Protein AF-A0A8T3RQC7-F1 (afdb_monomer_lite)

Structure (mmCIF, N/CA/C/O backbone):
data_AF-A0A8T3RQC7-F1
#
_entry.id   AF-A0A8T3RQC7-F1
#
loop_
_atom_site.group_PDB
_atom_site.id
_atom_site.type_symbol
_atom_site.label_atom_id
_atom_site.label_alt_id
_atom_site.label_comp_id
_atom_site.label_asym_id
_atom_site.label_entity_id
_atom_site.label_seq_id
_atom_site.pdbx_PDB_ins_code
_atom_site.Cartn_x
_atom_site.Cartn_y
_atom_site.Cartn_z
_atom_site.occupancy
_atom_site.B_iso_or_equiv
_atom_site.auth_seq_id
_atom_site.auth_comp_id
_atom_site.auth_asym_id
_atom_site.auth_atom_id
_atom_site.pdbx_PDB_model_num
ATOM 1 N N . MET A 1 1 ? -21.866 -42.028 30.505 1.00 40.38 1 MET A N 1
ATOM 2 C CA . MET A 1 1 ? -21.586 -41.048 29.438 1.00 40.38 1 MET A CA 1
ATOM 3 C C . MET A 1 1 ? -22.606 -39.930 29.546 1.00 40.38 1 MET A C 1
ATOM 5 O O . MET A 1 1 ? -23.766 -40.196 29.257 1.00 40.38 1 MET A O 1
ATOM 9 N N . PRO A 1 2 ? -22.233 -38.731 30.013 1.00 28.42 2 PRO A N 1
ATOM 10 C CA . PRO A 1 2 ? -23.065 -37.553 29.857 1.00 28.42 2 PRO A CA 1
ATOM 11 C C . PRO A 1 2 ? -22.558 -36.681 28.702 1.00 28.42 2 PRO A C 1
ATOM 13 O O . PRO A 1 2 ? -21.365 -36.624 28.407 1.00 28.42 2 PRO A O 1
ATOM 16 N N . ALA A 1 3 ? -23.527 -36.068 28.036 1.00 29.08 3 ALA A N 1
ATOM 17 C CA . ALA A 1 3 ? -23.413 -35.271 26.832 1.00 29.08 3 ALA A CA 1
ATOM 18 C C . ALA A 1 3 ? -22.464 -34.073 26.985 1.00 29.08 3 ALA A C 1
ATOM 20 O O . ALA A 1 3 ? -22.472 -33.380 28.001 1.00 29.08 3 ALA A O 1
ATOM 21 N N . GLN A 1 4 ? -21.684 -33.816 25.932 1.00 27.55 4 GLN A N 1
ATOM 22 C CA . GLN A 1 4 ? -21.006 -32.543 25.728 1.00 27.55 4 GLN A CA 1
ATOM 23 C C . GLN A 1 4 ? -22.073 -31.471 25.504 1.00 27.55 4 GLN A C 1
ATOM 25 O O . GLN A 1 4 ? -22.716 -31.417 24.458 1.00 27.55 4 GLN A O 1
ATOM 30 N N . THR A 1 5 ? -22.278 -30.646 26.523 1.00 32.25 5 THR A N 1
ATOM 31 C CA . THR A 1 5 ? -23.042 -29.409 26.447 1.00 32.25 5 THR A CA 1
ATOM 32 C C . THR A 1 5 ? -22.401 -28.489 25.415 1.00 32.25 5 THR A C 1
ATOM 34 O O . THR A 1 5 ? -21.253 -28.065 25.566 1.00 32.25 5 THR A O 1
ATOM 37 N N . SER A 1 6 ? -23.169 -28.200 24.367 1.00 32.78 6 SER A N 1
ATOM 38 C CA . SER A 1 6 ? -23.059 -27.007 23.538 1.00 32.78 6 SER A CA 1
ATOM 39 C C . SER A 1 6 ? -22.758 -25.801 24.424 1.00 32.78 6 SER A C 1
ATOM 41 O O . SER A 1 6 ? -23.586 -25.432 25.255 1.00 32.78 6 SER A O 1
ATOM 43 N N . GLY A 1 7 ? -21.561 -25.233 24.282 1.00 30.59 7 GLY A N 1
ATOM 44 C CA . GLY A 1 7 ? -21.185 -24.016 24.987 1.00 30.59 7 GLY A CA 1
ATOM 45 C C . GLY A 1 7 ? -22.138 -22.893 24.601 1.00 30.59 7 GLY A C 1
ATOM 46 O O . GLY A 1 7 ? -22.120 -22.431 23.462 1.00 30.59 7 GLY A O 1
ATOM 47 N N . GLU A 1 8 ? -22.979 -22.499 25.552 1.00 31.91 8 GLU A N 1
ATOM 48 C CA . GLU A 1 8 ? -23.790 -21.292 25.501 1.00 31.91 8 GLU A CA 1
ATOM 49 C C . GLU A 1 8 ? -22.891 -20.097 25.167 1.00 31.91 8 GLU A C 1
ATOM 51 O O . GLU A 1 8 ? -21.924 -19.788 25.869 1.00 31.91 8 GLU A O 1
ATOM 56 N N . ILE A 1 9 ? -23.205 -19.436 24.056 1.00 40.84 9 ILE A N 1
ATOM 57 C CA . ILE A 1 9 ? -22.635 -18.144 23.691 1.00 40.84 9 ILE A CA 1
ATOM 58 C C . ILE A 1 9 ? -23.242 -17.138 24.672 1.00 40.84 9 ILE A C 1
ATOM 60 O O . ILE A 1 9 ? -24.399 -16.753 24.533 1.00 40.84 9 ILE A O 1
ATOM 64 N N . SER A 1 10 ? -22.482 -16.756 25.698 1.00 36.28 10 SER A N 1
ATOM 65 C CA . SER A 1 10 ? -22.892 -15.712 26.637 1.00 36.28 10 SER A CA 1
ATOM 66 C C . SER A 1 10 ? -23.049 -14.372 25.906 1.00 36.28 10 SER A C 1
ATOM 68 O O . SER A 1 10 ? -22.246 -14.055 25.023 1.00 36.28 10 SER A O 1
ATOM 70 N N . GLU A 1 11 ? -24.035 -13.578 26.317 1.00 35.91 11 GLU A N 1
ATOM 71 C CA . GLU A 1 11 ? -24.381 -12.256 25.782 1.00 35.91 11 GLU A CA 1
ATOM 72 C C . GLU A 1 11 ? -23.160 -11.389 25.391 1.00 35.91 11 GLU A C 1
ATOM 74 O O . GLU A 1 11 ? -22.234 -11.179 26.176 1.00 35.91 11 GLU A O 1
ATOM 79 N N . GLY A 1 12 ? -23.168 -10.859 24.160 1.00 48.56 12 GLY A N 1
ATOM 80 C CA . GLY A 1 12 ? -22.326 -9.724 23.751 1.00 48.56 12 GLY A CA 1
ATOM 81 C C . GLY A 1 12 ? -20.970 -10.008 23.082 1.00 48.56 12 GLY A C 1
ATOM 82 O O . GLY A 1 12 ? -20.237 -9.053 22.817 1.00 48.56 12 GLY A O 1
ATOM 83 N N . ARG A 1 13 ? -20.598 -11.258 22.765 1.00 69.31 13 ARG A N 1
ATOM 84 C CA . ARG A 1 13 ? -19.340 -11.546 22.034 1.00 69.31 13 ARG A CA 1
ATOM 85 C C . ARG A 1 13 ? -19.563 -11.774 20.539 1.00 69.31 13 ARG A C 1
ATOM 87 O O . ARG A 1 13 ? -19.837 -12.884 20.099 1.00 69.31 13 ARG A O 1
ATOM 94 N N . TYR A 1 14 ? -19.376 -10.715 19.761 1.00 79.31 14 TYR A N 1
ATOM 95 C CA . TYR A 1 14 ? -19.224 -10.773 18.305 1.00 79.31 14 TYR A CA 1
ATOM 96 C C . TYR A 1 14 ? -18.079 -11.722 17.911 1.00 79.31 14 TYR A C 1
ATOM 98 O O . TYR A 1 14 ? -17.048 -11.771 18.589 1.00 79.31 14 TYR A O 1
ATOM 106 N N . LYS A 1 15 ? -18.221 -12.421 16.783 1.00 90.00 15 LYS A N 1
ATOM 107 C CA . LYS A 1 15 ? -17.116 -13.118 16.113 1.00 90.00 15 LYS A CA 1
ATOM 108 C C . LYS A 1 15 ? -16.273 -12.086 15.360 1.00 90.00 15 LYS A C 1
ATO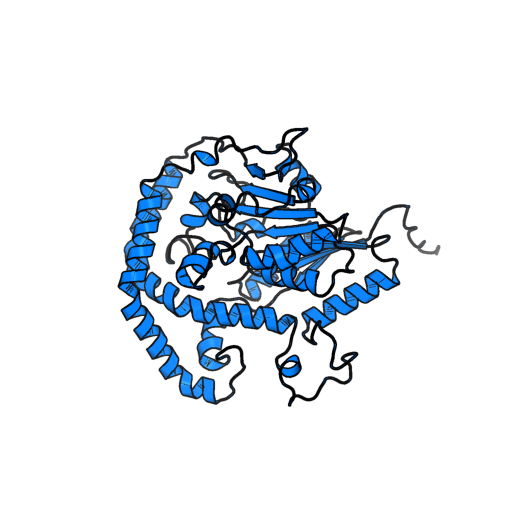M 110 O O . LYS A 1 15 ? -16.789 -11.335 14.531 1.00 90.00 15 LYS A O 1
ATOM 115 N N . GLU A 1 16 ? -14.975 -12.040 15.637 1.00 91.31 16 GLU A N 1
ATOM 116 C CA . GLU A 1 16 ? -14.044 -11.139 14.958 1.00 91.31 16 GLU A CA 1
ATOM 117 C C . GLU A 1 16 ? -13.357 -11.858 13.792 1.00 91.31 16 GLU A C 1
ATOM 119 O O . GLU A 1 16 ? -12.720 -12.895 13.973 1.00 91.31 16 GLU A O 1
ATOM 124 N N . ILE A 1 17 ? -13.452 -11.293 12.591 1.00 94.31 17 ILE A N 1
ATOM 125 C CA . ILE A 1 17 ? -12.707 -11.744 11.415 1.00 94.31 17 ILE A CA 1
ATOM 126 C C . ILE A 1 17 ? -11.620 -10.709 11.139 1.00 94.31 17 ILE A C 1
ATOM 128 O O . ILE A 1 17 ? -11.913 -9.551 10.850 1.00 94.31 17 ILE A O 1
ATOM 132 N N . LEU A 1 18 ? -10.356 -11.122 11.212 1.00 95.31 18 LEU A N 1
ATOM 133 C CA . LEU A 1 18 ? -9.227 -10.267 10.852 1.00 95.31 18 LEU A CA 1
ATOM 134 C C . LEU A 1 18 ? -8.731 -10.683 9.474 1.00 95.31 18 LEU A C 1
ATOM 136 O O . LEU A 1 18 ? -8.267 -11.806 9.316 1.00 95.31 18 LEU A O 1
ATOM 140 N N . ILE A 1 19 ? -8.796 -9.793 8.486 1.00 96.25 19 ILE A N 1
ATOM 141 C CA . ILE A 1 19 ? -8.305 -10.063 7.131 1.00 96.25 19 ILE A CA 1
ATOM 142 C C . ILE A 1 19 ? -7.029 -9.259 6.899 1.00 96.25 19 ILE A C 1
ATOM 144 O O . ILE A 1 19 ? -7.056 -8.031 6.840 1.00 96.25 19 ILE A O 1
ATOM 148 N N . PHE A 1 20 ? -5.906 -9.959 6.763 1.00 95.69 20 PHE A N 1
ATOM 149 C CA . PHE A 1 20 ? -4.593 -9.372 6.530 1.00 95.69 20 PHE A CA 1
ATOM 150 C C . PHE A 1 20 ? -4.178 -9.512 5.063 1.00 95.69 20 PHE A C 1
ATOM 152 O O . PHE A 1 20 ? -4.015 -10.624 4.556 1.00 95.69 20 PHE A O 1
ATOM 159 N N . PHE A 1 21 ? -3.930 -8.384 4.404 1.00 95.62 21 PHE A N 1
ATOM 160 C CA . PHE A 1 21 ? -3.378 -8.282 3.056 1.00 95.62 21 PHE A CA 1
ATOM 161 C C . PHE A 1 21 ? -1.909 -7.852 3.145 1.00 95.62 21 PHE A C 1
ATOM 163 O O . PHE A 1 21 ? -1.606 -6.759 3.630 1.00 95.62 21 PHE A O 1
ATOM 170 N N . HIS A 1 22 ? -0.982 -8.697 2.688 1.00 92.75 22 HIS A N 1
ATOM 171 C CA . HIS A 1 22 ? 0.453 -8.401 2.802 1.00 92.75 22 HIS A CA 1
ATOM 172 C C . HIS A 1 22 ? 0.959 -7.350 1.797 1.00 92.75 22 HIS A C 1
ATOM 174 O O . HIS A 1 22 ? 0.244 -6.895 0.916 1.00 92.75 22 HIS A O 1
ATOM 180 N N . GLY A 1 23 ? 2.234 -6.973 1.905 1.00 88.56 23 GLY A N 1
ATOM 181 C CA . GLY A 1 23 ? 2.860 -5.982 1.028 1.00 88.56 23 GLY A CA 1
ATOM 182 C C . GLY A 1 23 ? 3.417 -6.495 -0.303 1.00 88.56 23 GLY A C 1
ATOM 183 O O . GLY A 1 23 ? 3.508 -7.697 -0.576 1.00 88.56 23 GLY A O 1
ATOM 184 N N . GLY A 1 24 ? 3.869 -5.552 -1.130 1.00 84.88 24 GLY A N 1
ATOM 185 C CA . GLY A 1 24 ? 4.670 -5.834 -2.325 1.00 84.88 24 GLY A CA 1
ATOM 186 C C . GLY A 1 24 ? 6.041 -6.433 -1.988 1.00 84.88 24 GLY A C 1
ATOM 187 O O . GLY A 1 24 ? 6.444 -6.454 -0.830 1.00 84.88 24 GLY A O 1
ATOM 188 N N . LEU A 1 25 ? 6.758 -6.918 -3.003 1.00 84.56 25 LEU A N 1
ATOM 189 C CA . LEU A 1 25 ? 8.117 -7.472 -2.906 1.00 84.56 25 LEU A CA 1
ATOM 190 C C . LEU A 1 25 ? 8.293 -8.719 -2.022 1.00 84.56 25 LEU A C 1
ATOM 192 O O . LEU A 1 25 ? 9.426 -9.116 -1.765 1.00 84.56 25 LEU A O 1
ATOM 196 N N . ASN A 1 26 ? 7.214 -9.401 -1.638 1.00 83.88 26 ASN A N 1
ATOM 197 C CA . ASN A 1 26 ? 7.309 -10.635 -0.861 1.00 83.88 26 ASN A CA 1
ATOM 198 C C . ASN A 1 26 ? 7.323 -11.866 -1.775 1.00 83.88 26 ASN A C 1
ATOM 200 O O . ASN A 1 26 ? 6.531 -11.977 -2.719 1.00 83.88 26 ASN A O 1
ATOM 204 N N . SER A 1 27 ? 8.217 -12.820 -1.501 1.00 84.12 27 SER A N 1
ATOM 205 C CA . SER A 1 27 ? 8.100 -14.146 -2.107 1.00 84.12 27 SER A CA 1
ATOM 206 C C . SER A 1 27 ? 6.939 -14.911 -1.462 1.00 84.12 27 SER A C 1
ATOM 208 O O . SER A 1 27 ? 6.578 -14.666 -0.312 1.00 84.12 27 SER A O 1
ATOM 210 N N . ASN A 1 28 ? 6.366 -15.885 -2.177 1.00 84.44 28 ASN A N 1
ATOM 211 C CA . ASN A 1 28 ? 5.315 -16.734 -1.603 1.00 84.44 28 ASN A CA 1
ATOM 212 C C . ASN A 1 28 ? 5.793 -17.454 -0.331 1.00 84.44 28 ASN A C 1
ATOM 214 O O . ASN A 1 28 ? 5.014 -17.636 0.600 1.00 84.44 28 ASN A O 1
ATOM 218 N N . ALA A 1 29 ? 7.064 -17.868 -0.300 1.00 86.50 29 ALA A N 1
ATOM 219 C CA . ALA A 1 29 ? 7.646 -18.551 0.847 1.00 86.50 29 ALA A CA 1
ATOM 220 C C . ALA A 1 29 ? 7.743 -17.617 2.061 1.00 86.50 29 ALA A C 1
ATOM 222 O O . ALA A 1 29 ? 7.341 -18.016 3.152 1.00 86.50 29 ALA A O 1
ATOM 223 N N . ASP A 1 30 ? 8.189 -16.374 1.860 1.00 85.81 30 ASP A N 1
ATOM 224 C CA . ASP A 1 30 ? 8.325 -15.385 2.936 1.00 85.81 30 ASP A CA 1
ATOM 225 C C . ASP A 1 30 ? 6.961 -14.968 3.493 1.00 85.81 30 ASP A C 1
ATOM 227 O O . ASP A 1 30 ? 6.779 -14.932 4.712 1.00 85.81 30 ASP A O 1
ATOM 231 N N . SER A 1 31 ? 5.973 -14.725 2.619 1.00 86.00 31 SER A N 1
ATOM 232 C CA . SER A 1 31 ? 4.600 -14.417 3.039 1.00 86.00 31 SER A CA 1
ATOM 233 C C . SER A 1 31 ? 4.002 -15.559 3.865 1.00 86.00 31 SER A C 1
ATOM 235 O O . SER A 1 31 ? 3.472 -15.326 4.950 1.00 86.00 31 SER A O 1
ATOM 237 N N . LEU A 1 32 ? 4.147 -16.811 3.411 1.00 90.25 32 LEU A N 1
ATOM 238 C CA . LEU A 1 32 ? 3.658 -17.980 4.149 1.00 90.25 32 LEU A CA 1
ATOM 239 C C . LEU A 1 32 ? 4.398 -18.191 5.475 1.00 90.25 32 LEU A C 1
ATOM 241 O O . LEU A 1 32 ? 3.768 -18.535 6.474 1.00 90.25 32 LEU A O 1
ATOM 245 N N . ALA A 1 33 ? 5.716 -17.988 5.506 1.00 88.75 33 ALA A N 1
ATOM 246 C CA . ALA A 1 33 ? 6.506 -18.088 6.729 1.00 88.75 33 ALA A CA 1
ATOM 247 C C . ALA A 1 33 ? 6.058 -17.046 7.765 1.00 88.75 33 ALA A C 1
ATOM 249 O O . ALA A 1 33 ? 5.848 -17.389 8.929 1.00 88.75 33 ALA A O 1
ATOM 250 N N . ARG A 1 34 ? 5.822 -15.801 7.333 1.00 85.62 34 ARG A N 1
ATOM 251 C CA . ARG A 1 34 ? 5.282 -14.735 8.186 1.00 85.62 34 ARG A CA 1
ATOM 252 C C . ARG A 1 34 ? 3.886 -15.076 8.701 1.00 85.62 34 ARG A C 1
ATOM 254 O O . ARG A 1 34 ? 3.653 -14.982 9.900 1.00 85.62 34 ARG A O 1
ATOM 261 N N . THR A 1 35 ? 2.984 -15.534 7.832 1.00 90.50 35 THR A N 1
ATOM 262 C CA . THR A 1 35 ? 1.640 -15.983 8.228 1.00 90.50 35 THR A CA 1
ATOM 263 C C . THR A 1 35 ? 1.704 -17.064 9.310 1.00 90.50 35 THR A C 1
ATOM 265 O O . THR A 1 35 ? 1.023 -16.954 10.325 1.00 90.50 35 THR A O 1
ATOM 268 N N . ARG A 1 36 ? 2.558 -18.084 9.145 1.00 91.62 36 ARG A N 1
ATOM 269 C CA . ARG A 1 36 ? 2.722 -19.153 10.148 1.00 91.62 36 ARG A CA 1
ATOM 270 C C . ARG A 1 36 ? 3.229 -18.638 11.490 1.00 91.62 36 ARG A C 1
ATOM 272 O O . ARG A 1 36 ? 2.850 -19.197 12.512 1.00 91.62 36 ARG A O 1
ATOM 279 N N . LYS A 1 37 ? 4.068 -17.599 11.482 1.00 89.00 37 LYS A N 1
ATOM 280 C CA . LYS A 1 37 ? 4.569 -16.965 12.702 1.00 89.00 37 LYS A CA 1
ATOM 281 C C . LYS A 1 37 ? 3.479 -16.170 13.429 1.00 89.00 37 LYS A C 1
ATOM 283 O O . LYS A 1 37 ? 3.438 -16.227 14.643 1.00 89.00 37 LYS A O 1
ATOM 288 N N . LEU A 1 38 ? 2.611 -15.467 12.697 1.00 87.81 38 LEU A N 1
ATOM 289 C CA . LEU A 1 38 ? 1.618 -14.548 13.274 1.00 87.81 38 LEU A CA 1
ATOM 290 C C . LEU A 1 38 ? 0.298 -15.215 13.688 1.00 87.81 38 LEU A C 1
ATOM 292 O O . LEU A 1 38 ? -0.360 -14.750 14.611 1.00 87.81 38 LEU A O 1
ATOM 296 N N . ILE A 1 39 ? -0.126 -16.289 13.008 1.00 91.06 39 ILE A N 1
ATOM 297 C CA . ILE A 1 39 ? -1.397 -16.967 13.323 1.00 91.06 39 ILE A CA 1
ATOM 298 C C . ILE A 1 39 ? -1.516 -17.356 14.809 1.00 91.06 39 ILE A C 1
ATOM 300 O O . ILE A 1 39 ? -2.588 -17.109 15.361 1.00 91.06 39 ILE A O 1
ATOM 304 N N . PRO A 1 40 ? -0.495 -17.950 15.463 1.00 89.94 40 PRO A N 1
ATOM 305 C CA . PRO A 1 40 ? -0.586 -18.329 16.873 1.00 89.94 40 PRO A CA 1
ATOM 306 C C . PRO A 1 40 ? -0.884 -17.153 17.807 1.00 89.94 40 PRO A C 1
ATOM 308 O O . PRO A 1 40 ? -1.668 -17.319 18.734 1.00 89.94 40 PRO A O 1
ATOM 311 N N . ASP A 1 41 ? -0.316 -15.979 17.523 1.00 86.00 41 ASP A N 1
ATOM 312 C CA . ASP A 1 41 ? -0.435 -14.792 18.377 1.00 86.00 41 ASP A CA 1
ATOM 313 C C . ASP A 1 41 ? -1.768 -14.055 18.161 1.00 86.00 41 ASP A C 1
ATOM 315 O O . ASP A 1 41 ? -2.301 -13.419 19.069 1.00 86.00 41 ASP A O 1
ATOM 319 N N . ILE A 1 42 ? -2.339 -14.159 16.955 1.00 86.50 42 ILE A N 1
ATOM 320 C CA . ILE A 1 42 ? -3.609 -13.508 16.603 1.00 86.50 42 ILE A CA 1
ATOM 321 C C . ILE A 1 42 ? -4.811 -14.388 16.950 1.00 86.50 42 ILE A C 1
ATOM 323 O O . ILE A 1 42 ? -5.886 -13.881 17.273 1.00 86.50 42 ILE A O 1
ATOM 327 N N . LYS A 1 43 ? -4.681 -15.710 16.812 1.00 86.12 43 LYS A N 1
ATOM 328 C CA . LYS A 1 43 ? -5.816 -16.625 16.914 1.00 86.12 43 LYS A CA 1
ATOM 329 C C . LYS A 1 43 ? -6.293 -16.723 18.360 1.00 86.12 43 LYS A C 1
ATOM 331 O O . LYS A 1 43 ? -5.601 -17.242 19.228 1.00 86.12 43 LYS A O 1
ATOM 336 N N . THR A 1 44 ? -7.538 -16.326 18.587 1.00 82.44 44 THR A N 1
ATOM 337 C CA . THR A 1 44 ? -8.251 -16.539 19.852 1.00 82.44 44 THR A CA 1
ATOM 338 C C . THR A 1 44 ? -9.544 -17.314 19.576 1.00 82.44 44 THR A C 1
ATOM 340 O O . THR A 1 44 ? -9.937 -17.440 18.414 1.00 82.44 44 THR A O 1
ATOM 343 N N . PRO A 1 45 ? -10.252 -17.838 20.595 1.00 78.75 45 PRO A N 1
ATOM 344 C CA . PRO A 1 45 ? -11.530 -18.526 20.385 1.00 78.75 45 PRO A CA 1
ATOM 345 C C . PRO A 1 45 ? -12.591 -17.691 19.650 1.00 78.75 45 PRO A C 1
ATOM 3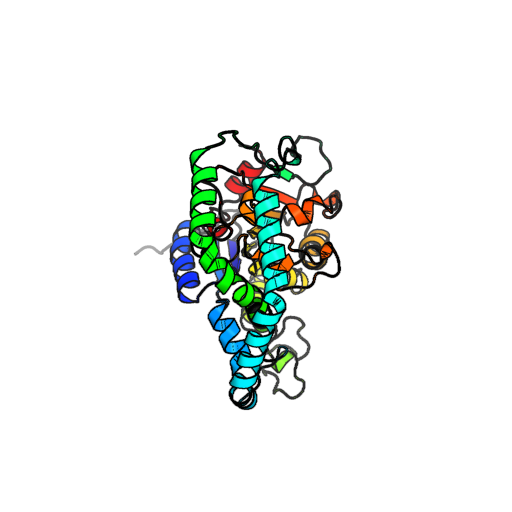47 O O . PRO A 1 45 ? -13.489 -18.258 19.038 1.00 78.75 45 PRO A O 1
ATOM 350 N N . CYS A 1 46 ? -12.483 -16.359 19.694 1.00 83.19 46 CYS A N 1
ATOM 351 C CA . CYS A 1 46 ? -13.433 -15.435 19.074 1.00 83.19 46 CYS A CA 1
ATOM 352 C C . CYS A 1 46 ? -12.834 -14.641 17.899 1.00 83.19 46 CYS A C 1
ATOM 354 O O . CYS A 1 46 ? -13.535 -13.796 17.348 1.00 83.19 46 CYS A O 1
ATOM 356 N N . ARG A 1 47 ? -11.571 -14.891 17.514 1.00 90.06 47 ARG A N 1
ATOM 357 C CA . ARG A 1 47 ? -10.882 -14.179 16.427 1.00 90.06 47 ARG A CA 1
ATOM 358 C C . ARG A 1 47 ? -10.350 -15.138 15.370 1.00 90.06 47 ARG A C 1
ATOM 360 O O . ARG A 1 47 ? -9.507 -15.991 15.651 1.00 90.06 47 ARG A O 1
ATOM 367 N N . TYR A 1 48 ? -10.786 -14.926 14.135 1.00 92.50 48 TYR A N 1
ATOM 368 C CA . TYR A 1 48 ? -10.453 -15.736 12.969 1.00 92.50 48 TYR A CA 1
ATOM 369 C C . TYR A 1 48 ? -9.546 -14.948 12.013 1.00 92.50 48 TYR A C 1
ATOM 371 O O . TYR A 1 48 ? -10.041 -14.121 11.243 1.00 92.50 48 TYR A O 1
ATOM 379 N N . PRO A 1 49 ? -8.217 -15.164 12.052 1.00 94.44 49 PRO A N 1
ATOM 380 C CA . PRO A 1 49 ? -7.305 -14.513 11.122 1.00 94.44 49 PRO A CA 1
ATOM 381 C C . PRO A 1 49 ? -7.321 -15.182 9.740 1.00 94.44 49 PRO A C 1
ATOM 383 O O . PRO A 1 49 ? -7.063 -16.379 9.611 1.00 94.44 49 PRO A O 1
ATOM 386 N N . ILE A 1 50 ? -7.549 -14.386 8.699 1.00 94.56 50 ILE A N 1
ATOM 387 C CA . ILE A 1 50 ? -7.468 -14.751 7.285 1.00 94.56 50 ILE A CA 1
ATOM 388 C C . ILE A 1 50 ? -6.310 -13.967 6.666 1.00 94.56 50 ILE A C 1
ATOM 390 O O . ILE A 1 50 ? -6.335 -12.741 6.606 1.00 94.56 50 ILE A O 1
ATOM 394 N N . PHE A 1 51 ? -5.292 -14.670 6.177 1.00 94.69 51 PHE A N 1
ATOM 395 C CA . PHE A 1 51 ? -4.156 -14.057 5.489 1.00 94.69 51 PHE A CA 1
ATOM 396 C C . PHE A 1 51 ? -4.302 -14.219 3.979 1.00 94.69 51 PHE A C 1
ATOM 398 O O . PHE A 1 51 ? -4.279 -15.336 3.460 1.00 94.69 51 PHE A O 1
ATOM 405 N N . VAL A 1 52 ? -4.413 -13.102 3.266 1.00 94.62 52 VAL A N 1
ATOM 406 C CA . VAL A 1 52 ? -4.504 -13.070 1.807 1.00 94.62 52 VAL A CA 1
ATOM 407 C C . VAL A 1 52 ? -3.103 -12.930 1.234 1.00 94.62 52 VAL A C 1
ATOM 409 O O . VAL A 1 52 ? -2.519 -11.846 1.246 1.00 94.62 52 VAL A O 1
ATOM 412 N N . ASN A 1 53 ? -2.575 -14.052 0.736 1.00 92.69 53 ASN A N 1
ATOM 413 C CA . ASN A 1 53 ? -1.246 -14.147 0.144 1.00 92.69 53 ASN A CA 1
ATOM 414 C C . ASN A 1 53 ? -1.288 -14.259 -1.386 1.00 92.69 53 ASN A C 1
ATOM 416 O O . ASN A 1 53 ? -1.961 -15.130 -1.931 1.00 92.69 53 ASN A O 1
ATOM 420 N N . TRP A 1 54 ? -0.523 -13.416 -2.083 1.00 91.75 54 TRP A N 1
ATOM 421 C CA . TRP A 1 54 ? -0.383 -13.411 -3.536 1.00 91.75 54 TRP A CA 1
ATOM 422 C C . TRP A 1 54 ? 1.061 -13.196 -3.986 1.00 91.75 54 TRP A C 1
ATOM 424 O O . TRP A 1 54 ? 1.946 -12.776 -3.241 1.00 91.75 54 TRP A O 1
ATOM 434 N N . ARG A 1 55 ? 1.308 -13.477 -5.267 1.00 90.44 55 ARG A N 1
ATOM 435 C CA . ARG A 1 55 ? 2.633 -13.343 -5.876 1.00 90.44 55 ARG A CA 1
ATOM 436 C C . ARG A 1 55 ? 2.996 -11.872 -6.068 1.00 90.44 55 ARG A C 1
ATOM 438 O O . ARG A 1 55 ? 2.728 -11.310 -7.129 1.00 90.44 55 ARG A O 1
ATOM 445 N N . SER A 1 56 ? 3.663 -11.270 -5.089 1.00 89.25 56 SER A N 1
ATOM 446 C CA . SER A 1 56 ? 4.100 -9.869 -5.151 1.00 89.25 56 SER A CA 1
ATOM 447 C C . SER A 1 56 ? 5.622 -9.683 -5.241 1.00 89.25 56 SER A C 1
ATOM 449 O O . SER A 1 56 ? 6.102 -8.559 -5.218 1.00 89.25 56 SER A O 1
ATOM 451 N N . GLY A 1 57 ? 6.415 -10.749 -5.378 1.00 88.88 57 GLY A N 1
ATOM 452 C CA . GLY A 1 57 ? 7.879 -10.641 -5.396 1.00 88.88 57 GLY A CA 1
ATOM 453 C C . GLY A 1 57 ? 8.421 -9.892 -6.619 1.00 88.88 57 GLY A C 1
ATOM 454 O O . GLY A 1 57 ? 8.124 -10.287 -7.748 1.00 88.88 57 GLY A O 1
ATOM 455 N N . GLY A 1 58 ? 9.276 -8.884 -6.410 1.00 87.50 58 GLY A N 1
ATOM 456 C CA . GLY A 1 58 ? 9.755 -7.970 -7.461 1.00 87.50 58 GLY A CA 1
ATOM 457 C C . GLY A 1 58 ? 10.398 -8.670 -8.658 1.00 87.50 58 GLY A C 1
ATOM 458 O O . GLY A 1 58 ? 9.978 -8.460 -9.792 1.00 87.50 58 GLY A O 1
ATOM 459 N N . PHE A 1 59 ? 11.330 -9.597 -8.416 1.00 88.00 59 PHE A N 1
ATOM 460 C CA . PHE A 1 59 ? 11.963 -10.367 -9.495 1.00 88.00 59 PHE A CA 1
ATOM 461 C C . PHE A 1 59 ? 10.956 -11.232 -10.266 1.00 88.00 59 PHE A C 1
ATOM 463 O O . PHE A 1 59 ? 10.987 -11.306 -11.491 1.00 88.00 59 PHE A O 1
ATOM 470 N N . SER A 1 60 ? 10.018 -11.868 -9.557 1.00 89.19 60 SER A N 1
ATOM 471 C CA . SER A 1 60 ? 8.974 -12.678 -10.194 1.00 89.19 60 SER A CA 1
ATOM 472 C C . SER A 1 60 ? 8.003 -11.833 -11.022 1.00 89.19 60 SER A C 1
ATOM 474 O O . SER A 1 60 ? 7.403 -12.338 -11.969 1.00 89.19 60 SER A O 1
ATOM 476 N N . SER A 1 61 ? 7.812 -10.569 -10.647 1.00 92.31 61 SER A N 1
ATOM 477 C CA . SER A 1 61 ? 6.981 -9.609 -11.367 1.00 92.31 61 SER A CA 1
ATOM 478 C C . SER A 1 61 ? 7.712 -9.083 -12.598 1.00 92.31 61 SER A C 1
ATOM 480 O O . SER A 1 61 ? 7.135 -9.099 -13.677 1.00 92.31 61 SER A O 1
ATOM 482 N N . TYR A 1 62 ? 9.001 -8.751 -12.482 1.00 91.94 62 TYR A N 1
ATOM 483 C CA . TYR A 1 62 ? 9.826 -8.370 -13.630 1.00 91.94 62 TYR A CA 1
ATOM 484 C C . TYR A 1 62 ? 9.969 -9.510 -14.651 1.00 91.94 62 TYR A C 1
ATOM 486 O O . TYR A 1 62 ? 9.812 -9.315 -15.853 1.00 91.94 62 TYR A O 1
ATOM 494 N N . LYS A 1 63 ? 10.175 -10.749 -14.187 1.00 92.62 63 LYS A N 1
ATOM 495 C CA . LYS A 1 63 ? 10.187 -11.921 -15.072 1.00 92.62 63 LYS A CA 1
ATOM 496 C C . LYS A 1 63 ? 8.879 -12.038 -15.853 1.00 92.62 63 LYS A C 1
ATOM 498 O O . LYS A 1 63 ? 8.915 -12.255 -17.061 1.00 92.62 63 LYS A O 1
ATOM 503 N N . ASP A 1 64 ? 7.737 -11.886 -15.187 1.00 92.25 64 ASP A N 1
ATOM 504 C CA . ASP A 1 64 ? 6.443 -11.925 -15.866 1.00 92.25 64 ASP A CA 1
ATOM 505 C C . ASP A 1 64 ? 6.260 -10.722 -16.802 1.00 92.25 64 ASP A C 1
ATOM 507 O O . ASP A 1 64 ? 5.721 -10.919 -17.889 1.00 92.25 64 ASP A O 1
ATOM 511 N N . HIS A 1 65 ? 6.778 -9.535 -16.462 1.00 93.19 65 HIS A N 1
ATOM 512 C CA . HIS A 1 65 ? 6.852 -8.405 -17.392 1.00 93.19 65 HIS A CA 1
ATOM 513 C C . HIS A 1 65 ? 7.609 -8.778 -18.665 1.00 93.19 65 HIS A C 1
ATOM 515 O O . HIS A 1 65 ? 7.190 -8.367 -19.734 1.00 93.19 65 HIS A O 1
ATOM 521 N N . LEU A 1 66 ? 8.667 -9.590 -18.587 1.00 92.25 66 LEU A N 1
ATOM 522 C CA . LEU A 1 66 ? 9.422 -10.020 -19.763 1.00 92.25 66 LEU A CA 1
ATOM 523 C C . LEU A 1 66 ? 8.741 -11.132 -20.556 1.00 92.25 66 LEU A C 1
ATOM 525 O O . LEU A 1 66 ? 8.804 -11.111 -21.780 1.00 92.25 66 LEU A O 1
ATOM 529 N N . ILE A 1 67 ? 8.070 -12.096 -19.926 1.00 94.69 67 ILE A N 1
ATOM 530 C CA . ILE A 1 67 ? 7.675 -13.332 -20.637 1.00 94.69 67 ILE A CA 1
ATOM 531 C C . ILE A 1 67 ? 6.176 -13.617 -20.675 1.00 94.69 67 ILE A C 1
ATOM 533 O O . ILE A 1 67 ? 5.777 -14.559 -21.359 1.00 94.69 67 ILE A O 1
ATOM 537 N N . ARG A 1 68 ? 5.352 -12.876 -19.924 1.00 91.50 68 ARG A N 1
ATOM 538 C CA . ARG A 1 68 ? 3.943 -13.239 -19.717 1.00 91.50 68 ARG A CA 1
ATOM 539 C C . ARG A 1 68 ? 2.966 -12.077 -19.818 1.00 91.50 68 ARG A C 1
ATOM 541 O O . ARG A 1 68 ? 1.922 -12.238 -20.431 1.00 91.50 68 ARG A O 1
ATOM 548 N N . ILE A 1 69 ? 3.252 -10.949 -19.184 1.00 90.31 69 ILE A N 1
ATOM 549 C CA . ILE A 1 69 ? 2.316 -9.832 -19.044 1.00 90.31 69 ILE A CA 1
ATOM 550 C C . ILE A 1 69 ? 2.870 -8.642 -19.819 1.00 90.31 69 ILE A C 1
ATOM 552 O O . ILE A 1 69 ? 4.037 -8.288 -19.654 1.00 90.31 69 ILE A O 1
ATOM 556 N N . ARG A 1 70 ? 2.037 -8.020 -20.656 1.00 87.25 70 ARG A N 1
ATOM 557 C CA . ARG A 1 70 ? 2.330 -6.744 -21.322 1.00 87.25 70 ARG A CA 1
ATOM 558 C C . ARG A 1 70 ? 1.112 -5.849 -21.241 1.00 87.25 70 ARG A C 1
ATOM 560 O O . ARG A 1 70 ? 0.020 -6.304 -21.551 1.00 87.25 70 ARG A O 1
ATOM 567 N N . GLN A 1 71 ? 1.321 -4.592 -20.846 1.00 85.06 71 GLN A N 1
ATOM 568 C CA . GLN A 1 71 ? 0.262 -3.575 -20.809 1.00 85.06 71 GLN A CA 1
ATOM 569 C C . GLN A 1 71 ? -1.002 -4.052 -20.065 1.00 85.06 71 GLN A C 1
ATOM 571 O O . GLN A 1 71 ? -2.117 -3.791 -20.486 1.00 85.06 71 GLN A O 1
ATOM 576 N N . GLY A 1 72 ? -0.825 -4.796 -18.968 1.00 82.12 72 GLY A N 1
ATOM 577 C CA . GLY A 1 72 ? -1.943 -5.307 -18.171 1.00 82.12 72 GLY A CA 1
ATOM 578 C C . GLY A 1 72 ? -2.641 -6.552 -18.726 1.00 82.12 72 GLY A C 1
ATOM 579 O O . GLY A 1 72 ? -3.590 -7.014 -18.103 1.00 82.12 72 GLY A O 1
ATOM 580 N N . GLU A 1 73 ? -2.158 -7.142 -19.821 1.00 84.06 73 GLU A N 1
ATOM 581 C CA . GLU A 1 73 ? -2.750 -8.339 -20.422 1.00 84.06 73 GLU A CA 1
ATOM 582 C C . GLU A 1 73 ? -1.770 -9.520 -20.459 1.00 84.06 73 GLU A C 1
ATOM 584 O O . GLU A 1 73 ? -0.572 -9.336 -20.722 1.00 84.06 73 GLU A O 1
ATOM 589 N N . PRO A 1 74 ? -2.255 -10.758 -20.252 1.00 85.19 74 PRO A N 1
ATOM 590 C CA . PRO A 1 74 ? -1.468 -11.943 -20.530 1.00 85.19 74 PRO A CA 1
ATOM 591 C C . PRO A 1 74 ? -1.256 -12.050 -22.041 1.00 85.19 74 PRO A C 1
ATOM 593 O O . PRO A 1 74 ? -2.189 -12.220 -22.820 1.00 85.19 74 PRO A O 1
ATOM 596 N N . LYS A 1 75 ? -0.002 -11.987 -22.472 1.00 84.44 75 LYS A N 1
ATOM 597 C CA . LYS A 1 75 ? 0.384 -12.282 -23.848 1.00 84.44 75 LYS A CA 1
ATOM 598 C C . LYS A 1 75 ? 0.952 -13.695 -23.869 1.00 84.44 75 LYS A C 1
ATOM 600 O O . LYS A 1 75 ? 1.770 -14.056 -23.027 1.00 84.44 75 LYS A O 1
ATOM 605 N N . GLY A 1 76 ? 0.476 -14.504 -24.814 1.00 81.88 76 GLY A N 1
ATOM 606 C CA . GLY A 1 76 ? 0.900 -15.893 -24.981 1.00 81.88 76 GLY A CA 1
ATOM 607 C C . GLY A 1 76 ? 2.354 -16.013 -25.453 1.00 81.88 76 GLY A C 1
ATOM 608 O O . GLY A 1 76 ? 3.282 -15.429 -24.901 1.00 81.88 76 GLY A O 1
ATOM 609 N N . TRP A 1 77 ? 2.587 -16.784 -26.509 1.00 87.19 77 TRP A N 1
ATOM 610 C CA . TRP A 1 77 ? 3.944 -17.034 -27.010 1.00 87.19 77 TRP A CA 1
ATOM 611 C C . TRP A 1 77 ? 4.670 -15.764 -27.503 1.00 87.19 77 TRP A C 1
ATOM 613 O O . TRP A 1 77 ? 5.894 -15.692 -27.401 1.00 87.19 77 TRP A O 1
ATOM 623 N N . ILE A 1 78 ? 3.930 -14.744 -27.955 1.00 88.19 78 ILE A N 1
ATOM 624 C CA . ILE A 1 78 ? 4.482 -13.477 -28.461 1.00 88.19 78 ILE A CA 1
ATOM 625 C C . ILE A 1 78 ? 5.348 -12.780 -27.403 1.00 88.19 78 ILE A C 1
ATOM 627 O O . ILE A 1 78 ? 6.449 -12.345 -27.723 1.00 88.19 78 ILE A O 1
ATOM 631 N N . ALA A 1 79 ? 4.914 -12.738 -26.135 1.00 89.19 79 ALA A N 1
ATOM 632 C CA . ALA A 1 79 ? 5.696 -12.098 -25.073 1.00 89.19 79 ALA A CA 1
ATOM 633 C C . ALA A 1 79 ? 7.048 -12.776 -24.842 1.00 89.19 79 ALA A C 1
ATOM 635 O O . ALA A 1 79 ? 8.030 -12.091 -24.560 1.00 89.19 79 ALA A O 1
ATOM 636 N N . LYS A 1 80 ? 7.109 -14.106 -24.984 1.00 91.44 80 LYS A N 1
ATOM 637 C CA . LYS A 1 80 ? 8.362 -14.865 -24.884 1.00 91.44 80 LYS A CA 1
ATOM 638 C C . LYS A 1 80 ? 9.281 -14.566 -26.062 1.00 91.44 80 LYS A C 1
ATOM 640 O O . LYS A 1 80 ? 10.472 -14.378 -25.855 1.00 91.44 80 LYS A O 1
ATOM 645 N N . LEU A 1 81 ? 8.736 -14.491 -27.278 1.00 93.19 81 LEU A N 1
ATOM 646 C CA . LEU A 1 81 ? 9.534 -14.189 -28.466 1.00 93.19 81 LEU A CA 1
ATOM 647 C C . LEU A 1 81 ? 10.101 -12.763 -28.416 1.00 93.19 81 LEU A C 1
ATOM 649 O O . LEU A 1 81 ? 11.267 -12.553 -28.733 1.00 93.19 81 LEU A O 1
ATOM 653 N N . SER A 1 82 ? 9.303 -11.789 -27.972 1.00 92.75 82 SER A N 1
ATOM 654 C CA . SER A 1 82 ? 9.745 -10.398 -27.852 1.00 92.75 82 SER A CA 1
ATOM 655 C C . SER A 1 82 ? 10.591 -10.124 -26.602 1.00 92.75 82 SER A C 1
ATOM 657 O O . SER A 1 82 ? 11.116 -9.021 -26.465 1.00 92.75 82 SER A O 1
ATOM 659 N N . SER A 1 83 ? 10.726 -11.071 -25.664 1.00 93.62 83 SER A N 1
ATOM 660 C CA . SER A 1 83 ? 11.376 -10.814 -24.370 1.00 93.62 83 SER A CA 1
ATOM 661 C C . SER A 1 83 ? 12.823 -10.314 -24.468 1.00 93.62 83 SER A C 1
ATOM 663 O O . SER A 1 83 ? 13.155 -9.426 -23.684 1.00 93.62 83 SER A O 1
ATOM 665 N N . PRO A 1 84 ? 13.681 -10.797 -25.398 1.00 93.62 84 PRO A N 1
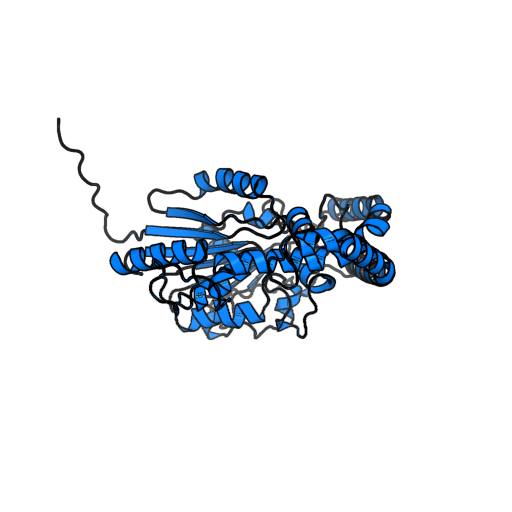ATOM 666 C CA . PRO A 1 84 ? 15.043 -10.277 -25.518 1.00 93.62 84 PRO A CA 1
ATOM 667 C C . PRO A 1 84 ? 15.063 -8.797 -25.915 1.00 93.62 84 PRO A C 1
ATOM 669 O O . PRO A 1 84 ? 15.851 -8.032 -25.372 1.00 93.62 84 PRO A O 1
ATOM 672 N N . LEU A 1 85 ? 14.158 -8.375 -26.806 1.00 92.62 85 LEU A N 1
ATOM 673 C CA . LEU A 1 85 ? 14.055 -6.979 -27.233 1.00 92.62 85 LEU A CA 1
ATOM 674 C C . LEU A 1 85 ? 13.613 -6.064 -26.084 1.00 92.62 85 LEU A C 1
ATOM 676 O O . LEU A 1 85 ? 14.188 -4.994 -25.903 1.00 92.62 85 LEU A O 1
ATOM 680 N N . TYR A 1 86 ? 12.632 -6.495 -25.285 1.00 90.81 86 TYR A N 1
ATOM 681 C CA . TYR A 1 86 ? 12.219 -5.763 -24.080 1.00 90.81 86 TYR A CA 1
ATOM 682 C C . TYR A 1 86 ? 13.355 -5.667 -23.060 1.00 90.81 86 TYR A C 1
ATOM 684 O O . TYR A 1 86 ? 13.645 -4.574 -22.598 1.00 90.81 86 TYR A O 1
ATOM 692 N N . LEU A 1 87 ? 14.060 -6.770 -22.782 1.00 91.75 87 LEU A N 1
ATOM 693 C CA . LEU A 1 87 ? 15.200 -6.755 -21.861 1.00 91.75 87 LEU A CA 1
ATOM 694 C C . LEU A 1 87 ? 16.282 -5.762 -22.313 1.00 91.75 87 LEU A C 1
ATOM 696 O O . LEU A 1 87 ? 16.773 -4.980 -21.506 1.00 91.75 87 LEU A O 1
ATOM 700 N N . VAL A 1 88 ? 16.636 -5.765 -23.602 1.00 92.00 88 VAL A N 1
ATOM 701 C CA . VAL A 1 88 ? 17.617 -4.817 -24.155 1.00 92.00 88 VAL A CA 1
ATOM 702 C C . VAL A 1 88 ? 17.112 -3.378 -24.053 1.00 92.00 88 VAL A C 1
ATOM 704 O O . VAL A 1 88 ? 17.889 -2.485 -23.725 1.00 92.00 88 VAL A O 1
ATOM 707 N N . THR A 1 89 ? 15.821 -3.152 -24.294 1.00 91.12 89 THR A N 1
ATOM 708 C CA . THR A 1 89 ? 15.203 -1.823 -24.196 1.00 91.12 89 THR A CA 1
ATOM 709 C C . THR A 1 89 ? 15.231 -1.309 -22.758 1.00 91.12 89 THR A C 1
ATOM 711 O O . THR A 1 89 ? 15.670 -0.184 -22.536 1.00 91.12 89 THR A O 1
ATOM 714 N N . ASP A 1 90 ? 14.860 -2.138 -21.781 1.00 90.19 90 ASP A N 1
ATOM 715 C CA . ASP A 1 90 ? 14.907 -1.793 -20.356 1.00 90.19 90 ASP A CA 1
ATOM 716 C C . ASP A 1 90 ? 16.348 -1.503 -19.904 1.00 90.19 90 ASP A C 1
ATOM 718 O O . ASP A 1 90 ? 16.601 -0.546 -19.174 1.00 90.19 90 ASP A O 1
ATOM 722 N N . MET A 1 91 ? 17.326 -2.289 -20.373 1.00 88.00 91 MET A N 1
ATOM 723 C CA . MET A 1 91 ? 18.745 -2.045 -20.088 1.00 88.00 91 MET A CA 1
ATOM 724 C C . MET A 1 91 ? 19.247 -0.743 -20.719 1.00 88.00 91 MET A C 1
ATOM 726 O O . MET A 1 91 ? 19.986 0.004 -20.078 1.00 88.00 91 MET A O 1
ATOM 730 N N . ALA A 1 92 ? 18.851 -0.448 -21.958 1.00 89.50 92 ALA A N 1
ATOM 731 C CA . ALA A 1 92 ? 19.195 0.808 -22.614 1.00 89.50 92 ALA A CA 1
ATOM 732 C C . ALA A 1 92 ? 18.580 2.003 -21.872 1.00 89.50 92 ALA A C 1
ATOM 734 O O . ALA A 1 92 ? 19.267 2.999 -21.644 1.00 89.50 92 ALA A O 1
ATOM 735 N N . GLN A 1 93 ? 17.326 1.883 -21.423 1.00 87.75 93 GLN A N 1
ATOM 736 C CA . GLN A 1 93 ? 16.676 2.883 -20.577 1.00 87.75 93 GLN A CA 1
ATOM 737 C C . GLN A 1 93 ? 17.421 3.063 -19.252 1.00 87.75 93 GLN A C 1
ATOM 739 O O . GLN A 1 93 ? 17.676 4.202 -18.877 1.00 87.75 93 GLN A O 1
ATOM 744 N N . ALA A 1 94 ? 17.869 1.983 -18.599 1.00 87.44 94 ALA A N 1
ATOM 745 C CA . ALA A 1 94 ? 18.687 2.060 -17.383 1.00 87.44 94 ALA A CA 1
ATOM 746 C C . ALA A 1 94 ? 19.982 2.855 -17.598 1.00 87.44 94 ALA A C 1
ATOM 748 O O . ALA A 1 94 ? 20.343 3.679 -16.762 1.00 87.44 94 ALA A O 1
ATOM 749 N N . VAL A 1 95 ? 20.664 2.664 -18.730 1.00 87.12 95 VAL A N 1
ATOM 750 C CA . VAL A 1 95 ? 21.880 3.426 -19.059 1.00 87.12 95 VAL A CA 1
ATOM 751 C C . VAL A 1 95 ? 21.561 4.900 -19.315 1.00 87.12 95 VAL A C 1
ATOM 753 O O . VAL A 1 95 ? 22.228 5.776 -18.767 1.00 87.12 95 VAL A O 1
ATOM 756 N N . VAL A 1 96 ? 20.526 5.188 -20.108 1.00 88.81 96 VAL A N 1
ATOM 757 C CA . VAL A 1 96 ? 20.118 6.564 -20.443 1.00 88.81 96 VAL A CA 1
ATOM 758 C C . VAL A 1 96 ? 19.594 7.314 -19.210 1.00 88.81 96 VAL A C 1
ATOM 760 O O . VAL A 1 96 ? 19.876 8.499 -19.039 1.00 88.81 96 VAL A O 1
ATOM 763 N N . GLY A 1 97 ? 18.868 6.627 -18.329 1.00 85.12 97 GLY A N 1
ATOM 764 C CA . GLY A 1 97 ? 18.302 7.159 -17.089 1.00 85.12 97 GLY A CA 1
ATOM 765 C C . GLY A 1 97 ? 19.299 7.260 -15.932 1.00 85.12 97 GLY A C 1
ATOM 766 O O . GLY A 1 97 ? 19.003 7.920 -14.932 1.00 85.12 97 GLY A O 1
ATOM 767 N N . ALA A 1 98 ? 20.496 6.674 -16.054 1.00 86.56 98 ALA A N 1
ATOM 768 C CA . ALA A 1 98 ? 21.483 6.626 -14.976 1.00 86.56 98 ALA A CA 1
ATOM 769 C C . ALA A 1 98 ? 21.848 8.002 -14.388 1.00 86.56 98 ALA A C 1
ATOM 771 O O . ALA A 1 98 ? 21.822 8.125 -13.160 1.00 86.56 98 ALA A O 1
ATOM 772 N N . PRO A 1 99 ? 22.097 9.066 -15.185 1.00 87.12 99 PRO A N 1
ATOM 773 C CA . PRO A 1 99 ? 22.406 10.384 -14.632 1.00 87.12 99 PRO A CA 1
ATOM 774 C C . PRO A 1 99 ? 21.282 10.931 -13.750 1.00 87.12 99 PRO A C 1
ATOM 776 O O . PRO A 1 99 ? 21.542 11.437 -12.660 1.00 87.12 99 PRO A O 1
ATOM 779 N N . LYS A 1 100 ? 20.023 10.779 -14.183 1.00 84.62 100 LYS A N 1
ATOM 780 C CA . LYS A 1 100 ? 18.850 11.182 -13.398 1.00 84.62 100 LYS A CA 1
ATOM 781 C C . LYS A 1 100 ? 18.788 10.390 -12.093 1.00 84.62 100 LYS A C 1
ATOM 783 O O . LYS A 1 100 ? 18.651 10.986 -11.029 1.00 84.62 100 LYS A O 1
ATOM 788 N N . ALA A 1 101 ? 18.936 9.070 -12.172 1.00 81.44 101 ALA A N 1
ATOM 789 C CA . ALA A 1 101 ? 18.875 8.188 -11.014 1.00 81.44 101 ALA A CA 1
ATOM 790 C C . ALA A 1 101 ? 19.955 8.535 -9.970 1.00 81.44 101 ALA A C 1
ATOM 792 O O . ALA A 1 101 ? 19.667 8.609 -8.774 1.00 81.44 101 ALA A O 1
ATOM 793 N N . TRP A 1 102 ? 21.184 8.825 -10.411 1.00 82.38 102 TRP A N 1
ATOM 794 C CA . TRP A 1 102 ? 22.272 9.256 -9.531 1.00 82.38 102 TRP A CA 1
ATOM 795 C C . TRP A 1 102 ? 22.050 10.644 -8.941 1.00 82.38 102 TRP A C 1
ATOM 797 O O . TRP A 1 102 ? 22.318 10.832 -7.757 1.00 82.38 102 TRP A O 1
ATOM 807 N N . LEU A 1 103 ? 21.542 11.604 -9.721 1.00 82.38 103 LEU A N 1
ATOM 808 C CA . LEU A 1 103 ? 21.218 12.940 -9.215 1.00 82.38 103 LEU A CA 1
ATOM 809 C C . LEU A 1 103 ? 20.139 12.875 -8.137 1.00 82.38 103 LEU A C 1
ATOM 811 O O . LEU A 1 103 ? 20.307 13.472 -7.077 1.00 82.38 103 LEU A O 1
ATOM 815 N N . THR A 1 104 ? 19.068 12.111 -8.359 1.00 76.69 104 THR A N 1
ATOM 816 C CA . THR A 1 104 ? 18.012 11.935 -7.358 1.00 76.69 104 THR A CA 1
ATOM 817 C C . THR A 1 104 ? 18.554 11.229 -6.115 1.00 76.69 104 THR A C 1
ATOM 819 O O . THR A 1 104 ? 18.390 11.729 -5.005 1.00 76.69 104 THR A O 1
ATOM 822 N N . GLN A 1 105 ? 19.279 10.118 -6.274 1.00 75.38 105 GLN A N 1
ATOM 823 C CA . GLN A 1 105 ? 19.877 9.378 -5.157 1.00 75.38 105 GLN A CA 1
ATOM 824 C C . GLN A 1 105 ? 20.907 10.210 -4.370 1.00 75.38 105 GLN A C 1
ATOM 826 O O . GLN A 1 105 ? 20.984 10.107 -3.143 1.00 75.38 105 GLN A O 1
ATOM 831 N N . GLY A 1 106 ? 21.694 11.030 -5.069 1.00 74.62 106 GLY A N 1
ATOM 832 C CA . GLY A 1 106 ? 22.664 11.957 -4.495 1.00 74.62 106 GLY A CA 1
ATOM 833 C C . GLY A 1 106 ? 21.986 13.098 -3.743 1.00 74.62 106 GLY A C 1
ATOM 834 O O . GLY A 1 106 ? 22.363 13.370 -2.607 1.00 74.62 106 GLY A O 1
ATOM 835 N N . ALA A 1 107 ? 20.941 13.699 -4.316 1.00 74.75 107 ALA A N 1
ATOM 836 C CA . ALA A 1 107 ? 20.129 14.712 -3.647 1.00 74.75 107 ALA A CA 1
ATOM 837 C C . ALA A 1 107 ? 19.523 14.161 -2.348 1.00 74.75 107 ALA A C 1
ATOM 839 O O . ALA A 1 107 ? 19.729 14.755 -1.295 1.00 74.75 107 ALA A O 1
ATOM 840 N N . HIS A 1 108 ? 18.904 12.973 -2.378 1.00 66.94 108 HIS A N 1
ATOM 841 C CA . HIS A 1 108 ? 18.394 12.318 -1.165 1.00 66.94 108 HIS A CA 1
ATOM 842 C C . HIS A 1 108 ? 19.487 12.099 -0.112 1.00 66.94 108 HIS A C 1
ATOM 844 O O . HIS A 1 108 ? 19.243 12.298 1.079 1.00 66.94 108 HIS A O 1
ATOM 850 N N . ALA A 1 109 ? 20.701 11.717 -0.526 1.00 67.62 109 ALA A N 1
ATOM 851 C CA . ALA A 1 109 ? 21.825 11.527 0.387 1.00 67.62 109 ALA A CA 1
ATOM 852 C C . ALA A 1 109 ? 22.311 12.846 1.011 1.00 67.62 109 ALA A C 1
ATOM 854 O O . ALA A 1 109 ? 22.599 12.874 2.209 1.00 67.62 109 ALA A O 1
ATOM 855 N N . VAL A 1 110 ? 22.370 13.928 0.227 1.00 66.94 110 VAL A N 1
ATOM 856 C CA . VAL A 1 110 ? 22.758 15.266 0.697 1.00 66.94 110 VAL A CA 1
ATOM 857 C C . VAL A 1 110 ? 21.703 15.825 1.641 1.00 66.94 110 VAL A C 1
ATOM 859 O O . VAL A 1 110 ? 22.045 16.107 2.783 1.00 66.94 110 VAL A O 1
ATOM 862 N N . THR A 1 111 ? 20.435 15.881 1.225 1.00 66.12 111 THR A N 1
ATOM 863 C CA . THR A 1 111 ? 19.294 16.315 2.049 1.00 66.12 111 THR A CA 1
ATOM 864 C C . THR A 1 111 ? 19.271 15.561 3.376 1.00 66.12 111 THR A C 1
ATOM 866 O O . THR A 1 111 ? 19.263 16.161 4.443 1.00 66.12 111 THR A O 1
ATOM 869 N N . SER A 1 112 ? 19.433 14.238 3.337 1.00 60.22 112 SER A N 1
ATOM 870 C CA . SER A 1 112 ? 19.578 13.420 4.541 1.00 60.22 112 SER A CA 1
ATOM 871 C C . SER A 1 112 ? 20.815 13.804 5.385 1.00 60.22 112 SER A C 1
ATOM 873 O O . SER A 1 112 ? 20.808 13.780 6.620 1.00 60.22 112 SER A O 1
ATOM 875 N N . ALA A 1 113 ? 21.956 14.103 4.779 1.00 60.59 113 ALA A N 1
ATOM 876 C CA . ALA A 1 113 ? 23.155 14.446 5.535 1.00 60.59 113 ALA A CA 1
ATOM 877 C C . ALA A 1 113 ? 23.058 15.824 6.209 1.00 60.59 113 ALA A C 1
ATOM 879 O O . ALA A 1 113 ? 23.560 15.959 7.331 1.00 60.59 113 ALA A O 1
ATOM 880 N N . THR A 1 114 ? 22.433 16.796 5.542 1.00 57.66 114 THR A N 1
ATOM 881 C CA . THR A 1 114 ? 22.486 18.219 5.894 1.00 57.66 114 THR A CA 1
ATOM 882 C C . THR A 1 114 ? 21.238 18.739 6.584 1.00 57.66 114 THR A C 1
ATOM 884 O O . THR A 1 114 ? 21.366 19.623 7.428 1.00 57.66 114 THR A O 1
ATOM 887 N N . GLU A 1 115 ? 20.052 18.224 6.260 1.00 56.59 115 GLU A N 1
ATOM 888 C CA . GLU A 1 115 ? 18.834 18.680 6.922 1.00 56.59 115 GLU A CA 1
ATOM 889 C C . GLU A 1 115 ? 18.783 18.128 8.355 1.00 56.59 115 GLU A C 1
ATOM 891 O O . GLU A 1 115 ? 19.098 16.948 8.593 1.00 56.59 115 GLU A O 1
ATOM 896 N N . PRO A 1 116 ? 18.459 18.980 9.345 1.00 56.50 116 PRO A N 1
ATOM 897 C CA . PRO A 1 116 ? 18.157 18.500 10.682 1.00 56.50 116 PRO A CA 1
ATOM 898 C C . PRO A 1 116 ? 16.944 17.555 10.613 1.00 56.50 116 PRO A C 1
ATOM 900 O O . PRO A 1 116 ? 16.115 17.712 9.716 1.00 56.50 116 PRO A O 1
ATOM 903 N N . PRO A 1 117 ? 16.827 16.580 11.540 1.00 57.66 117 PRO A N 1
ATOM 904 C CA . PRO A 1 117 ? 15.599 15.797 11.677 1.00 57.66 117 PRO A CA 1
ATOM 905 C C . PRO A 1 117 ? 14.415 16.758 11.696 1.00 57.66 117 PRO A C 1
ATOM 907 O O . PRO A 1 117 ? 14.539 17.792 12.353 1.00 57.66 117 PRO A O 1
ATOM 910 N N . ASP A 1 118 ? 13.340 16.443 10.962 1.00 55.50 118 ASP A N 1
ATOM 911 C CA . ASP A 1 118 ? 12.151 17.295 10.795 1.00 55.50 118 ASP A CA 1
ATOM 912 C C . ASP A 1 118 ? 11.740 17.873 12.169 1.00 55.50 118 ASP A C 1
ATOM 914 O O . ASP A 1 118 ? 11.051 17.225 12.958 1.00 55.50 118 ASP A O 1
ATOM 918 N N . ALA A 1 119 ? 12.203 19.090 12.488 1.00 48.47 119 ALA A N 1
ATOM 919 C CA . ALA A 1 119 ? 11.978 19.724 13.792 1.00 48.47 119 ALA A CA 1
ATOM 920 C C . ALA A 1 119 ? 10.481 19.995 14.008 1.00 48.47 119 ALA A C 1
ATOM 922 O O . ALA A 1 119 ? 10.012 20.100 15.133 1.00 48.47 119 ALA A O 1
ATOM 923 N N . GLU A 1 120 ? 9.736 20.017 12.905 1.00 51.34 120 GLU A N 1
ATOM 924 C CA . GLU A 1 120 ? 8.286 20.128 12.796 1.00 51.34 120 GLU A CA 1
ATOM 925 C C . GLU A 1 120 ? 7.526 18.921 13.387 1.00 51.34 120 GLU A C 1
ATOM 927 O O . GLU A 1 120 ? 6.363 19.055 13.753 1.00 51.34 120 GLU A O 1
ATOM 932 N N . LEU A 1 121 ? 8.166 17.749 13.524 1.00 54.56 121 LEU A N 1
ATOM 933 C CA . LEU A 1 121 ? 7.597 16.600 14.252 1.00 54.56 121 LEU A CA 1
ATOM 934 C C . LEU A 1 121 ? 7.695 16.771 15.776 1.00 54.56 121 LEU A C 1
ATOM 936 O O . LEU A 1 121 ? 6.993 16.091 16.522 1.00 54.56 121 LEU A O 1
ATOM 940 N N . SER A 1 122 ? 8.565 17.668 16.248 1.00 43.19 122 SER A N 1
ATOM 941 C CA . SER A 1 122 ? 8.769 17.933 17.672 1.00 43.19 122 SER A CA 1
ATOM 942 C C . SER A 1 122 ? 7.704 18.926 18.147 1.00 43.19 122 SER A C 1
ATOM 944 O O . SER A 1 122 ? 7.833 20.127 17.932 1.00 43.19 122 SER A O 1
ATOM 946 N N . GLY A 1 123 ? 6.635 18.419 18.767 1.00 42.53 123 GLY A N 1
ATOM 947 C CA . GLY A 1 123 ? 5.555 19.236 19.343 1.00 42.53 123 GLY A CA 1
ATOM 948 C C . GLY A 1 123 ? 4.175 19.064 18.701 1.00 42.53 123 GLY A C 1
ATOM 949 O O . GLY A 1 123 ? 3.250 19.781 19.072 1.00 42.53 123 GLY A O 1
ATOM 950 N N . LEU A 1 124 ? 4.004 18.119 17.769 1.00 46.59 124 LEU A N 1
ATOM 951 C CA . LEU A 1 124 ? 2.731 17.881 17.079 1.00 46.59 124 LEU A CA 1
ATOM 952 C C . LEU A 1 124 ? 1.899 16.748 17.722 1.00 46.59 124 LEU A C 1
ATOM 954 O O . LEU A 1 124 ? 1.395 15.867 17.030 1.00 46.59 124 LEU A O 1
ATOM 958 N N . SER A 1 125 ? 1.714 16.761 19.048 1.00 44.91 125 SER A N 1
ATOM 959 C CA . SER A 1 125 ? 0.740 15.880 19.711 1.00 44.91 125 SER A CA 1
ATOM 960 C C . SER A 1 125 ? -0.673 16.467 19.587 1.00 44.91 125 SER A C 1
ATOM 962 O O . SER A 1 125 ? -1.173 17.175 20.458 1.00 44.91 125 SER A O 1
ATOM 964 N N . VAL A 1 126 ? -1.368 16.176 18.484 1.00 50.47 126 VAL A N 1
ATOM 965 C CA . VAL A 1 126 ? -2.751 16.649 18.260 1.00 50.47 126 VAL A CA 1
ATOM 966 C C . VAL A 1 126 ? -3.751 15.676 18.894 1.00 50.47 126 VAL A C 1
ATOM 968 O O . VAL A 1 126 ? -4.697 15.219 18.263 1.00 50.47 126 VAL A O 1
ATOM 971 N N . CYS A 1 127 ? -3.518 15.291 20.147 1.00 48.53 127 CYS A N 1
ATOM 972 C CA . CYS A 1 127 ? -4.406 14.406 20.902 1.00 48.53 127 CYS A CA 1
ATOM 973 C C . CYS A 1 127 ? -4.637 15.008 22.291 1.00 48.53 127 CYS A C 1
ATOM 975 O O . CYS A 1 127 ? -4.108 14.536 23.291 1.00 48.53 127 CYS A O 1
ATOM 977 N N . GLY A 1 128 ? -5.392 16.107 22.335 1.00 38.78 128 GLY A N 1
ATOM 978 C CA . GLY A 1 128 ? -5.854 16.736 23.570 1.00 38.78 128 GLY A CA 1
ATOM 979 C C . GLY A 1 128 ? -7.381 16.659 23.683 1.00 38.78 128 GLY A C 1
ATOM 980 O O . GLY A 1 128 ? -8.068 16.722 22.658 1.00 38.78 128 GLY A O 1
ATOM 981 N N . PRO A 1 129 ? -7.945 16.535 24.898 1.00 32.78 129 PRO A N 1
ATOM 982 C CA . PRO A 1 129 ? -9.389 16.605 25.090 1.00 32.78 129 PRO A CA 1
ATOM 983 C C . PRO A 1 129 ? -9.912 17.975 24.622 1.00 32.78 129 PRO A C 1
ATOM 985 O O . PRO A 1 129 ? -9.498 19.008 25.139 1.00 32.78 129 PRO A O 1
ATOM 988 N N . GLY A 1 130 ? -10.808 17.974 23.626 1.00 38.09 130 GLY A N 1
ATOM 989 C CA . GLY A 1 130 ? -11.432 19.182 23.064 1.00 38.09 130 GLY A CA 1
ATOM 990 C C . GLY A 1 130 ? -10.951 19.610 21.670 1.00 38.09 130 GLY A C 1
ATOM 991 O O . GLY A 1 130 ? -11.397 20.645 21.183 1.00 38.09 130 GLY A O 1
ATOM 992 N N . ILE A 1 131 ? -10.077 18.841 21.009 1.00 42.59 131 ILE A N 1
ATOM 993 C CA . ILE A 1 131 ? -9.596 19.158 19.654 1.00 42.59 131 ILE A CA 1
ATOM 994 C C . ILE A 1 131 ? -10.501 18.510 18.591 1.00 42.59 131 ILE A C 1
ATOM 996 O O . ILE A 1 131 ? -10.685 17.296 18.574 1.00 42.59 131 ILE A O 1
ATOM 1000 N N . THR A 1 132 ? -11.046 19.327 17.685 1.00 39.78 132 THR A N 1
ATOM 1001 C CA . THR A 1 132 ? -11.921 18.942 16.555 1.00 39.78 132 THR A CA 1
ATOM 1002 C C . THR A 1 132 ? -11.161 18.516 15.289 1.00 39.78 132 THR A C 1
ATOM 1004 O O . THR A 1 132 ? -11.757 18.357 14.229 1.00 39.78 132 THR A O 1
ATOM 1007 N N . GLN A 1 133 ? -9.842 18.325 15.374 1.00 47.72 133 GLN A N 1
ATOM 1008 C CA . GLN A 1 133 ? -8.986 17.910 14.258 1.00 47.72 133 GLN A CA 1
ATOM 1009 C C . GLN A 1 133 ? -8.576 1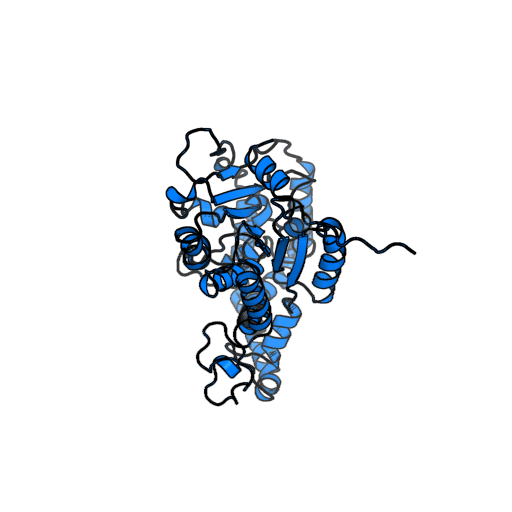6.434 14.371 1.00 47.72 133 GLN A C 1
ATOM 1011 O O . GLN A 1 133 ? -8.507 15.910 15.484 1.00 47.72 133 GLN A O 1
ATOM 1016 N N . PRO A 1 134 ? -8.299 15.748 13.242 1.00 48.91 134 PRO A N 1
ATOM 1017 C CA . PRO A 1 134 ? -7.808 14.370 13.233 1.00 48.91 134 PRO A CA 1
ATOM 1018 C C . PRO A 1 134 ? -6.636 14.172 14.190 1.00 48.91 134 PRO A C 1
ATOM 1020 O O . PRO A 1 134 ? -5.626 14.870 14.112 1.00 48.91 134 PRO A O 1
ATOM 1023 N N . CYS A 1 135 ? -6.787 13.189 15.080 1.00 49.69 135 CYS A N 1
ATOM 1024 C CA . CYS A 1 135 ? -5.776 12.836 16.063 1.00 49.69 135 CYS A CA 1
ATOM 1025 C C . CYS A 1 135 ? -4.533 12.280 15.366 1.00 49.69 135 CYS A C 1
ATOM 1027 O O . CYS A 1 135 ? -4.474 11.111 14.960 1.00 49.69 135 CYS A O 1
ATOM 1029 N N . LEU A 1 136 ? -3.537 13.146 15.223 1.00 52.84 136 LEU A N 1
ATOM 1030 C CA . LEU A 1 136 ? -2.182 12.763 14.890 1.00 52.84 136 LEU A CA 1
ATOM 1031 C C . LEU A 1 136 ? -1.453 12.479 16.204 1.00 52.84 136 LEU A C 1
ATOM 1033 O O . LEU A 1 136 ? -1.188 13.392 16.989 1.00 52.84 136 LEU A O 1
ATOM 1037 N N . ALA A 1 137 ? -1.136 11.208 16.437 1.00 51.03 137 ALA A N 1
ATOM 1038 C CA . ALA A 1 137 ? -0.200 10.836 17.485 1.00 51.03 137 ALA A CA 1
ATOM 1039 C C . ALA A 1 137 ? 1.198 10.825 16.868 1.00 51.03 137 ALA A C 1
ATOM 1041 O O . ALA A 1 137 ? 1.607 9.866 16.205 1.00 51.03 137 ALA A O 1
ATOM 1042 N N . THR A 1 138 ? 1.927 11.923 17.051 1.00 49.56 138 THR A N 1
ATOM 1043 C CA . THR A 1 138 ? 3.382 11.896 16.930 1.00 49.56 138 THR A CA 1
ATOM 1044 C C . THR A 1 138 ? 3.945 11.520 18.287 1.00 49.56 138 THR A C 1
ATOM 1046 O O . THR A 1 138 ? 3.667 12.195 19.279 1.00 49.56 138 THR A O 1
ATOM 1049 N N . PHE A 1 139 ? 4.750 10.466 18.346 1.00 47.62 139 PHE A N 1
ATOM 1050 C CA . PHE A 1 139 ? 5.562 10.241 19.533 1.00 47.62 139 PHE A CA 1
ATOM 1051 C C . PHE A 1 139 ? 6.651 11.302 19.571 1.00 47.62 139 PHE A C 1
ATOM 1053 O O . PHE A 1 139 ? 7.327 11.523 18.561 1.00 47.62 139 PHE A O 1
ATOM 1060 N N . GLU A 1 140 ? 6.821 11.948 20.727 1.00 40.22 140 GLU A N 1
ATOM 1061 C CA . GLU A 1 140 ? 7.994 12.782 20.948 1.00 40.22 140 GLU A CA 1
ATOM 1062 C C . GLU A 1 140 ? 9.236 11.951 20.605 1.00 40.22 140 GLU A C 1
ATOM 1064 O O . GLU A 1 140 ? 9.349 10.794 21.038 1.00 40.22 140 GLU A O 1
ATOM 1069 N N . PRO A 1 141 ? 10.175 12.488 19.811 1.00 36.69 141 PRO A N 1
ATOM 1070 C CA . PRO A 1 141 ? 11.475 11.871 19.718 1.00 36.69 141 PRO A CA 1
ATOM 1071 C C . PRO A 1 141 ? 12.043 11.888 21.136 1.00 36.69 141 PRO A C 1
ATOM 1073 O O . PRO A 1 141 ? 12.439 12.940 21.634 1.00 36.69 141 PRO A O 1
ATOM 1076 N N . LEU A 1 142 ? 12.099 10.726 21.797 1.00 30.94 142 LEU A N 1
ATOM 1077 C CA . LEU A 1 142 ? 13.056 10.535 22.875 1.00 30.94 142 LEU A CA 1
ATOM 1078 C C . LEU A 1 142 ? 14.405 10.874 22.245 1.00 30.94 142 LEU A C 1
ATOM 1080 O O . LEU A 1 142 ? 14.932 10.127 21.416 1.00 30.94 142 LEU A O 1
ATOM 1084 N N . CYS A 1 143 ? 14.889 12.076 22.548 1.00 29.72 143 CYS A N 1
ATOM 1085 C CA . CYS A 1 143 ? 16.150 12.619 22.086 1.00 29.72 143 CYS A CA 1
ATOM 1086 C C . CYS A 1 143 ? 17.290 11.849 22.757 1.00 29.72 143 CYS A C 1
ATOM 1088 O O . CYS A 1 143 ? 18.080 12.398 23.509 1.00 29.72 143 CYS A O 1
ATOM 1090 N N . GLU A 1 144 ? 17.419 10.565 22.444 1.00 34.44 144 GLU A N 1
ATOM 1091 C CA . GLU A 1 144 ? 18.720 9.936 22.381 1.00 34.44 144 GLU A CA 1
ATOM 1092 C C . GLU A 1 144 ? 19.136 9.943 20.919 1.00 34.44 144 GLU A C 1
ATOM 1094 O O . GLU A 1 144 ? 18.847 9.051 20.114 1.00 34.44 144 GLU A O 1
ATOM 1099 N N . THR A 1 145 ? 19.839 11.011 20.557 1.00 40.12 145 THR A N 1
ATOM 1100 C CA . THR A 1 145 ? 20.746 11.019 19.420 1.00 40.12 145 THR A CA 1
ATOM 1101 C C . THR A 1 145 ? 21.832 9.978 19.682 1.00 40.12 145 THR A C 1
ATOM 1103 O O . THR A 1 145 ? 22.945 10.281 20.100 1.00 40.12 145 THR A O 1
ATOM 1106 N N . GLY A 1 146 ? 21.524 8.710 19.411 1.00 45.31 146 GLY A N 1
ATOM 1107 C CA . GLY A 1 146 ? 22.521 7.654 19.329 1.00 45.31 146 GLY A CA 1
ATOM 1108 C C . GLY A 1 146 ? 23.458 7.935 18.154 1.00 45.31 146 GLY A C 1
ATOM 1109 O O . GLY A 1 146 ? 23.293 7.358 17.077 1.00 45.31 146 GLY A O 1
ATOM 1110 N N . SER A 1 147 ? 24.431 8.830 18.357 1.00 54.16 147 SER A N 1
ATOM 1111 C CA . SER A 1 147 ? 25.478 9.247 17.413 1.00 54.16 147 SER A CA 1
ATOM 1112 C C . SER A 1 147 ? 26.028 8.049 16.631 1.00 54.16 147 SER A C 1
ATOM 1114 O O . SER A 1 147 ? 26.090 8.068 15.401 1.00 54.16 147 SER A O 1
ATOM 1116 N N . ASN A 1 148 ? 26.266 6.932 17.322 1.00 58.00 148 ASN A N 1
ATOM 1117 C CA . ASN A 1 148 ? 26.833 5.714 16.750 1.00 58.00 148 ASN A CA 1
ATOM 1118 C C . ASN A 1 148 ? 25.992 5.091 15.623 1.00 58.00 148 ASN A C 1
ATOM 1120 O O . ASN A 1 148 ? 26.562 4.596 14.655 1.00 58.00 148 ASN A O 1
ATOM 1124 N N . ARG A 1 149 ? 24.652 5.126 15.680 1.00 61.59 149 ARG A N 1
ATOM 1125 C CA . ARG A 1 149 ? 23.801 4.529 14.628 1.00 61.59 149 ARG A CA 1
ATOM 1126 C C . ARG A 1 149 ? 23.728 5.394 13.376 1.00 61.59 149 ARG A C 1
ATOM 1128 O O . ARG A 1 149 ? 23.794 4.864 12.268 1.00 61.59 149 ARG A O 1
ATOM 1135 N N . ARG A 1 150 ? 23.645 6.720 13.533 1.00 63.66 150 ARG A N 1
ATOM 1136 C CA . ARG A 1 150 ? 23.703 7.653 12.396 1.00 63.66 150 ARG A CA 1
ATOM 1137 C C . ARG A 1 150 ? 25.058 7.549 11.693 1.00 63.66 150 ARG A C 1
ATOM 1139 O O . ARG A 1 150 ? 25.096 7.515 10.466 1.00 63.66 150 ARG A O 1
ATOM 1146 N N . GLN A 1 151 ? 26.145 7.427 12.459 1.00 66.31 151 GLN A N 1
ATOM 1147 C CA . GLN A 1 151 ? 27.484 7.206 11.910 1.00 66.31 151 GLN A CA 1
ATOM 1148 C C . GLN A 1 151 ? 27.623 5.829 11.248 1.00 66.31 151 GLN A C 1
ATOM 1150 O O . GLN A 1 151 ? 28.155 5.746 10.146 1.00 66.31 151 GLN A O 1
ATOM 1155 N N . LEU A 1 152 ? 27.067 4.765 11.839 1.00 72.50 152 LEU A N 1
ATOM 1156 C CA . LEU A 1 152 ? 27.055 3.432 11.229 1.00 72.50 152 LEU A CA 1
ATOM 1157 C C . LEU A 1 152 ? 26.293 3.414 9.896 1.00 72.50 152 LEU A C 1
ATOM 1159 O O . LEU A 1 152 ? 26.784 2.847 8.925 1.00 72.50 152 LEU A O 1
ATOM 1163 N N . ARG A 1 153 ? 25.130 4.073 9.802 1.00 70.69 153 ARG A N 1
ATOM 1164 C CA . ARG A 1 153 ? 24.399 4.196 8.527 1.00 70.69 153 ARG A CA 1
ATOM 1165 C C . ARG A 1 153 ? 25.188 4.957 7.477 1.00 70.69 153 ARG A C 1
ATOM 1167 O O . ARG A 1 153 ? 25.216 4.527 6.331 1.00 70.69 153 ARG A O 1
ATOM 1174 N N . LYS A 1 154 ? 25.842 6.058 7.860 1.00 72.19 154 LYS A N 1
ATOM 1175 C CA . LYS A 1 154 ? 26.738 6.801 6.962 1.00 72.19 154 LYS A CA 1
ATOM 1176 C C . LYS A 1 154 ? 27.886 5.916 6.475 1.00 72.19 154 LYS A C 1
ATOM 1178 O O . LYS A 1 154 ? 28.166 5.909 5.283 1.00 72.19 154 LYS A O 1
ATOM 1183 N N . ALA A 1 155 ? 28.492 5.131 7.367 1.00 76.38 155 ALA A N 1
ATOM 1184 C CA . ALA A 1 155 ? 29.565 4.203 7.024 1.00 76.38 155 ALA A CA 1
ATOM 1185 C C . ALA A 1 155 ? 29.093 3.103 6.058 1.00 76.38 155 ALA A C 1
ATOM 1187 O O . ALA A 1 155 ? 29.733 2.885 5.034 1.00 76.38 155 ALA A O 1
ATOM 1188 N N . ILE A 1 156 ? 27.946 2.465 6.326 1.00 76.50 156 ILE A N 1
ATOM 1189 C CA . ILE A 1 156 ? 27.350 1.458 5.429 1.00 76.50 156 ILE A CA 1
ATOM 1190 C C . ILE A 1 156 ? 26.997 2.085 4.079 1.00 76.50 156 ILE A C 1
ATOM 1192 O O . ILE A 1 156 ? 27.292 1.506 3.037 1.00 76.50 156 ILE A O 1
ATOM 1196 N N . TRP A 1 157 ? 26.391 3.273 4.076 1.00 75.06 157 TRP A N 1
ATOM 1197 C CA . TRP A 1 157 ? 26.035 3.981 2.849 1.00 75.06 157 TRP A CA 1
ATOM 1198 C C . TRP A 1 157 ? 27.272 4.301 2.007 1.00 75.06 157 TRP A C 1
ATOM 1200 O O . TRP A 1 157 ? 27.264 4.056 0.805 1.00 75.06 157 TRP A O 1
ATOM 1210 N N . LEU A 1 158 ? 28.349 4.785 2.633 1.00 78.19 158 LEU A N 1
ATOM 1211 C CA . LEU A 1 158 ? 29.603 5.083 1.944 1.00 78.19 158 LEU A CA 1
ATOM 1212 C C . LEU A 1 158 ? 30.249 3.804 1.399 1.00 78.19 158 LEU A C 1
ATOM 1214 O O . LEU A 1 158 ? 30.628 3.763 0.230 1.00 78.19 158 LEU A O 1
ATOM 1218 N N . ALA A 1 159 ? 30.296 2.745 2.210 1.00 80.50 159 ALA A N 1
ATOM 1219 C CA . ALA A 1 159 ? 30.842 1.447 1.821 1.00 80.50 159 ALA A CA 1
ATOM 1220 C C . ALA A 1 159 ? 30.065 0.802 0.660 1.00 80.50 159 ALA A C 1
ATOM 1222 O O . ALA A 1 159 ? 30.650 0.119 -0.176 1.00 80.50 159 ALA A O 1
ATOM 1223 N N . THR A 1 160 ? 28.754 1.040 0.583 1.00 81.19 160 THR A N 1
ATOM 1224 C CA . THR A 1 160 ? 27.877 0.532 -0.486 1.00 81.19 160 THR A CA 1
ATOM 1225 C C . THR A 1 160 ? 27.695 1.518 -1.643 1.00 81.19 160 THR A C 1
ATOM 1227 O O . THR A 1 160 ? 27.049 1.195 -2.635 1.00 81.19 160 THR A O 1
ATOM 1230 N N . SER A 1 161 ? 28.282 2.716 -1.583 1.00 78.19 161 SER A N 1
ATOM 1231 C CA . SER A 1 161 ? 28.120 3.716 -2.644 1.00 78.19 161 SER A CA 1
ATOM 1232 C C . SER A 1 161 ? 28.580 3.238 -4.034 1.00 78.19 161 SER A C 1
ATOM 1234 O O . SER A 1 161 ? 27.849 3.504 -4.993 1.00 78.19 161 SER A O 1
ATOM 1236 N N . PRO A 1 162 ? 29.673 2.454 -4.198 1.00 81.50 162 PRO A N 1
ATOM 1237 C CA . PRO A 1 162 ? 30.066 1.973 -5.522 1.00 81.50 162 PRO A CA 1
ATOM 1238 C C . PRO A 1 162 ? 29.060 0.980 -6.111 1.00 81.50 162 PRO A C 1
ATOM 1240 O O . PRO A 1 162 ? 28.751 1.048 -7.299 1.00 81.50 162 PRO A O 1
ATOM 1243 N N . SER A 1 163 ? 28.496 0.083 -5.291 1.00 79.44 163 SER A N 1
ATOM 1244 C CA . SER A 1 163 ? 27.470 -0.850 -5.770 1.00 79.44 163 SER A CA 1
ATOM 1245 C C . SER A 1 163 ? 26.181 -0.116 -6.129 1.00 79.44 163 SER A C 1
ATOM 1247 O O . SER A 1 163 ? 25.565 -0.435 -7.144 1.00 79.44 163 SER A O 1
ATOM 1249 N N . LYS A 1 164 ? 25.815 0.933 -5.381 1.00 81.06 164 LYS A N 1
ATOM 1250 C CA . LYS A 1 164 ? 24.664 1.783 -5.709 1.00 81.06 164 LYS A CA 1
ATOM 1251 C C . LYS A 1 164 ? 24.817 2.494 -7.048 1.00 81.06 164 LYS A C 1
ATOM 1253 O O . LYS A 1 164 ? 23.815 2.617 -7.744 1.00 81.06 164 LYS A O 1
ATOM 1258 N N . LEU A 1 165 ? 26.014 2.921 -7.451 1.00 80.31 165 LEU A N 1
ATOM 1259 C CA . LEU A 1 165 ? 26.207 3.538 -8.772 1.00 80.31 165 LEU A CA 1
ATOM 1260 C C . LEU A 1 165 ? 25.801 2.594 -9.911 1.00 80.31 165 LEU A C 1
ATOM 1262 O O . LEU A 1 165 ? 25.207 3.035 -10.892 1.00 80.31 165 LEU A O 1
ATOM 1266 N N . VAL A 1 166 ? 26.052 1.295 -9.749 1.00 82.62 166 VAL A N 1
ATOM 1267 C CA . VAL A 1 166 ? 25.711 0.274 -10.748 1.00 82.62 166 VAL A CA 1
ATOM 1268 C C . VAL A 1 166 ? 24.252 -0.169 -10.628 1.00 82.62 166 VAL A C 1
ATOM 1270 O O . VAL A 1 166 ? 23.555 -0.312 -11.627 1.00 82.62 166 VAL A O 1
ATOM 1273 N N . VAL A 1 167 ? 23.775 -0.389 -9.404 1.00 83.25 167 VAL A N 1
ATOM 1274 C CA . VAL A 1 167 ? 22.473 -1.019 -9.140 1.00 83.25 167 VAL A CA 1
ATOM 1275 C C . VAL A 1 167 ? 21.322 -0.012 -9.224 1.00 83.25 167 VAL A C 1
ATOM 1277 O O . VAL A 1 167 ? 20.220 -0.376 -9.623 1.00 83.25 167 VAL A O 1
ATOM 1280 N N . THR A 1 168 ? 21.553 1.261 -8.887 1.00 82.88 168 THR A N 1
ATOM 1281 C CA . THR A 1 168 ? 20.486 2.275 -8.818 1.00 82.88 168 THR A CA 1
ATOM 1282 C C . THR A 1 168 ? 19.770 2.491 -10.151 1.00 82.88 168 THR A C 1
ATOM 1284 O O . THR A 1 168 ? 18.543 2.440 -10.137 1.00 82.88 168 THR A O 1
ATOM 1287 N N . PRO A 1 169 ? 20.458 2.666 -11.299 1.00 84.19 169 PRO A N 1
ATOM 1288 C CA . PRO A 1 169 ? 19.772 2.849 -12.580 1.00 84.19 169 PRO A CA 1
ATOM 1289 C C . PRO A 1 169 ? 18.919 1.637 -12.976 1.00 84.19 169 PRO A C 1
ATOM 1291 O O . PRO A 1 169 ? 17.797 1.783 -13.451 1.00 84.19 169 PRO A O 1
ATOM 1294 N N . VAL A 1 170 ? 19.424 0.431 -12.699 1.00 84.25 170 VAL A N 1
ATOM 1295 C CA . VAL A 1 170 ? 18.724 -0.838 -12.941 1.00 84.25 170 VAL A CA 1
ATOM 1296 C C . VAL A 1 170 ? 17.449 -0.913 -12.098 1.00 84.25 170 VAL A C 1
ATOM 1298 O O . VAL A 1 170 ? 16.380 -1.211 -12.618 1.00 84.25 170 VAL A O 1
ATOM 1301 N N . VAL A 1 171 ? 17.537 -0.601 -10.803 1.00 84.19 171 VAL A N 1
ATOM 1302 C CA . VAL A 1 171 ? 16.381 -0.602 -9.892 1.00 84.19 171 VAL A CA 1
ATOM 1303 C C . VAL A 1 171 ? 15.365 0.478 -10.262 1.00 84.19 171 VAL A C 1
ATOM 1305 O O . VAL A 1 171 ? 14.168 0.220 -10.145 1.00 84.19 171 VAL A O 1
ATOM 1308 N N . TYR A 1 172 ? 15.821 1.649 -10.715 1.00 82.25 172 TYR A N 1
ATOM 1309 C CA . TYR A 1 172 ? 14.964 2.742 -11.180 1.00 82.25 172 TYR A CA 1
ATOM 1310 C C . TYR A 1 172 ? 14.118 2.312 -12.380 1.00 82.25 172 TYR A C 1
ATOM 1312 O O . TYR A 1 172 ? 12.891 2.373 -12.322 1.00 82.25 172 TYR A O 1
ATOM 1320 N N . GLU A 1 173 ? 14.768 1.831 -13.440 1.00 83.75 173 GLU A N 1
ATOM 1321 C CA . GLU A 1 173 ? 14.090 1.593 -14.716 1.00 83.75 173 GLU A CA 1
ATOM 1322 C C . GLU A 1 173 ? 13.393 0.228 -14.763 1.00 83.75 173 GLU A C 1
ATOM 1324 O O . GLU A 1 173 ? 12.251 0.133 -15.201 1.00 83.75 173 GLU A O 1
ATOM 1329 N N . MET A 1 174 ? 13.998 -0.836 -14.221 1.00 86.81 174 MET A N 1
ATOM 1330 C CA . MET A 1 174 ? 13.367 -2.169 -14.200 1.00 86.81 174 MET A CA 1
ATOM 1331 C C . MET A 1 174 ? 12.339 -2.324 -13.070 1.00 86.81 174 MET A C 1
ATOM 1333 O O . MET A 1 174 ? 11.515 -3.245 -13.089 1.00 86.81 174 MET A O 1
ATOM 1337 N N . GLY A 1 175 ? 12.354 -1.429 -12.078 1.00 88.38 175 GLY A N 1
ATOM 1338 C CA . GLY A 1 175 ? 11.403 -1.457 -10.972 1.00 88.38 175 GLY A CA 1
ATOM 1339 C C . GLY A 1 175 ? 9.992 -1.030 -11.378 1.00 88.38 175 GLY A C 1
ATOM 1340 O O . GLY A 1 175 ? 9.027 -1.633 -10.906 1.00 88.38 175 GLY A O 1
ATOM 1341 N N . LYS A 1 176 ? 9.850 -0.078 -12.310 1.00 90.56 176 LYS A N 1
ATOM 1342 C CA . LYS A 1 176 ? 8.539 0.365 -12.814 1.00 90.56 176 LYS A CA 1
ATOM 1343 C C . LYS A 1 176 ? 7.757 -0.769 -13.503 1.00 90.56 176 LYS A C 1
ATOM 1345 O O . LYS A 1 176 ? 6.645 -1.054 -13.060 1.00 90.56 176 LYS A O 1
ATOM 1350 N N . PRO A 1 177 ? 8.313 -1.509 -14.482 1.00 91.81 177 PRO A N 1
ATOM 1351 C CA . PRO A 1 177 ? 7.618 -2.653 -15.069 1.00 91.81 177 PRO A CA 1
ATOM 1352 C C . PRO A 1 177 ? 7.260 -3.745 -14.053 1.00 91.81 177 PRO A C 1
ATOM 1354 O O . PRO A 1 177 ? 6.198 -4.367 -14.136 1.00 91.81 177 PRO A O 1
ATOM 1357 N N . ALA A 1 178 ? 8.133 -3.984 -13.067 1.00 91.94 178 ALA A N 1
ATOM 1358 C CA . ALA A 1 178 ? 7.847 -4.921 -11.986 1.00 91.94 178 ALA A CA 1
ATOM 1359 C C . ALA A 1 178 ? 6.665 -4.445 -11.124 1.00 91.94 178 ALA A C 1
ATOM 1361 O O . ALA A 1 178 ? 5.808 -5.254 -10.763 1.00 91.94 178 ALA A O 1
ATOM 1362 N N . TRP A 1 179 ? 6.607 -3.147 -10.817 1.00 92.75 179 TRP A N 1
ATOM 1363 C CA . TRP A 1 179 ? 5.506 -2.503 -10.106 1.00 92.75 179 TRP A CA 1
ATOM 1364 C C . TRP A 1 179 ? 4.183 -2.606 -10.864 1.00 92.75 179 TRP A C 1
ATOM 1366 O O . TRP A 1 179 ? 3.189 -3.039 -10.281 1.00 92.75 179 TRP A O 1
ATOM 1376 N N . ASP A 1 180 ? 4.180 -2.350 -12.170 1.00 93.25 180 ASP A N 1
ATOM 1377 C CA . ASP A 1 180 ? 2.978 -2.465 -13.002 1.00 93.25 180 ASP A CA 1
ATOM 1378 C C . ASP A 1 180 ? 2.424 -3.899 -13.010 1.00 93.25 180 ASP A C 1
ATOM 1380 O O . ASP A 1 180 ? 1.215 -4.118 -12.896 1.00 93.25 180 ASP A O 1
ATOM 1384 N N . VAL A 1 181 ? 3.301 -4.909 -13.057 1.00 93.56 181 VAL A N 1
ATOM 1385 C CA . VAL A 1 181 ? 2.888 -6.316 -12.931 1.00 93.56 181 VAL A CA 1
ATOM 1386 C C . VAL A 1 181 ? 2.359 -6.635 -11.531 1.00 93.56 181 VAL A C 1
ATOM 1388 O O . VAL A 1 181 ? 1.404 -7.404 -11.401 1.00 93.56 181 VAL A O 1
ATOM 1391 N N . MET A 1 182 ? 2.942 -6.064 -10.475 1.00 93.38 182 MET A N 1
ATOM 1392 C CA . MET A 1 182 ? 2.415 -6.219 -9.116 1.00 93.38 182 MET A CA 1
ATOM 1393 C C . MET A 1 182 ? 1.004 -5.624 -9.002 1.00 93.38 182 MET A C 1
ATOM 1395 O O . MET A 1 182 ? 0.106 -6.309 -8.509 1.00 93.38 182 MET A O 1
ATOM 1399 N N . LEU A 1 183 ? 0.781 -4.414 -9.526 1.00 93.00 183 LEU A N 1
ATOM 1400 C CA . LEU A 1 183 ? -0.541 -3.784 -9.590 1.00 93.00 183 LEU A CA 1
ATOM 1401 C C . LEU A 1 183 ? -1.539 -4.633 -10.382 1.00 93.00 183 LEU A C 1
ATOM 1403 O O . LEU A 1 183 ? -2.648 -4.878 -9.904 1.00 93.00 183 LEU A O 1
ATOM 1407 N N . HIS A 1 184 ? -1.136 -5.135 -11.554 1.00 92.38 184 HIS A N 1
ATOM 1408 C CA . HIS A 1 184 ? -1.949 -6.059 -12.342 1.00 92.38 184 HIS A CA 1
ATOM 1409 C C . HIS A 1 184 ? -2.351 -7.285 -11.515 1.00 92.38 184 HIS A C 1
ATOM 1411 O O . HIS A 1 184 ? -3.532 -7.603 -11.435 1.00 92.38 184 HIS A O 1
ATOM 1417 N N . ARG A 1 185 ? -1.409 -7.931 -10.818 1.00 91.94 185 ARG A N 1
ATOM 1418 C CA . ARG A 1 185 ? -1.721 -9.101 -9.984 1.00 91.94 185 ARG A CA 1
ATOM 1419 C C . ARG A 1 185 ? -2.703 -8.773 -8.861 1.00 91.94 185 ARG A C 1
ATOM 1421 O O . ARG A 1 185 ? -3.606 -9.569 -8.615 1.00 91.94 185 ARG A O 1
ATOM 1428 N N . SER A 1 186 ? -2.577 -7.605 -8.229 1.00 91.75 186 SER A N 1
ATOM 1429 C CA . SER A 1 186 ? -3.544 -7.150 -7.223 1.00 91.75 186 SER A CA 1
ATOM 1430 C C . SER A 1 186 ? -4.932 -6.885 -7.788 1.00 91.75 186 SER A C 1
ATOM 1432 O O . SER A 1 186 ? -5.910 -7.231 -7.134 1.00 91.75 186 SER A O 1
ATOM 1434 N N . ASN A 1 187 ? -5.034 -6.342 -9.004 1.00 89.62 187 ASN A N 1
ATOM 1435 C CA . ASN A 1 187 ? -6.310 -6.239 -9.718 1.00 89.62 187 ASN A CA 1
ATOM 1436 C C . ASN A 1 187 ? -6.907 -7.621 -9.994 1.00 89.62 187 ASN A C 1
ATOM 1438 O O . ASN A 1 187 ? -8.080 -7.848 -9.713 1.00 89.62 187 ASN A O 1
ATOM 1442 N N . THR A 1 188 ? -6.088 -8.559 -10.480 1.00 90.25 188 THR A N 1
ATOM 1443 C CA . THR A 1 188 ? -6.573 -9.876 -10.921 1.00 90.25 188 THR A CA 1
ATOM 1444 C C . THR A 1 188 ? -7.051 -10.806 -9.813 1.00 90.25 188 THR A C 1
ATOM 1446 O O . THR A 1 188 ? -7.651 -11.841 -10.088 1.00 90.25 188 THR A O 1
ATOM 1449 N N . MET A 1 189 ? -6.810 -10.443 -8.551 1.00 90.06 189 MET A N 1
ATOM 1450 C CA . MET A 1 189 ? -7.430 -11.127 -7.418 1.00 90.06 189 MET A CA 1
ATOM 1451 C C . MET A 1 189 ? -8.931 -10.838 -7.314 1.00 90.06 189 MET A C 1
ATOM 1453 O O . MET A 1 189 ? -9.666 -11.692 -6.820 1.00 90.06 189 MET A O 1
ATOM 1457 N N . ILE A 1 190 ? -9.360 -9.659 -7.777 1.00 89.25 190 ILE A N 1
ATOM 1458 C CA . ILE A 1 190 ? -10.752 -9.200 -7.783 1.00 89.25 190 ILE A CA 1
ATOM 1459 C C . ILE A 1 190 ? -11.377 -9.483 -9.156 1.00 89.25 190 ILE A C 1
ATOM 1461 O O . ILE A 1 190 ? -12.302 -10.283 -9.248 1.00 89.25 190 ILE A O 1
ATOM 1465 N N . TRP A 1 191 ? -10.806 -8.922 -10.229 1.00 87.31 191 TRP A N 1
ATOM 1466 C CA . TRP A 1 191 ? -11.300 -9.098 -11.602 1.00 87.31 191 TRP A CA 1
ATOM 1467 C C . TRP A 1 191 ? -10.352 -9.953 -12.428 1.00 87.31 191 TRP A C 1
ATOM 1469 O O . TRP A 1 191 ? -9.233 -9.546 -12.735 1.00 87.31 191 TRP A O 1
ATOM 1479 N N . THR A 1 192 ? -10.794 -11.134 -12.831 1.00 86.31 192 THR A N 1
ATOM 1480 C CA . THR A 1 192 ? -10.052 -11.942 -13.794 1.00 86.31 192 THR A CA 1
ATOM 1481 C C . THR A 1 192 ? -9.994 -11.241 -15.151 1.00 86.31 192 THR A C 1
ATOM 1483 O O . THR A 1 192 ? -10.792 -10.361 -15.465 1.00 86.31 192 THR A O 1
ATOM 1486 N N . THR A 1 193 ? -9.062 -11.657 -16.007 1.00 81.50 193 THR A N 1
ATOM 1487 C CA . THR A 1 193 ? -9.014 -11.160 -17.390 1.00 81.50 193 THR A CA 1
ATOM 1488 C C . THR A 1 193 ? -10.294 -11.484 -18.158 1.00 81.50 193 THR A C 1
ATOM 1490 O O . THR A 1 193 ? -10.688 -10.704 -19.012 1.00 81.50 193 THR A O 1
ATOM 1493 N N . CYS A 1 194 ? -10.966 -12.591 -17.819 1.00 79.44 194 CYS A N 1
ATOM 1494 C CA . CYS A 1 194 ? -12.244 -12.978 -18.413 1.00 79.44 194 CYS A CA 1
ATOM 1495 C C . CYS A 1 194 ? -13.390 -12.038 -18.022 1.00 79.44 194 CYS A C 1
ATOM 1497 O O . CYS A 1 194 ? -14.319 -11.873 -18.802 1.00 79.44 194 CYS A O 1
ATOM 1499 N N . ASP A 1 195 ? -13.326 -11.400 -16.848 1.00 79.56 195 ASP A N 1
ATOM 1500 C CA . ASP A 1 195 ? -14.356 -10.441 -16.420 1.00 79.56 195 ASP A CA 1
ATOM 1501 C C . ASP A 1 195 ? -14.339 -9.166 -17.271 1.00 79.56 195 ASP A C 1
ATOM 1503 O O . ASP A 1 195 ? -15.355 -8.489 -17.406 1.00 79.56 195 ASP A O 1
ATOM 1507 N N . LEU A 1 196 ? -13.176 -8.842 -17.841 1.00 78.50 196 LEU A N 1
ATOM 1508 C CA . LEU A 1 196 ? -12.934 -7.628 -18.620 1.00 78.50 196 LEU A CA 1
ATOM 1509 C C . LEU A 1 196 ? -12.884 -7.892 -20.133 1.00 78.50 196 LEU A C 1
ATOM 1511 O O . LEU A 1 196 ? -12.788 -6.945 -20.911 1.00 78.50 196 LEU A O 1
ATOM 1515 N N . ASP A 1 197 ? -12.958 -9.158 -20.550 1.00 78.44 197 ASP A N 1
ATOM 1516 C CA . ASP A 1 197 ? -12.937 -9.579 -21.948 1.00 78.44 197 ASP A CA 1
ATOM 1517 C C . ASP A 1 197 ? -14.308 -10.153 -22.354 1.00 78.44 197 ASP A C 1
ATOM 1519 O O . ASP A 1 197 ? -14.658 -11.268 -21.955 1.00 78.44 197 ASP A O 1
ATOM 1523 N N . PRO A 1 198 ? -15.087 -9.441 -23.193 1.00 73.62 198 PRO A N 1
ATOM 1524 C CA . PRO A 1 198 ? -16.396 -9.901 -23.652 1.00 73.62 198 PRO A CA 1
ATOM 1525 C C . PRO A 1 198 ? -16.369 -11.231 -24.417 1.00 73.62 198 PRO A C 1
ATOM 1527 O O . PRO A 1 198 ? -17.410 -11.872 -24.547 1.00 73.62 198 PRO A O 1
ATOM 1530 N N . SER A 1 199 ? -15.212 -11.624 -24.959 1.00 77.62 199 SER A N 1
ATOM 1531 C CA . SER A 1 199 ? -15.052 -12.856 -25.737 1.00 77.62 199 SER A CA 1
ATOM 1532 C C . SER A 1 199 ? -14.858 -14.103 -24.872 1.00 77.62 199 SER A C 1
ATOM 1534 O O . SER A 1 199 ? -14.970 -15.226 -25.370 1.00 77.62 199 SER A O 1
ATOM 1536 N N . CYS A 1 200 ? -14.582 -13.930 -23.577 1.00 75.19 200 CYS A N 1
ATOM 1537 C CA . CYS A 1 200 ? -14.341 -15.043 -22.673 1.00 75.19 200 CYS A CA 1
ATOM 1538 C C . CYS A 1 200 ? -15.657 -15.740 -22.268 1.00 75.19 200 CYS A C 1
ATOM 1540 O O . CYS A 1 200 ? -16.656 -15.070 -21.985 1.00 75.19 200 CYS A O 1
ATOM 1542 N N . PRO A 1 201 ? -15.679 -17.087 -22.179 1.00 68.88 201 PRO A N 1
ATOM 1543 C CA . PRO A 1 201 ? -16.822 -17.813 -21.637 1.00 68.88 201 PRO A CA 1
ATOM 1544 C C . PRO A 1 201 ? -17.068 -17.371 -20.194 1.00 68.88 201 PRO A C 1
ATOM 1546 O O . PRO A 1 201 ? -16.172 -17.469 -19.353 1.00 68.88 201 PRO A O 1
ATOM 1549 N N . LYS A 1 202 ? -18.274 -16.874 -19.905 1.00 65.88 202 LYS A N 1
ATOM 1550 C CA . LYS A 1 202 ? -18.649 -16.492 -18.541 1.00 65.88 202 LYS A CA 1
ATOM 1551 C C . LYS A 1 202 ? -18.841 -17.750 -17.703 1.00 65.88 202 LYS A C 1
ATOM 1553 O O . LYS A 1 202 ? -19.433 -18.721 -18.173 1.00 65.88 202 LYS A O 1
ATOM 1558 N N . ASP A 1 203 ? -18.320 -17.726 -16.482 1.00 63.16 203 ASP A N 1
ATOM 1559 C CA . ASP A 1 203 ? -18.477 -18.825 -15.534 1.00 63.16 203 ASP A CA 1
ATOM 1560 C C . ASP A 1 203 ? -19.974 -18.973 -15.182 1.00 63.16 203 ASP A C 1
ATOM 1562 O O . ASP A 1 203 ? -20.569 -18.006 -14.694 1.00 63.16 203 ASP A O 1
ATOM 1566 N N . PRO A 1 204 ? -20.613 -20.132 -15.430 1.00 59.66 204 PRO A N 1
ATOM 1567 C CA . PRO A 1 204 ? -22.023 -20.334 -15.097 1.00 59.66 204 PRO A CA 1
ATOM 1568 C C . PRO A 1 204 ? -22.314 -20.193 -13.594 1.00 59.66 204 PRO A C 1
ATOM 1570 O O . PRO A 1 204 ? -23.443 -19.859 -13.239 1.00 59.66 204 PRO A O 1
ATOM 1573 N N . ASP A 1 205 ? -21.310 -20.376 -12.727 1.00 59.06 205 ASP A N 1
ATOM 1574 C CA . ASP A 1 205 ? -21.442 -20.241 -11.271 1.00 59.06 205 ASP A CA 1
ATOM 1575 C C . ASP A 1 205 ? -21.298 -18.788 -10.786 1.00 59.06 205 ASP A C 1
ATOM 1577 O O . ASP A 1 205 ? -21.606 -18.470 -9.632 1.00 59.06 205 ASP A O 1
ATOM 1581 N N . THR A 1 206 ? -20.859 -17.861 -11.647 1.00 56.88 206 THR A N 1
ATOM 1582 C CA . THR A 1 206 ? -20.931 -16.437 -11.307 1.00 56.88 206 THR A CA 1
ATOM 1583 C C . THR A 1 206 ? -22.373 -15.965 -11.408 1.00 56.88 206 THR A C 1
ATOM 1585 O O . THR A 1 206 ? -22.918 -15.810 -12.500 1.00 56.88 206 THR A O 1
ATOM 1588 N N . LYS A 1 207 ? -23.002 -15.734 -10.246 1.00 51.03 207 LYS A N 1
ATOM 1589 C CA . LYS A 1 207 ? -24.295 -15.049 -10.129 1.00 51.03 207 LYS A CA 1
ATOM 1590 C C . LYS A 1 207 ? -24.205 -13.714 -10.881 1.00 51.03 207 LYS A C 1
ATOM 1592 O O . LYS A 1 207 ? -23.724 -12.727 -10.352 1.00 51.03 207 LYS A O 1
ATOM 1597 N N . SER A 1 208 ? -24.683 -13.713 -12.121 1.00 46.19 208 SER A N 1
ATOM 1598 C CA . SER A 1 208 ? -24.688 -12.599 -13.067 1.00 46.19 208 SER A CA 1
ATOM 1599 C C . SER A 1 208 ? -23.332 -12.186 -13.659 1.00 46.19 208 SER A C 1
ATOM 1601 O O . SER A 1 208 ? -22.415 -11.708 -13.004 1.00 46.19 208 SER A O 1
ATOM 1603 N N . ALA A 1 209 ? -23.318 -12.199 -14.988 1.00 44.31 209 ALA A N 1
ATOM 1604 C CA . ALA A 1 209 ? -22.419 -11.500 -15.899 1.00 44.31 209 ALA A CA 1
ATOM 1605 C C . ALA A 1 209 ? -22.241 -9.979 -15.652 1.00 44.31 209 ALA A C 1
ATOM 1607 O O . ALA A 1 209 ? -21.509 -9.343 -16.414 1.00 44.31 209 ALA A O 1
ATOM 1608 N N . ALA A 1 210 ? -22.950 -9.413 -14.669 1.00 51.00 210 ALA A N 1
ATOM 1609 C CA . ALA A 1 210 ? -22.980 -8.003 -14.290 1.00 51.00 210 ALA A CA 1
ATOM 1610 C C . ALA A 1 210 ? -22.583 -7.761 -12.818 1.00 51.00 210 ALA A C 1
ATOM 1612 O O . ALA A 1 210 ? -22.826 -6.674 -12.302 1.00 51.00 210 ALA A O 1
ATOM 1613 N N . ASP A 1 211 ? -22.015 -8.756 -12.127 1.00 63.12 211 ASP A N 1
ATOM 1614 C CA . ASP A 1 211 ? -21.550 -8.575 -10.751 1.00 63.12 211 ASP A CA 1
ATOM 1615 C C . ASP A 1 211 ? -20.321 -7.636 -10.707 1.00 63.12 211 ASP A C 1
ATOM 1617 O O . ASP A 1 211 ? -19.262 -7.980 -11.250 1.00 63.12 211 ASP A O 1
ATOM 1621 N N . PRO A 1 212 ? -20.426 -6.455 -10.065 1.00 66.31 212 PRO A N 1
ATOM 1622 C CA . PRO A 1 212 ? -19.349 -5.468 -10.033 1.00 66.31 212 PRO A CA 1
ATOM 1623 C C . PRO A 1 212 ? -18.090 -5.955 -9.294 1.00 66.31 212 PRO A C 1
ATOM 1625 O O . PRO A 1 212 ? -17.006 -5.412 -9.524 1.00 66.31 212 PRO A O 1
ATOM 1628 N N . MET A 1 213 ? -18.183 -6.990 -8.448 1.00 73.25 213 MET A N 1
ATOM 1629 C CA . MET A 1 213 ? -17.040 -7.528 -7.699 1.00 73.25 213 MET A CA 1
ATOM 1630 C C . MET A 1 213 ? -16.068 -8.364 -8.539 1.00 73.25 213 MET A C 1
ATOM 1632 O O . MET A 1 213 ? -14.968 -8.646 -8.066 1.00 73.25 213 MET A O 1
ATOM 1636 N N . GLY A 1 214 ? -16.443 -8.772 -9.754 1.00 80.00 214 GLY A N 1
ATOM 1637 C CA . GLY A 1 214 ? -15.643 -9.701 -10.552 1.00 80.00 214 GLY A CA 1
ATOM 1638 C C . GLY A 1 214 ? -15.698 -11.151 -10.054 1.00 80.00 214 GLY A C 1
ATOM 1639 O O . GLY A 1 214 ? -16.405 -11.506 -9.105 1.00 80.00 214 GLY A O 1
ATOM 1640 N N . SER A 1 215 ? -14.961 -12.024 -10.740 1.00 83.94 215 SER A N 1
ATOM 1641 C CA . SER A 1 215 ? -14.941 -13.475 -10.520 1.00 83.94 215 SER A CA 1
ATOM 1642 C C . SER A 1 215 ? -13.615 -13.998 -9.963 1.00 83.94 215 SER A C 1
ATOM 1644 O O . SER A 1 215 ? -13.427 -15.215 -9.847 1.00 83.94 215 SER A O 1
ATOM 1646 N N . GLY A 1 216 ? -12.693 -13.100 -9.601 1.00 87.62 216 GLY A N 1
ATOM 1647 C CA . GLY A 1 216 ? -11.391 -13.438 -9.039 1.00 87.62 216 GLY A CA 1
ATOM 1648 C C . GLY A 1 216 ? -11.495 -14.174 -7.701 1.00 87.62 216 GLY A C 1
ATOM 1649 O O . GLY A 1 216 ? -12.486 -14.079 -6.979 1.00 87.62 216 GLY A O 1
ATOM 1650 N N . GLY A 1 217 ? -10.454 -14.933 -7.350 1.00 88.81 217 GLY A N 1
ATOM 1651 C CA . GLY A 1 217 ? -10.480 -15.792 -6.159 1.00 88.81 217 GLY A CA 1
ATOM 1652 C C . GLY A 1 217 ? -10.709 -15.035 -4.846 1.00 88.81 217 GLY A C 1
ATOM 1653 O O . GLY A 1 217 ? -11.390 -15.545 -3.959 1.00 88.81 217 GLY A O 1
ATOM 1654 N N . LEU A 1 218 ? -10.192 -13.805 -4.729 1.00 91.25 218 LEU A N 1
ATOM 1655 C CA . LEU A 1 218 ? -10.451 -12.962 -3.563 1.00 91.25 218 LEU A CA 1
ATOM 1656 C C . LEU A 1 218 ? -11.887 -12.428 -3.575 1.00 91.25 218 LEU A C 1
ATOM 1658 O O . LEU A 1 218 ? -12.523 -12.422 -2.527 1.00 91.25 218 LEU A O 1
ATOM 1662 N N . ALA A 1 219 ? -12.408 -12.021 -4.736 1.00 88.56 219 ALA A N 1
ATOM 1663 C CA . ALA A 1 219 ? -13.797 -11.582 -4.860 1.00 88.56 219 ALA A CA 1
ATOM 1664 C C . ALA A 1 219 ? -14.772 -12.688 -4.431 1.00 88.56 219 ALA A C 1
ATOM 1666 O O . ALA A 1 219 ? -15.653 -12.438 -3.612 1.00 88.56 219 ALA A O 1
ATOM 1667 N N . ARG A 1 220 ? -14.554 -13.931 -4.888 1.00 87.81 220 ARG A N 1
ATOM 1668 C CA . ARG A 1 220 ? -15.353 -15.092 -4.459 1.00 87.81 220 ARG A CA 1
ATOM 1669 C C . ARG A 1 220 ? -15.299 -15.287 -2.945 1.00 87.81 220 ARG A C 1
ATOM 1671 O O . ARG A 1 220 ? -16.342 -15.355 -2.312 1.00 87.81 220 ARG A O 1
ATOM 1678 N N . LEU A 1 221 ? -14.100 -15.309 -2.353 1.00 90.19 221 LEU A N 1
ATOM 1679 C CA . LEU A 1 221 ? -13.940 -15.448 -0.900 1.00 90.19 221 LEU A CA 1
ATOM 1680 C C . LEU A 1 221 ? -14.696 -14.357 -0.131 1.00 90.19 221 LEU A C 1
ATOM 1682 O O . LEU A 1 221 ? -15.376 -14.650 0.846 1.00 90.19 221 LEU A O 1
ATOM 1686 N N . LEU A 1 222 ? -14.558 -13.100 -0.548 1.00 89.31 222 LEU A N 1
ATOM 1687 C CA . LEU A 1 222 ? -15.182 -11.973 0.140 1.00 89.31 222 LEU A CA 1
ATOM 1688 C C . LEU A 1 222 ? -16.702 -11.975 0.001 1.00 89.31 222 LEU A C 1
ATOM 1690 O O . LEU A 1 222 ? -17.373 -11.560 0.939 1.00 89.31 222 LEU A O 1
ATOM 1694 N N . ARG A 1 223 ? -17.238 -12.475 -1.118 1.00 85.88 223 ARG A N 1
ATOM 1695 C CA . ARG A 1 223 ? -18.678 -12.676 -1.296 1.00 85.88 223 ARG A CA 1
ATOM 1696 C C . ARG A 1 223 ? -19.208 -13.735 -0.341 1.00 85.88 223 ARG A C 1
ATOM 1698 O O . ARG A 1 223 ? -20.181 -13.481 0.347 1.00 85.88 223 ARG A O 1
ATOM 1705 N N . GLU A 1 224 ? -18.520 -14.867 -0.222 1.00 88.69 224 GLU A N 1
ATOM 1706 C CA . GLU A 1 224 ? -18.898 -15.902 0.749 1.00 88.69 224 GLU A CA 1
ATOM 1707 C C . GLU A 1 224 ? -18.842 -15.367 2.187 1.00 88.69 224 GLU A C 1
ATOM 1709 O O . GLU A 1 224 ? -19.746 -15.608 2.979 1.00 88.69 224 GLU A O 1
ATOM 1714 N N . VAL A 1 225 ? -17.813 -14.581 2.531 1.00 89.31 225 VAL A N 1
ATOM 1715 C CA . VAL A 1 225 ? -17.739 -13.915 3.842 1.00 89.31 225 VAL A CA 1
ATOM 1716 C C . VAL A 1 225 ? -18.895 -12.932 4.019 1.00 89.31 225 VAL A C 1
ATOM 1718 O O . VAL A 1 225 ? -19.517 -12.927 5.077 1.00 89.31 225 VAL A O 1
ATOM 1721 N N . HIS A 1 226 ? -19.199 -12.119 3.009 1.00 88.62 226 HIS A N 1
ATOM 1722 C CA . HIS A 1 226 ? -20.314 -11.180 3.044 1.00 88.62 226 HIS A CA 1
ATOM 1723 C C . HIS A 1 226 ? -21.646 -11.909 3.265 1.00 88.62 226 HIS A C 1
ATOM 1725 O O . HIS A 1 226 ? -22.301 -11.648 4.274 1.00 88.62 226 HIS A O 1
ATOM 1731 N N . ASP A 1 227 ? -21.980 -12.878 2.412 1.00 88.12 227 ASP A N 1
ATOM 1732 C CA . ASP A 1 227 ? -23.210 -13.671 2.479 1.00 88.12 227 ASP A CA 1
ATOM 1733 C C . ASP A 1 227 ? -23.348 -14.348 3.853 1.00 88.12 227 ASP A C 1
ATOM 1735 O O . ASP A 1 227 ? -24.398 -14.256 4.491 1.00 88.12 227 ASP A O 1
ATOM 1739 N N . LEU A 1 228 ? -22.271 -14.958 4.368 1.00 89.31 228 LEU A N 1
ATOM 1740 C CA . LEU A 1 228 ? -22.250 -15.555 5.707 1.00 89.31 228 LEU A CA 1
ATOM 1741 C C . LEU A 1 228 ? -22.515 -14.523 6.805 1.00 89.31 228 LEU A C 1
ATOM 1743 O O . LEU A 1 228 ? -23.330 -14.771 7.694 1.00 89.31 228 LEU A O 1
ATOM 1747 N N . THR A 1 229 ? -21.848 -13.365 6.756 1.00 89.56 229 THR A N 1
ATOM 1748 C CA . THR A 1 229 ? -22.051 -12.326 7.772 1.00 89.56 229 THR A CA 1
ATOM 1749 C C . THR A 1 229 ? -23.477 -11.799 7.746 1.00 89.56 229 THR A C 1
ATOM 1751 O O . THR A 1 229 ? -24.067 -11.660 8.809 1.00 89.56 229 THR A O 1
ATOM 1754 N N . VAL A 1 230 ? -24.061 -11.567 6.567 1.00 86.69 230 VAL A N 1
ATOM 1755 C CA . VAL A 1 230 ? -25.440 -11.082 6.419 1.00 86.69 230 VAL A CA 1
ATOM 1756 C C . VAL A 1 230 ? -26.440 -12.112 6.944 1.00 86.69 230 VAL A C 1
ATOM 1758 O O . VAL A 1 230 ? -27.296 -11.765 7.759 1.00 86.69 230 VAL A O 1
ATOM 1761 N N . MET A 1 231 ? -26.307 -13.382 6.546 1.00 87.44 231 MET A N 1
ATOM 1762 C CA . MET A 1 231 ? -27.201 -14.461 6.988 1.00 87.44 231 MET A CA 1
ATOM 1763 C C . MET A 1 231 ? -27.171 -14.667 8.504 1.00 87.44 231 MET A C 1
ATOM 1765 O O . MET A 1 231 ? -28.200 -14.940 9.117 1.00 87.44 231 MET A O 1
ATOM 1769 N N . GLU A 1 232 ? -26.003 -14.519 9.122 1.00 88.62 232 GLU A N 1
ATOM 1770 C CA . GLU A 1 232 ? -25.828 -14.717 10.556 1.00 88.62 232 GLU A CA 1
ATOM 1771 C C . GLU A 1 232 ? -25.966 -13.415 11.368 1.00 88.62 232 GLU A C 1
ATOM 1773 O O . GLU A 1 232 ? -25.385 -13.306 12.441 1.00 88.62 232 GLU A O 1
ATOM 1778 N N . GLY A 1 233 ? -26.741 -12.423 10.914 1.00 83.50 233 GLY A N 1
ATOM 1779 C CA . GLY A 1 233 ? -27.100 -11.242 11.722 1.00 83.50 233 GLY A CA 1
ATOM 1780 C C . GLY A 1 233 ? -26.163 -10.033 11.592 1.00 83.50 233 GLY A C 1
ATOM 1781 O O . GLY A 1 233 ? -26.235 -9.097 12.391 1.00 83.50 233 GLY A O 1
ATOM 1782 N N . GLY A 1 234 ? -25.288 -10.026 10.589 1.00 87.00 234 GLY A N 1
ATOM 1783 C CA . GLY A 1 234 ? -24.479 -8.882 10.173 1.00 87.00 234 GLY A CA 1
ATOM 1784 C C . GLY A 1 234 ? -23.619 -8.304 11.294 1.00 87.00 234 GLY A C 1
ATOM 1785 O O . GLY A 1 234 ? -22.979 -9.025 12.063 1.00 87.00 234 GLY A O 1
ATOM 1786 N N . ALA A 1 235 ? -23.636 -6.976 11.411 1.00 85.06 235 ALA A N 1
ATOM 1787 C CA . ALA A 1 235 ? -22.879 -6.235 12.419 1.00 85.06 235 ALA A CA 1
ATOM 1788 C C . ALA A 1 235 ? -23.273 -6.561 13.874 1.00 85.06 235 ALA A C 1
ATOM 1790 O O . ALA A 1 235 ? -22.511 -6.240 14.787 1.00 85.06 235 ALA A O 1
ATOM 1791 N N . ALA A 1 236 ? -24.428 -7.199 14.113 1.00 86.25 236 ALA A N 1
ATOM 1792 C CA . ALA A 1 236 ? -24.836 -7.625 15.452 1.00 86.25 236 ALA A CA 1
ATOM 1793 C C . ALA A 1 236 ? -24.028 -8.833 15.955 1.00 86.25 236 ALA A C 1
ATOM 1795 O O . ALA A 1 236 ? -23.838 -8.973 17.159 1.00 86.25 236 ALA A O 1
ATOM 1796 N N . ASN A 1 237 ? -23.513 -9.663 15.043 1.00 89.44 237 ASN A N 1
ATOM 1797 C CA . ASN A 1 237 ? -22.803 -10.899 15.380 1.00 89.44 237 ASN A CA 1
ATOM 1798 C C . ASN A 1 237 ? -21.361 -10.931 14.864 1.00 89.44 237 ASN A C 1
ATOM 1800 O O . ASN A 1 237 ? -20.549 -11.696 15.386 1.00 89.44 237 ASN A O 1
ATOM 1804 N N . TYR A 1 238 ? -21.017 -10.087 13.890 1.00 91.69 238 TYR A N 1
ATOM 1805 C CA . TYR A 1 238 ? -19.705 -10.060 13.254 1.00 91.69 238 TYR A CA 1
ATOM 1806 C C . TYR A 1 238 ? -19.045 -8.691 13.317 1.00 91.69 238 TYR A C 1
ATOM 1808 O O . TYR A 1 238 ? -19.691 -7.651 13.213 1.00 91.69 238 TYR A O 1
ATOM 1816 N N . ARG A 1 239 ? -17.716 -8.708 13.438 1.00 92.31 239 ARG A N 1
ATOM 1817 C CA . ARG A 1 239 ? -16.858 -7.534 13.269 1.00 92.31 239 ARG A CA 1
ATOM 1818 C C . ARG A 1 239 ? -15.679 -7.892 12.384 1.00 92.31 239 ARG A C 1
ATOM 1820 O O . ARG A 1 239 ? -14.998 -8.883 12.641 1.00 92.31 239 ARG A O 1
ATOM 1827 N N . ILE A 1 240 ? -15.424 -7.073 11.371 1.00 94.69 240 ILE A N 1
ATOM 1828 C CA . ILE A 1 240 ? -14.303 -7.263 10.454 1.00 94.69 240 ILE A CA 1
ATOM 1829 C C . ILE A 1 240 ? -13.226 -6.211 10.724 1.00 94.69 240 ILE A C 1
ATOM 1831 O O . ILE A 1 240 ? -13.499 -5.009 10.751 1.00 94.69 240 ILE A O 1
ATOM 1835 N N . THR A 1 241 ? -11.992 -6.677 10.897 1.00 95.75 241 THR A N 1
ATOM 1836 C CA . THR A 1 241 ? -10.786 -5.848 10.949 1.00 95.75 241 THR A CA 1
ATOM 1837 C C . THR A 1 241 ? -9.987 -6.087 9.668 1.00 95.75 241 THR A C 1
ATOM 1839 O O . THR A 1 241 ? -9.520 -7.199 9.421 1.00 95.75 241 THR A O 1
ATOM 1842 N N . LEU A 1 242 ? -9.834 -5.055 8.839 1.00 97.50 242 LEU A N 1
ATOM 1843 C CA . LEU A 1 242 ? -9.057 -5.103 7.600 1.00 97.50 242 LEU A CA 1
ATOM 1844 C C . LEU A 1 242 ? -7.660 -4.535 7.848 1.00 97.50 242 LEU A C 1
ATOM 1846 O O . LEU A 1 242 ? -7.528 -3.401 8.297 1.00 97.50 242 LEU A O 1
ATOM 1850 N N . VAL A 1 243 ? -6.616 -5.294 7.522 1.00 97.06 243 VAL A N 1
ATOM 1851 C CA . VAL A 1 243 ? -5.221 -4.870 7.696 1.00 97.06 243 VAL A CA 1
ATOM 1852 C C . VAL A 1 243 ? -4.501 -4.916 6.359 1.00 97.06 243 VAL A C 1
ATOM 1854 O O . VAL A 1 243 ? -4.380 -5.974 5.749 1.00 97.06 243 VAL A O 1
ATOM 1857 N N . GLY A 1 244 ? -4.027 -3.767 5.888 1.00 96.75 244 GLY A N 1
ATOM 1858 C CA . GLY A 1 244 ? -3.326 -3.626 4.618 1.00 96.75 244 GLY A CA 1
ATOM 1859 C C . GLY A 1 244 ? -1.894 -3.190 4.852 1.00 96.75 244 GLY A C 1
ATOM 1860 O O . GLY A 1 244 ? -1.644 -2.024 5.153 1.00 96.75 244 GLY A O 1
ATOM 1861 N N . HIS A 1 245 ? -0.941 -4.103 4.675 1.00 94.81 245 HIS A N 1
ATOM 1862 C CA . HIS A 1 245 ? 0.474 -3.743 4.664 1.00 94.81 245 HIS A CA 1
ATOM 1863 C C . HIS A 1 245 ? 0.890 -3.316 3.271 1.00 94.81 245 HIS A C 1
ATOM 1865 O O . HIS A 1 245 ? 0.718 -4.068 2.316 1.00 94.81 245 HIS A O 1
ATOM 1871 N N . SER A 1 246 ? 1.460 -2.119 3.138 1.00 94.62 246 SER A N 1
ATOM 1872 C CA . SER A 1 246 ? 1.968 -1.616 1.867 1.00 94.62 246 SER A CA 1
ATOM 1873 C C . SER A 1 246 ? 0.928 -1.726 0.747 1.00 94.62 246 SER A C 1
ATOM 1875 O O . SER A 1 246 ? -0.094 -1.042 0.778 1.00 94.62 246 SER A O 1
ATOM 1877 N N . MET A 1 247 ? 1.165 -2.588 -0.241 1.00 94.94 247 MET A N 1
ATOM 1878 C CA . MET A 1 247 ? 0.275 -2.808 -1.379 1.00 94.94 247 MET A CA 1
ATOM 1879 C C . MET A 1 247 ? -1.081 -3.427 -0.995 1.00 94.94 247 MET A C 1
ATOM 1881 O O . MET A 1 247 ? -2.038 -3.298 -1.752 1.00 94.94 247 MET A O 1
ATOM 1885 N N . GLY A 1 248 ? -1.199 -4.036 0.190 1.00 95.88 248 GLY A N 1
ATOM 1886 C CA . GLY A 1 248 ? -2.472 -4.501 0.741 1.00 95.88 248 GLY A CA 1
ATOM 1887 C C . GLY A 1 248 ? -3.494 -3.380 0.949 1.00 95.88 248 GLY A C 1
ATOM 1888 O O . GLY A 1 248 ? -4.691 -3.616 0.812 1.00 95.88 248 GLY A O 1
ATOM 1889 N N . ALA A 1 249 ? -3.043 -2.142 1.174 1.00 97.38 249 ALA A N 1
ATOM 1890 C CA . ALA A 1 249 ? -3.930 -0.982 1.266 1.00 97.38 249 ALA A CA 1
ATOM 1891 C C . ALA A 1 249 ? -4.677 -0.694 -0.052 1.00 97.38 249 ALA A C 1
ATOM 1893 O O . ALA A 1 249 ? -5.842 -0.309 -0.016 1.00 97.38 249 ALA A O 1
ATOM 1894 N N . ILE A 1 250 ? -4.052 -0.975 -1.207 1.00 96.38 250 ILE A N 1
ATOM 1895 C CA . ILE A 1 250 ? -4.691 -0.849 -2.532 1.00 96.38 250 ILE A CA 1
ATOM 1896 C C . ILE A 1 250 ? -5.909 -1.772 -2.631 1.00 96.38 250 ILE A C 1
ATOM 1898 O O . ILE A 1 250 ? -6.939 -1.417 -3.203 1.00 96.38 250 ILE A O 1
ATOM 1902 N N . ILE A 1 251 ? -5.790 -2.977 -2.071 1.00 95.56 251 ILE A N 1
ATOM 1903 C CA . ILE A 1 251 ? -6.866 -3.967 -2.082 1.00 95.56 251 ILE A CA 1
ATOM 1904 C C . ILE A 1 251 ? -7.996 -3.509 -1.166 1.00 95.56 251 ILE A C 1
ATOM 1906 O O . ILE A 1 251 ? -9.149 -3.547 -1.578 1.00 95.56 251 ILE A O 1
ATOM 1910 N N . ILE A 1 252 ? -7.669 -3.033 0.039 1.00 96.75 252 ILE A N 1
ATOM 1911 C CA . ILE A 1 252 ? -8.672 -2.556 0.997 1.00 96.75 252 ILE A CA 1
ATOM 1912 C C . ILE A 1 252 ? -9.456 -1.369 0.444 1.00 96.75 252 ILE A C 1
ATOM 1914 O O . ILE A 1 252 ? -10.679 -1.412 0.503 1.00 96.75 252 ILE A O 1
ATOM 1918 N N . ASN A 1 253 ? -8.788 -0.354 -0.121 1.00 96.44 253 ASN A N 1
ATOM 1919 C CA . ASN A 1 253 ? -9.469 0.815 -0.693 1.00 96.44 253 ASN A CA 1
ATOM 1920 C C . ASN A 1 253 ? -10.521 0.411 -1.731 1.00 96.44 253 ASN A C 1
ATOM 1922 O O . ASN A 1 253 ? -11.589 1.002 -1.774 1.00 96.44 253 ASN A O 1
ATOM 1926 N N . ARG A 1 254 ? -10.255 -0.630 -2.524 1.00 93.00 254 ARG A N 1
ATOM 1927 C CA . ARG A 1 254 ? -11.227 -1.160 -3.490 1.00 93.00 254 ARG A CA 1
ATOM 1928 C C . ARG A 1 254 ? -12.302 -2.004 -2.833 1.00 93.00 254 ARG A C 1
ATOM 1930 O O . ARG A 1 254 ? -13.464 -1.894 -3.197 1.00 93.00 254 ARG A O 1
ATOM 1937 N N . LEU A 1 255 ? -11.915 -2.856 -1.888 1.00 92.19 255 LEU A N 1
ATOM 1938 C CA . LEU A 1 255 ? -12.821 -3.760 -1.189 1.00 92.19 255 LEU A CA 1
ATOM 1939 C C . LEU A 1 255 ? -13.947 -2.984 -0.515 1.00 92.19 255 LEU A C 1
ATOM 1941 O O . LEU A 1 255 ? -15.104 -3.336 -0.704 1.00 92.19 255 LEU A O 1
ATOM 1945 N N . VAL A 1 256 ? -13.622 -1.919 0.221 1.00 92.88 256 VAL A N 1
ATOM 1946 C CA . VAL A 1 256 ? -14.632 -1.128 0.943 1.00 92.88 256 VAL A CA 1
ATOM 1947 C C . VAL A 1 256 ? -15.566 -0.358 0.006 1.00 92.88 256 VAL A C 1
ATOM 1949 O O . VAL A 1 256 ? -16.708 -0.105 0.368 1.00 92.88 256 VAL A O 1
ATOM 1952 N N . THR A 1 257 ? -15.120 -0.042 -1.214 1.00 90.38 257 THR A N 1
ATOM 1953 C CA . THR A 1 257 ? -15.976 0.527 -2.267 1.00 90.38 257 THR A CA 1
ATOM 1954 C C . THR A 1 257 ? -16.879 -0.530 -2.908 1.00 90.38 257 THR A C 1
ATOM 1956 O O . THR A 1 257 ? -18.018 -0.236 -3.251 1.00 90.38 257 THR A O 1
ATOM 1959 N N . LEU A 1 258 ? -16.383 -1.758 -3.086 1.00 88.12 258 LEU A N 1
ATOM 1960 C CA . LEU A 1 258 ? -17.133 -2.851 -3.716 1.00 88.12 258 LEU A CA 1
ATOM 1961 C C . LEU A 1 258 ? -18.127 -3.527 -2.766 1.00 88.12 258 LEU A C 1
ATOM 1963 O O . LEU A 1 258 ? -19.135 -4.058 -3.219 1.00 88.12 258 LEU A O 1
ATOM 1967 N N . LEU A 1 259 ? -17.831 -3.528 -1.467 1.00 87.44 259 LEU A N 1
ATOM 1968 C CA . LEU A 1 259 ? -18.607 -4.194 -0.423 1.00 87.44 259 LEU A CA 1
ATOM 1969 C C . LEU A 1 259 ? -18.842 -3.257 0.777 1.00 87.44 259 LEU A C 1
ATOM 1971 O O . LEU A 1 259 ? -18.344 -3.526 1.876 1.00 87.44 259 LEU A O 1
ATOM 1975 N N . PRO A 1 260 ? -19.602 -2.162 0.596 1.00 88.06 260 PRO A N 1
ATOM 1976 C CA . PRO A 1 260 ? -19.846 -1.191 1.663 1.00 88.06 260 PRO A CA 1
ATOM 1977 C C . PRO A 1 260 ? -20.682 -1.761 2.823 1.00 88.06 260 PRO A C 1
ATOM 1979 O O . PRO A 1 260 ? -20.644 -1.232 3.927 1.00 88.06 260 PRO A O 1
ATOM 1982 N N . GLU A 1 261 ? -21.413 -2.855 2.598 1.00 86.81 261 GLU A N 1
ATOM 1983 C CA . GLU A 1 261 ? -22.278 -3.489 3.603 1.00 86.81 261 GLU A CA 1
ATOM 1984 C C . GLU A 1 261 ? -21.543 -4.462 4.538 1.00 86.81 261 GLU A C 1
ATOM 1986 O O . GLU A 1 261 ? -22.129 -4.974 5.495 1.00 86.81 261 GLU A O 1
ATOM 1991 N N . LEU A 1 262 ? -20.261 -4.754 4.287 1.00 88.94 262 LEU A N 1
ATOM 1992 C CA . LEU A 1 262 ? -19.488 -5.590 5.203 1.00 88.94 262 LEU A CA 1
ATOM 1993 C C . LEU A 1 262 ? -19.420 -4.933 6.594 1.00 88.94 262 LEU A C 1
ATOM 1995 O O . LEU A 1 262 ? -19.169 -3.729 6.682 1.00 88.94 262 LEU A O 1
ATOM 1999 N N . PRO A 1 263 ? -19.545 -5.705 7.694 1.00 92.56 263 PRO A N 1
ATOM 2000 C CA . PRO A 1 263 ? -19.489 -5.179 9.060 1.00 92.56 263 PRO A CA 1
ATOM 2001 C C . PRO A 1 263 ? -18.047 -4.834 9.485 1.00 92.56 263 PRO A C 1
ATOM 2003 O O . PRO A 1 263 ? -17.506 -5.363 10.461 1.00 92.56 263 PRO A O 1
ATOM 2006 N N . VAL A 1 264 ? -17.389 -3.958 8.723 1.00 95.12 264 VAL A N 1
ATOM 2007 C CA . VAL A 1 264 ? -16.026 -3.487 8.961 1.00 95.12 264 VAL A CA 1
ATOM 2008 C C . VAL A 1 264 ? -16.030 -2.525 10.139 1.00 95.12 264 VAL A C 1
ATOM 2010 O O . VAL A 1 264 ? -16.632 -1.455 10.101 1.00 95.12 264 VAL A O 1
ATOM 2013 N N . ARG A 1 265 ? -15.324 -2.907 11.203 1.00 94.75 265 ARG A N 1
ATOM 2014 C CA . ARG A 1 265 ? -15.150 -2.087 12.404 1.00 94.75 265 ARG A CA 1
ATOM 2015 C C . ARG A 1 265 ? -13.833 -1.326 12.380 1.00 94.75 265 ARG A C 1
ATOM 2017 O O . ARG A 1 265 ? -13.796 -0.186 12.829 1.00 94.75 265 ARG A O 1
ATOM 2024 N N . ASN A 1 266 ? -12.767 -1.940 11.869 1.00 95.88 266 ASN A N 1
ATOM 2025 C CA . ASN A 1 266 ? -11.432 -1.350 11.890 1.00 95.88 266 ASN A CA 1
ATOM 2026 C C . ASN A 1 266 ? -10.737 -1.537 10.547 1.00 95.88 266 ASN A C 1
ATOM 2028 O O . ASN A 1 266 ? -10.755 -2.627 9.975 1.00 95.88 266 ASN A O 1
ATOM 2032 N N . ILE A 1 267 ? -10.077 -0.484 10.084 1.00 97.50 267 ILE A N 1
ATOM 2033 C CA . ILE A 1 267 ? -9.229 -0.490 8.898 1.00 97.50 267 ILE A CA 1
ATOM 2034 C C . ILE A 1 267 ? -7.846 -0.019 9.329 1.00 97.50 267 ILE A C 1
ATOM 2036 O O . ILE A 1 267 ? -7.717 1.057 9.901 1.00 97.50 267 ILE A O 1
ATOM 2040 N N . ILE A 1 268 ? -6.815 -0.818 9.074 1.00 96.06 268 ILE A N 1
ATOM 2041 C CA . ILE A 1 268 ? -5.447 -0.546 9.514 1.00 96.06 268 ILE A CA 1
ATOM 2042 C C . ILE A 1 268 ? -4.526 -0.567 8.301 1.00 96.06 268 ILE A C 1
ATOM 2044 O O . ILE A 1 268 ? -4.331 -1.604 7.668 1.00 96.06 268 ILE A O 1
ATOM 2048 N N . PHE A 1 269 ? -3.930 0.575 7.984 1.00 97.06 269 PHE A N 1
ATOM 2049 C CA . PHE A 1 269 ? -2.881 0.690 6.982 1.00 97.06 269 PHE A CA 1
ATOM 2050 C C . PHE A 1 269 ? -1.514 0.685 7.646 1.00 97.06 269 PHE A C 1
ATOM 2052 O O . PHE A 1 269 ? -1.205 1.530 8.480 1.00 97.06 269 PHE A O 1
ATOM 2059 N N . LEU A 1 270 ? -0.675 -0.253 7.224 1.00 94.00 270 LEU A N 1
ATOM 2060 C CA . LEU A 1 270 ? 0.704 -0.386 7.669 1.00 94.00 270 LEU A CA 1
ATOM 2061 C C . LEU A 1 270 ? 1.613 0.081 6.528 1.00 94.00 270 LEU A C 1
ATOM 2063 O O . LEU A 1 270 ? 1.855 -0.681 5.590 1.00 94.00 270 LEU A O 1
ATOM 2067 N N . GLY A 1 271 ? 2.037 1.348 6.547 1.00 93.12 271 GLY A N 1
ATOM 2068 C CA . GLY A 1 271 ? 2.832 1.952 5.474 1.00 93.12 271 GLY A CA 1
ATOM 2069 C C . GLY A 1 271 ? 2.141 1.856 4.110 1.00 93.12 271 GLY A C 1
ATOM 2070 O O . GLY A 1 271 ? 2.659 1.208 3.207 1.00 93.12 271 GLY A O 1
ATOM 2071 N N . SER A 1 272 ? 0.946 2.435 3.951 1.00 96.50 272 SER A N 1
ATOM 2072 C CA . SER A 1 272 ? 0.141 2.302 2.721 1.00 96.50 272 SER A CA 1
ATOM 2073 C C . SER A 1 272 ? 0.913 2.664 1.444 1.00 96.50 272 SER A C 1
ATOM 2075 O O . SER A 1 272 ? 1.381 3.792 1.274 1.00 96.50 272 SER A O 1
ATOM 2077 N N . ALA A 1 273 ? 0.974 1.711 0.509 1.00 96.38 273 ALA A N 1
ATOM 2078 C CA . ALA A 1 273 ? 1.498 1.927 -0.837 1.00 96.38 273 ALA A CA 1
ATOM 2079 C C . ALA A 1 273 ? 0.427 2.374 -1.828 1.00 96.38 273 ALA A C 1
ATOM 2081 O O . ALA A 1 273 ? 0.707 2.420 -3.026 1.00 96.38 273 ALA A O 1
ATOM 2082 N N . ASP A 1 274 ? -0.780 2.699 -1.370 1.00 96.75 274 ASP A N 1
ATOM 2083 C CA . ASP A 1 274 ? -1.790 3.309 -2.223 1.00 96.75 274 ASP A CA 1
ATOM 2084 C C . ASP A 1 274 ? -1.672 4.837 -2.239 1.00 96.75 274 ASP A C 1
ATOM 2086 O O . ASP A 1 274 ? -1.013 5.434 -1.386 1.00 96.75 274 ASP A O 1
ATOM 2090 N N . SER A 1 275 ? -2.284 5.470 -3.235 1.00 96.50 275 SER A N 1
ATOM 2091 C CA . SER A 1 275 ? -2.312 6.924 -3.343 1.00 96.50 275 SER A CA 1
ATOM 2092 C C . SER A 1 275 ? -3.219 7.554 -2.287 1.00 96.50 275 SER A C 1
ATOM 2094 O O . SER A 1 275 ? -4.175 6.939 -1.795 1.00 96.50 275 SER A O 1
ATOM 2096 N N . ILE A 1 276 ? -2.946 8.818 -1.975 1.00 96.19 276 ILE A N 1
ATOM 2097 C CA . ILE A 1 276 ? -3.834 9.637 -1.152 1.00 96.19 276 ILE A CA 1
ATOM 2098 C C . ILE A 1 276 ? -5.223 9.722 -1.803 1.00 96.19 276 ILE A C 1
ATOM 2100 O O . ILE A 1 276 ? -6.221 9.502 -1.124 1.00 96.19 276 ILE A O 1
ATOM 2104 N N . ARG A 1 277 ? -5.290 9.927 -3.123 1.00 95.88 277 ARG A N 1
ATOM 2105 C CA . ARG A 1 277 ? -6.532 9.971 -3.911 1.00 95.88 277 ARG A CA 1
ATOM 2106 C C . ARG A 1 277 ? -7.385 8.713 -3.746 1.00 95.88 277 ARG A C 1
ATOM 2108 O O . ARG A 1 277 ? -8.592 8.806 -3.526 1.00 95.88 277 ARG A O 1
ATOM 2115 N N . ASN A 1 278 ? -6.770 7.536 -3.838 1.00 96.06 278 ASN A N 1
ATOM 2116 C CA . ASN A 1 278 ? -7.484 6.269 -3.676 1.00 96.06 278 ASN A CA 1
ATOM 2117 C C . ASN A 1 278 ? -7.935 6.060 -2.231 1.00 96.06 278 ASN A C 1
ATOM 2119 O O . ASN A 1 278 ? -8.995 5.498 -1.996 1.00 96.06 278 ASN A O 1
ATOM 2123 N N . THR A 1 279 ? -7.170 6.556 -1.257 1.00 96.12 279 THR A N 1
ATOM 2124 C CA . THR A 1 279 ? -7.582 6.503 0.153 1.00 96.12 279 THR A CA 1
ATOM 2125 C C . THR A 1 279 ? -8.763 7.429 0.431 1.00 96.12 279 THR A C 1
ATOM 2127 O O . THR A 1 279 ? -9.663 7.055 1.178 1.00 96.12 279 THR A O 1
ATOM 2130 N N . GLN A 1 280 ? -8.809 8.600 -0.211 1.00 94.31 280 GLN A N 1
ATOM 2131 C CA . GLN A 1 280 ? -9.965 9.493 -0.141 1.00 94.31 280 GLN A CA 1
ATOM 2132 C C . GLN A 1 280 ? -11.221 8.855 -0.742 1.00 94.31 280 GLN A C 1
ATOM 2134 O O . GLN A 1 280 ? -12.255 8.806 -0.089 1.00 94.31 280 GLN A O 1
ATOM 2139 N N . SER A 1 281 ? -11.119 8.342 -1.969 1.00 94.38 281 SER A N 1
ATOM 2140 C CA . SER A 1 281 ? -12.257 7.749 -2.693 1.00 94.38 281 SER A CA 1
ATOM 2141 C C . SER A 1 281 ? -12.662 6.354 -2.201 1.00 94.38 281 SER A C 1
ATOM 2143 O O . SER A 1 281 ? -13.777 5.918 -2.468 1.00 94.38 281 SER A O 1
ATOM 2145 N N . GLY A 1 282 ? -11.772 5.658 -1.492 1.00 95.50 282 GLY A N 1
ATOM 2146 C CA . GLY A 1 282 ? -12.020 4.358 -0.877 1.00 95.50 282 GLY A CA 1
ATOM 2147 C C . GLY A 1 282 ? -12.382 4.499 0.596 1.00 95.50 282 GLY A C 1
ATOM 2148 O O . GLY A 1 282 ? -13.540 4.699 0.948 1.00 95.50 282 GLY A O 1
ATOM 2149 N N . VAL A 1 283 ? -11.380 4.388 1.473 1.00 96.19 283 VAL A N 1
ATOM 2150 C CA . VAL A 1 283 ? -11.591 4.335 2.928 1.00 96.19 283 VAL A CA 1
ATOM 2151 C C . VAL A 1 283 ? -12.288 5.573 3.487 1.00 96.19 283 VAL A C 1
ATOM 2153 O O . VAL A 1 283 ? -13.212 5.406 4.274 1.00 96.19 283 VAL A O 1
ATOM 2156 N N . LEU A 1 284 ? -11.891 6.796 3.119 1.00 94.06 284 LEU A N 1
ATOM 2157 C CA . LEU A 1 284 ? -12.529 7.984 3.708 1.00 94.06 284 LEU A CA 1
ATOM 2158 C C . LEU A 1 284 ? -13.989 8.121 3.263 1.00 94.06 284 LEU A C 1
ATOM 2160 O O . LEU A 1 284 ? -14.844 8.363 4.106 1.00 94.06 284 LEU A O 1
ATOM 2164 N N . HIS A 1 285 ? -14.286 7.867 1.989 1.00 94.38 285 HIS A N 1
ATOM 2165 C CA . HIS A 1 285 ? -15.663 7.813 1.496 1.00 94.38 285 HIS A CA 1
ATOM 2166 C C . HIS A 1 285 ? -16.486 6.691 2.161 1.00 94.38 285 HIS A C 1
ATOM 2168 O O . HIS A 1 285 ? -17.654 6.872 2.499 1.00 94.38 285 HIS A O 1
ATOM 2174 N N . PHE A 1 286 ? -15.876 5.534 2.436 1.00 95.25 286 PHE A N 1
ATOM 2175 C CA . PHE A 1 286 ? -16.521 4.464 3.202 1.00 95.25 286 PHE A CA 1
ATOM 2176 C C . PHE A 1 286 ? -16.888 4.911 4.630 1.00 95.25 286 PHE A C 1
ATOM 2178 O O . PHE A 1 286 ? -17.969 4.587 5.126 1.00 95.25 286 PHE A O 1
ATOM 2185 N N . LEU A 1 287 ? -16.030 5.700 5.288 1.00 94.19 287 LEU A N 1
ATOM 2186 C CA . LEU A 1 287 ? -16.306 6.228 6.628 1.00 94.19 287 LEU A CA 1
ATOM 2187 C C . LEU A 1 287 ? -17.506 7.188 6.669 1.00 94.19 287 LEU A C 1
ATOM 2189 O O . LEU A 1 287 ? -18.091 7.331 7.744 1.00 94.19 287 LEU A O 1
ATOM 2193 N N . GLU A 1 288 ? -17.903 7.812 5.557 1.00 92.50 288 GLU A N 1
ATOM 2194 C CA . GLU A 1 288 ? -19.109 8.662 5.488 1.00 92.50 288 GLU A CA 1
ATOM 2195 C C . GLU A 1 288 ? -20.380 7.868 5.829 1.00 92.50 288 GLU A C 1
ATOM 2197 O O . GLU A 1 288 ? -21.288 8.395 6.464 1.00 92.50 288 GLU A O 1
ATOM 2202 N N . HIS A 1 289 ? -20.416 6.581 5.470 1.00 90.75 289 HIS A N 1
ATOM 2203 C CA . HIS A 1 289 ? -21.594 5.719 5.614 1.00 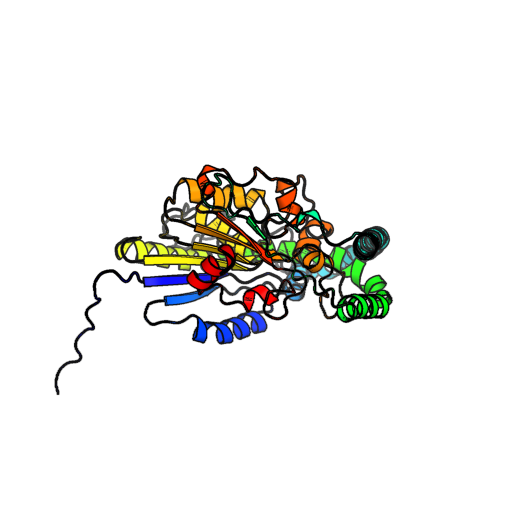90.75 289 HIS A CA 1
ATOM 2204 C C . HIS A 1 289 ? -21.441 4.687 6.743 1.00 90.75 289 HIS A C 1
ATOM 2206 O O . HIS A 1 289 ? -22.427 4.200 7.294 1.00 90.75 289 HIS A O 1
ATOM 2212 N N . ALA A 1 290 ? -20.205 4.359 7.126 1.00 91.19 290 ALA A N 1
ATOM 2213 C CA . ALA A 1 290 ? -19.907 3.429 8.208 1.00 91.19 290 ALA A CA 1
ATOM 2214 C C . ALA A 1 290 ? -19.653 4.174 9.531 1.00 91.19 290 ALA A C 1
ATOM 2216 O O . ALA A 1 290 ? -18.506 4.330 9.958 1.00 91.19 290 ALA A O 1
ATOM 2217 N N . GLU A 1 291 ? -20.721 4.606 10.214 1.00 85.50 291 GLU A N 1
ATOM 2218 C CA . GLU A 1 291 ? -20.661 5.425 11.448 1.00 85.50 291 GLU A CA 1
ATOM 2219 C C . GLU A 1 291 ? -19.735 4.845 12.530 1.00 85.50 291 GLU A C 1
ATOM 2221 O O . GLU A 1 291 ? -19.062 5.558 13.273 1.00 85.50 291 GLU A O 1
ATOM 2226 N N . ASN A 1 292 ? -19.673 3.518 12.587 1.00 88.75 292 ASN A N 1
ATOM 2227 C CA . ASN A 1 292 ? -18.946 2.763 13.590 1.00 88.75 292 ASN A CA 1
ATOM 2228 C C . ASN A 1 292 ? -17.530 2.352 13.157 1.00 88.75 292 ASN A C 1
ATOM 2230 O O . ASN A 1 292 ? -16.803 1.790 13.973 1.00 88.75 292 ASN A O 1
ATOM 2234 N N . ALA A 1 293 ? -17.117 2.583 11.915 1.00 94.19 293 ALA A N 1
ATOM 2235 C CA . ALA A 1 293 ? -15.792 2.182 11.461 1.00 94.19 293 ALA A CA 1
ATOM 2236 C C . ALA A 1 293 ? -14.708 3.164 11.935 1.00 94.19 293 ALA A C 1
ATOM 2238 O O . ALA A 1 293 ? -14.913 4.379 11.958 1.00 94.19 293 ALA A O 1
ATOM 2239 N N . LYS A 1 294 ? -13.540 2.626 12.292 1.00 94.12 294 LYS A N 1
ATOM 2240 C CA . LYS A 1 294 ? -12.324 3.386 12.603 1.00 94.12 294 LYS A CA 1
ATOM 2241 C C . LYS A 1 294 ? -11.228 3.094 11.587 1.00 94.12 294 LYS A C 1
ATOM 2243 O O . LYS A 1 294 ? -11.091 1.963 11.117 1.00 94.12 294 LYS A O 1
ATOM 2248 N N . PHE A 1 295 ? -10.421 4.103 11.291 1.00 94.81 295 PHE A N 1
ATOM 2249 C CA . PHE A 1 295 ? -9.295 4.017 10.375 1.00 94.81 295 PHE A CA 1
ATOM 2250 C C . PHE A 1 295 ? -7.990 4.414 11.064 1.00 94.81 295 PHE A C 1
ATOM 2252 O O . PHE A 1 295 ? -7.861 5.505 11.616 1.00 94.81 295 PHE A O 1
ATOM 2259 N N . TYR A 1 296 ? -7.002 3.532 10.980 1.00 92.69 296 TYR A N 1
ATOM 2260 C CA . TYR A 1 296 ? -5.664 3.703 11.520 1.00 92.69 296 TYR A CA 1
ATOM 2261 C C . TYR A 1 296 ? -4.663 3.670 10.371 1.00 92.69 296 TYR A C 1
ATOM 2263 O O . TYR A 1 296 ? -4.714 2.778 9.525 1.00 92.69 296 TYR A O 1
ATOM 2271 N N . SER A 1 297 ? -3.723 4.610 10.345 1.00 92.69 297 SER A N 1
ATOM 2272 C CA . SER A 1 297 ? -2.629 4.603 9.374 1.00 92.69 297 SER A CA 1
ATOM 2273 C C . SER A 1 297 ? -1.296 4.830 10.051 1.00 92.69 297 SER A C 1
ATOM 2275 O O . SER A 1 297 ? -1.103 5.811 10.769 1.00 92.69 297 SER A O 1
ATOM 2277 N N . TRP A 1 298 ? -0.383 3.904 9.804 1.00 90.38 298 TRP A N 1
ATOM 2278 C CA . TRP A 1 298 ? 0.940 3.832 10.396 1.00 90.38 298 TRP A CA 1
ATOM 2279 C C . TRP A 1 298 ? 1.998 4.193 9.364 1.00 90.38 298 TRP A C 1
ATOM 2281 O O . TRP A 1 298 ? 1.966 3.711 8.230 1.00 90.38 298 TRP A O 1
ATOM 2291 N N . MET A 1 299 ? 2.935 5.039 9.773 1.00 89.69 299 MET A N 1
ATOM 2292 C CA . MET A 1 299 ? 3.971 5.616 8.924 1.00 89.69 299 MET A CA 1
ATOM 2293 C C . MET A 1 299 ? 5.299 5.622 9.672 1.00 89.69 299 MET A C 1
ATOM 2295 O O . MET A 1 299 ? 5.328 5.748 10.899 1.00 89.69 299 MET A O 1
ATOM 2299 N N . LEU A 1 300 ? 6.408 5.510 8.946 1.00 86.38 300 LEU A N 1
ATOM 2300 C CA . LEU A 1 300 ? 7.717 5.698 9.556 1.00 86.38 300 LEU A CA 1
ATOM 2301 C C . LEU A 1 300 ? 8.006 7.185 9.729 1.00 86.38 300 LEU A C 1
ATOM 2303 O O . LEU A 1 300 ? 7.480 8.044 9.013 1.00 86.38 300 LEU A O 1
ATOM 2307 N N . HIS A 1 301 ? 8.919 7.476 10.651 1.00 83.44 301 HIS A N 1
ATOM 2308 C CA . HIS A 1 301 ? 9.597 8.760 10.677 1.00 83.44 301 HIS A CA 1
ATOM 2309 C C . HIS A 1 301 ? 10.177 9.079 9.282 1.00 83.44 301 HIS A C 1
ATOM 2311 O O . HIS A 1 301 ? 10.783 8.190 8.677 1.00 83.44 301 HIS A O 1
ATOM 2317 N N . PRO A 1 302 ? 10.097 10.325 8.784 1.00 81.81 302 PRO A N 1
ATOM 2318 C CA . PRO A 1 302 ? 10.639 10.713 7.477 1.00 81.81 302 PRO A CA 1
ATOM 2319 C C . PRO A 1 302 ? 12.091 10.307 7.261 1.00 81.81 302 PRO A C 1
ATOM 2321 O O . PRO A 1 302 ? 12.434 9.783 6.211 1.00 81.81 302 PRO A O 1
ATOM 2324 N N . ASP A 1 303 ? 12.944 10.487 8.270 1.00 78.38 303 ASP A N 1
ATOM 2325 C CA . ASP A 1 303 ? 14.341 10.050 8.177 1.00 78.38 303 ASP A CA 1
ATOM 2326 C C . ASP A 1 303 ? 14.506 8.533 8.045 1.00 78.38 303 ASP A C 1
ATOM 2328 O O . ASP A 1 303 ? 15.479 8.084 7.443 1.00 78.38 303 ASP A O 1
ATOM 2332 N N . ASN A 1 304 ? 13.600 7.739 8.617 1.00 81.19 304 ASN A N 1
ATOM 2333 C CA . ASN A 1 304 ? 13.639 6.284 8.486 1.00 81.19 304 ASN A CA 1
ATOM 2334 C C . ASN A 1 304 ? 13.143 5.867 7.108 1.00 81.19 304 ASN A C 1
ATOM 2336 O O . ASN A 1 304 ? 13.809 5.085 6.436 1.00 81.19 304 ASN A O 1
ATOM 2340 N N . GLU A 1 305 ? 12.051 6.483 6.662 1.00 85.44 305 GLU A N 1
ATOM 2341 C CA . GLU A 1 305 ? 11.469 6.291 5.338 1.00 85.44 305 GLU A CA 1
ATOM 2342 C C . GLU A 1 305 ? 12.463 6.647 4.218 1.00 85.44 305 GLU A C 1
ATOM 2344 O O . GLU A 1 305 ? 12.661 5.867 3.297 1.00 85.44 305 GLU A O 1
ATOM 2349 N N . GLU A 1 306 ? 13.146 7.793 4.297 1.00 82.00 306 GLU A N 1
ATOM 2350 C CA . GLU A 1 306 ? 14.070 8.269 3.252 1.00 82.00 306 GLU A CA 1
ATOM 2351 C C . GLU A 1 306 ? 15.430 7.558 3.258 1.00 82.00 306 GLU A C 1
ATOM 2353 O O . GLU A 1 306 ? 16.151 7.558 2.256 1.00 82.00 306 GLU A O 1
ATOM 2358 N N . ARG A 1 307 ? 15.815 6.950 4.384 1.00 77.00 307 ARG A N 1
ATOM 2359 C CA . ARG A 1 307 ? 17.158 6.371 4.569 1.00 77.00 307 ARG A CA 1
ATOM 2360 C C . ARG A 1 307 ? 17.153 4.875 4.817 1.00 77.00 307 ARG A C 1
ATOM 2362 O O . ARG A 1 307 ? 18.203 4.336 5.183 1.00 77.00 307 ARG A O 1
ATOM 2369 N N . GLU A 1 308 ? 16.017 4.215 4.632 1.00 80.75 308 GLU A N 1
ATOM 2370 C CA . GLU A 1 308 ? 15.913 2.769 4.770 1.00 80.75 308 GLU A CA 1
ATOM 2371 C C . GLU A 1 308 ? 17.013 2.077 3.949 1.00 80.75 308 GLU A C 1
ATOM 2373 O O . GLU A 1 308 ? 17.329 2.466 2.815 1.00 80.75 308 GLU A O 1
ATOM 2378 N N . LEU A 1 309 ? 17.661 1.086 4.567 1.00 73.75 309 LEU A N 1
ATOM 2379 C CA . LEU A 1 309 ? 18.781 0.352 3.985 1.00 73.75 309 LEU A CA 1
ATOM 2380 C C . LEU A 1 309 ? 18.289 -0.953 3.360 1.00 73.75 309 LEU A C 1
ATOM 2382 O O . LEU A 1 309 ? 18.632 -2.052 3.800 1.00 73.75 309 LEU A O 1
ATOM 2386 N N . SER A 1 310 ? 17.541 -0.820 2.270 1.00 76.25 310 SER A N 1
ATOM 2387 C CA . SER A 1 310 ? 17.069 -1.949 1.472 1.00 76.25 310 SER A CA 1
ATOM 2388 C C . SER A 1 310 ? 18.227 -2.861 1.036 1.00 76.25 310 SER A C 1
ATOM 2390 O O . SER A 1 310 ? 19.269 -2.400 0.557 1.00 76.25 310 SER A O 1
ATOM 2392 N N . ALA A 1 311 ? 18.063 -4.175 1.237 1.00 66.81 311 ALA A N 1
ATOM 2393 C CA . ALA A 1 311 ? 19.088 -5.200 0.997 1.00 66.81 311 ALA A CA 1
ATOM 2394 C C . ALA A 1 311 ? 20.462 -4.867 1.623 1.00 66.81 311 ALA A C 1
ATOM 2396 O O . ALA A 1 311 ? 21.500 -4.972 0.967 1.00 66.81 311 ALA A O 1
ATOM 2397 N N . ARG A 1 312 ? 20.468 -4.429 2.893 1.00 64.12 312 ARG A N 1
ATOM 2398 C CA . ARG A 1 312 ? 21.675 -4.004 3.636 1.00 64.12 312 ARG A CA 1
ATOM 2399 C C . ARG A 1 312 ? 22.434 -2.853 2.960 1.00 64.12 312 ARG A C 1
ATOM 2401 O O . ARG A 1 312 ? 23.646 -2.727 3.112 1.00 64.12 312 ARG A O 1
ATOM 2408 N N . GLY A 1 313 ? 21.717 -2.013 2.217 1.00 58.53 313 GLY A N 1
ATOM 2409 C CA . GLY A 1 313 ? 22.269 -0.856 1.519 1.00 58.53 313 GLY A CA 1
ATOM 2410 C C . GLY A 1 313 ? 22.795 -1.141 0.113 1.00 58.53 313 GLY A C 1
ATOM 2411 O O . GLY A 1 313 ? 23.365 -0.242 -0.485 1.00 58.53 313 GLY A O 1
ATOM 2412 N N . LEU A 1 314 ? 22.615 -2.343 -0.445 1.00 65.75 314 LEU A N 1
ATOM 2413 C CA . LEU A 1 314 ? 22.992 -2.615 -1.841 1.00 65.75 314 LEU A CA 1
ATOM 2414 C C . LEU A 1 314 ? 22.027 -1.994 -2.859 1.00 65.75 314 LEU A C 1
ATOM 2416 O O . LEU A 1 314 ? 22.410 -1.753 -4.002 1.00 65.75 314 LEU A O 1
ATOM 2420 N N . LEU A 1 315 ? 20.783 -1.749 -2.448 1.00 80.19 315 LEU A N 1
ATOM 2421 C CA . LEU A 1 315 ? 19.775 -1.067 -3.253 1.00 80.19 315 LEU A CA 1
ATOM 2422 C C . LEU A 1 315 ? 19.802 0.452 -2.975 1.00 80.19 315 LEU A C 1
ATOM 2424 O O . LEU A 1 315 ? 20.460 0.890 -2.019 1.00 80.19 315 LEU A O 1
ATOM 2428 N N . PRO A 1 316 ? 19.120 1.270 -3.804 1.00 77.94 316 PRO A N 1
ATOM 2429 C CA . PRO A 1 316 ? 18.919 2.694 -3.540 1.00 77.94 316 PRO A CA 1
ATOM 2430 C C . PRO A 1 316 ? 18.455 2.954 -2.104 1.00 77.94 316 PRO A C 1
ATOM 2432 O O . PRO A 1 316 ? 17.878 2.085 -1.457 1.00 77.94 316 PRO A O 1
ATOM 2435 N N . SER A 1 317 ? 18.736 4.138 -1.569 1.00 81.62 317 SER A N 1
ATOM 2436 C CA . SER A 1 317 ? 18.223 4.469 -0.233 1.00 81.62 317 SER A CA 1
ATOM 2437 C C . SER A 1 317 ? 16.738 4.801 -0.285 1.00 81.62 317 SER A C 1
ATOM 2439 O O . SER A 1 317 ? 16.221 5.229 -1.317 1.00 81.62 317 SER A O 1
ATOM 2441 N N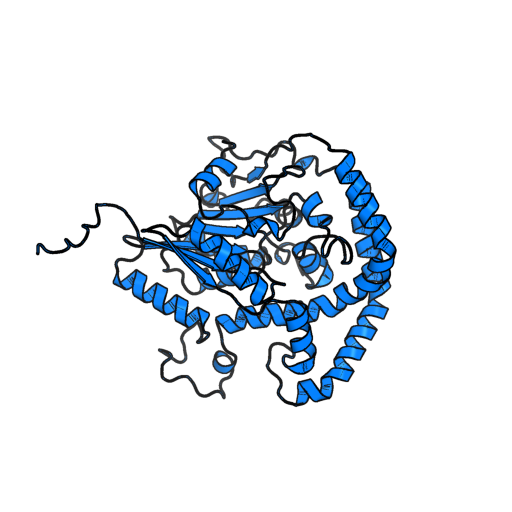 . GLY A 1 318 ? 16.082 4.603 0.850 1.00 84.38 318 GLY A N 1
ATOM 2442 C CA . GLY A 1 318 ? 14.670 4.888 1.022 1.00 84.38 318 GLY A CA 1
ATOM 2443 C C . GLY A 1 318 ? 13.816 3.633 0.951 1.00 84.38 318 GLY A C 1
ATOM 2444 O O . GLY A 1 318 ? 14.239 2.586 0.449 1.00 84.38 318 GLY A O 1
ATOM 2445 N N . SER A 1 319 ? 12.618 3.755 1.498 1.00 87.56 319 SER A N 1
ATOM 2446 C CA . SER A 1 319 ? 11.627 2.698 1.506 1.00 87.56 319 SER A CA 1
ATOM 2447 C C . SER A 1 319 ? 11.101 2.435 0.099 1.00 87.56 319 SER A C 1
ATOM 2449 O O . SER A 1 319 ? 11.214 3.253 -0.825 1.00 87.56 319 SER A O 1
ATOM 2451 N N . LEU A 1 320 ? 10.395 1.313 -0.037 1.00 86.50 320 LEU A N 1
ATOM 2452 C CA . LEU A 1 320 ? 9.630 1.032 -1.243 1.00 86.50 320 LEU A CA 1
ATOM 2453 C C . LEU A 1 320 ? 8.617 2.147 -1.567 1.00 86.50 320 LEU A C 1
ATOM 2455 O O . LEU A 1 320 ? 8.368 2.402 -2.742 1.00 86.50 320 LEU A O 1
ATOM 2459 N N . LEU A 1 321 ? 8.036 2.828 -0.572 1.00 90.50 321 LEU A N 1
ATOM 2460 C CA . LEU A 1 321 ? 7.069 3.903 -0.827 1.00 90.50 321 LEU A CA 1
ATOM 2461 C C . LEU A 1 321 ? 7.740 5.123 -1.457 1.00 90.50 321 LEU A C 1
ATOM 2463 O O . LEU A 1 321 ? 7.191 5.704 -2.396 1.00 90.50 321 LEU A O 1
ATOM 2467 N N . THR A 1 322 ? 8.937 5.480 -0.986 1.00 89.00 322 THR A N 1
ATOM 2468 C CA . THR A 1 322 ? 9.753 6.534 -1.599 1.00 89.00 322 THR A CA 1
ATOM 2469 C C . THR A 1 322 ? 10.108 6.168 -3.040 1.00 89.00 322 THR A C 1
ATOM 2471 O O . THR A 1 322 ? 10.040 7.019 -3.929 1.00 89.00 322 THR A O 1
ATOM 2474 N N . TRP A 1 323 ? 10.404 4.894 -3.318 1.00 89.19 323 TRP A N 1
ATOM 2475 C CA . TRP A 1 323 ? 10.675 4.442 -4.685 1.00 89.19 323 TRP A CA 1
ATOM 2476 C C . TRP A 1 323 ? 9.436 4.476 -5.579 1.00 89.19 323 TRP A C 1
ATOM 2478 O O . TRP A 1 323 ? 9.533 4.838 -6.751 1.00 89.19 323 TRP A O 1
ATOM 2488 N N . ILE A 1 324 ? 8.257 4.165 -5.041 1.00 90.00 324 ILE A N 1
ATOM 2489 C CA . ILE A 1 324 ? 7.010 4.266 -5.802 1.00 90.00 324 ILE A CA 1
ATOM 2490 C C . ILE A 1 324 ? 6.762 5.712 -6.232 1.00 90.00 324 ILE A C 1
ATOM 2492 O O . ILE A 1 324 ? 6.517 5.947 -7.415 1.00 90.00 324 ILE A O 1
ATOM 2496 N N . ASP A 1 325 ? 6.867 6.671 -5.313 1.00 89.75 325 ASP A N 1
ATOM 2497 C CA . ASP A 1 325 ? 6.589 8.082 -5.608 1.00 89.75 325 ASP A CA 1
ATOM 2498 C C . ASP A 1 325 ? 7.614 8.718 -6.559 1.00 89.75 325 ASP A C 1
ATOM 2500 O O . ASP A 1 325 ? 7.249 9.588 -7.349 1.00 89.75 325 ASP A O 1
ATOM 2504 N N . ASN A 1 326 ? 8.884 8.308 -6.479 1.00 86.38 326 ASN A N 1
ATOM 2505 C CA . ASN A 1 326 ? 9.973 8.971 -7.204 1.00 86.38 326 ASN A CA 1
ATOM 2506 C C . ASN A 1 326 ? 10.424 8.225 -8.472 1.00 86.38 326 ASN A C 1
ATOM 2508 O O . ASN A 1 326 ? 11.040 8.838 -9.345 1.00 86.38 326 ASN A O 1
ATOM 2512 N N . MET A 1 327 ? 10.152 6.919 -8.573 1.00 86.31 327 MET A N 1
ATOM 2513 C CA . MET A 1 327 ? 10.685 6.054 -9.637 1.00 86.31 327 MET A CA 1
ATOM 2514 C C . MET A 1 327 ? 9.592 5.277 -10.368 1.00 86.31 327 MET A C 1
ATOM 2516 O O . MET A 1 327 ? 9.552 5.267 -11.596 1.00 86.31 327 MET A O 1
ATOM 2520 N N . TYR A 1 328 ? 8.713 4.589 -9.633 1.00 89.69 328 TYR A N 1
ATOM 2521 C CA . TYR A 1 328 ? 7.815 3.603 -10.252 1.00 89.69 328 TYR A CA 1
ATOM 2522 C C . TYR A 1 328 ? 6.515 4.221 -10.758 1.00 89.69 328 TYR A C 1
ATOM 2524 O O . TYR A 1 328 ? 5.888 3.710 -11.688 1.00 89.69 328 TYR A O 1
ATOM 2532 N N . THR A 1 329 ? 6.142 5.376 -10.219 1.00 88.00 329 THR A N 1
ATOM 2533 C CA . THR A 1 329 ? 4.996 6.158 -10.675 1.00 88.00 329 THR A CA 1
ATOM 2534 C C . THR A 1 329 ? 5.422 7.554 -11.110 1.00 88.00 329 THR A C 1
ATOM 2536 O O . THR A 1 329 ? 6.548 7.992 -10.888 1.00 88.00 329 THR A O 1
ATOM 2539 N N . SER A 1 330 ? 4.518 8.236 -11.803 1.00 89.88 330 SER A N 1
ATOM 2540 C CA . SER A 1 330 ? 4.688 9.625 -12.221 1.00 89.88 330 SER A CA 1
ATOM 2541 C C . SER A 1 330 ? 3.493 10.401 -11.672 1.00 89.88 330 SER A C 1
ATOM 2543 O O . SER A 1 330 ? 2.512 10.566 -12.391 1.00 89.88 330 SER A O 1
ATOM 2545 N N . PRO A 1 331 ? 3.503 10.757 -10.373 1.00 89.31 331 PRO A N 1
ATOM 2546 C CA . PRO A 1 331 ? 2.351 11.382 -9.734 1.00 89.31 331 PRO A CA 1
ATOM 2547 C C . PRO A 1 331 ? 2.062 12.743 -10.378 1.00 89.31 331 PRO A C 1
ATOM 2549 O O . PRO A 1 331 ? 2.921 13.624 -10.371 1.00 89.31 331 PRO A O 1
ATOM 2552 N N . GLU A 1 332 ? 0.856 12.910 -10.922 1.00 92.38 332 GLU A N 1
ATOM 2553 C CA . GLU A 1 332 ? 0.413 14.167 -11.542 1.00 92.38 332 GLU A CA 1
ATOM 2554 C C . GLU A 1 332 ? 0.228 15.268 -10.493 1.00 92.38 332 GLU A C 1
ATOM 2556 O O . GLU A 1 332 ? 0.537 16.436 -10.723 1.00 92.38 332 GLU A O 1
ATOM 2561 N N . THR A 1 333 ? -0.245 14.885 -9.306 1.00 92.56 333 THR A N 1
ATOM 2562 C CA . THR A 1 333 ? -0.488 15.787 -8.183 1.00 92.56 333 THR A CA 1
ATOM 2563 C C . THR A 1 333 ? 0.022 15.194 -6.869 1.00 92.56 333 THR A C 1
ATOM 2565 O O . THR A 1 333 ? 0.399 14.024 -6.780 1.00 92.56 333 THR A O 1
ATOM 2568 N N . LEU A 1 334 ? -0.009 15.988 -5.792 1.00 90.88 334 LEU A N 1
ATOM 2569 C CA . LEU A 1 334 ? 0.290 15.479 -4.449 1.00 90.88 334 LEU A CA 1
ATOM 2570 C C . LEU A 1 334 ? -0.680 14.381 -4.001 1.00 90.88 334 LEU A C 1
ATOM 2572 O O . LEU A 1 334 ? -0.279 13.524 -3.221 1.00 90.88 334 LEU A O 1
ATOM 2576 N N . LEU A 1 335 ? -1.912 14.366 -4.519 1.00 93.94 335 LEU A N 1
ATOM 2577 C CA . LEU A 1 335 ? -2.893 13.327 -4.206 1.00 93.94 335 LEU A CA 1
ATOM 2578 C C . LEU A 1 335 ? -2.498 11.964 -4.787 1.00 93.94 335 LEU A C 1
ATOM 2580 O O . LEU A 1 335 ? -2.934 10.929 -4.292 1.00 93.94 335 LEU A O 1
ATOM 2584 N N . ASP A 1 336 ? -1.638 11.942 -5.802 1.00 95.12 336 ASP A N 1
ATOM 2585 C CA . ASP A 1 336 ? -1.191 10.707 -6.446 1.00 95.12 336 ASP A CA 1
ATOM 2586 C C . ASP A 1 336 ? 0.033 10.095 -5.738 1.00 95.12 336 ASP A C 1
ATOM 2588 O O . ASP A 1 336 ? 0.465 8.990 -6.078 1.00 95.12 336 ASP A O 1
ATOM 2592 N N . LYS A 1 337 ? 0.564 10.772 -4.709 1.00 95.31 337 LYS A N 1
ATOM 2593 C CA . LYS A 1 337 ? 1.632 10.252 -3.846 1.00 95.31 337 LYS A CA 1
ATOM 2594 C C . LYS A 1 337 ? 1.114 9.258 -2.812 1.00 95.31 337 LYS A C 1
ATOM 2596 O O . LYS A 1 337 ? -0.081 9.221 -2.515 1.00 95.31 337 LYS A O 1
ATOM 2601 N N . ARG A 1 338 ? 2.017 8.445 -2.256 1.00 95.88 338 ARG A N 1
ATOM 2602 C CA . ARG A 1 338 ? 1.669 7.390 -1.295 1.00 95.88 338 ARG A CA 1
ATOM 2603 C C . ARG A 1 338 ? 1.108 7.951 0.013 1.00 95.88 338 ARG A C 1
ATOM 2605 O O . ARG A 1 338 ? 1.733 8.806 0.640 1.00 95.88 338 ARG A O 1
ATOM 2612 N N . PHE A 1 339 ? -0.035 7.413 0.449 1.00 95.19 339 PHE A N 1
ATOM 2613 C CA . PHE A 1 339 ? -0.697 7.776 1.709 1.00 95.19 339 PHE A CA 1
ATOM 2614 C C . PHE A 1 339 ? 0.119 7.352 2.939 1.00 95.19 339 PHE A C 1
ATOM 2616 O O . PHE A 1 339 ? 0.088 8.023 3.962 1.00 95.19 339 PHE A O 1
ATOM 2623 N N . GLY A 1 340 ? 0.902 6.272 2.841 1.00 92.94 340 GLY A N 1
ATOM 2624 C CA . GLY A 1 340 ? 1.737 5.762 3.932 1.00 92.94 340 GLY A CA 1
ATOM 2625 C C . GLY A 1 340 ? 2.977 6.593 4.269 1.00 92.94 340 GLY A C 1
ATOM 2626 O O . GLY A 1 340 ? 3.772 6.152 5.093 1.00 92.94 340 GLY A O 1
ATOM 2627 N N . ARG A 1 341 ? 3.175 7.761 3.642 1.00 91.12 341 ARG A N 1
ATOM 2628 C CA . ARG A 1 341 ? 4.337 8.631 3.874 1.00 91.12 341 ARG A CA 1
ATOM 2629 C C . ARG A 1 341 ? 3.924 9.921 4.574 1.00 91.12 341 ARG A C 1
ATOM 2631 O O . ARG A 1 341 ? 3.165 10.717 4.016 1.00 91.12 341 ARG A O 1
ATOM 2638 N N . TRP A 1 342 ? 4.534 10.201 5.729 1.00 87.50 342 TRP A N 1
ATOM 2639 C CA . TRP A 1 342 ? 4.335 11.467 6.450 1.00 87.50 342 TRP A CA 1
ATOM 2640 C C . TRP A 1 342 ? 4.636 12.689 5.575 1.00 87.50 342 TRP A C 1
ATOM 2642 O O . TRP A 1 342 ? 3.861 13.640 5.546 1.00 87.50 342 TRP A O 1
ATOM 2652 N N . GLN A 1 343 ? 5.720 12.644 4.791 1.00 84.50 343 GLN A N 1
ATOM 2653 C CA . GLN A 1 343 ? 6.094 13.740 3.889 1.00 84.50 343 GLN A CA 1
ATOM 2654 C C . GLN A 1 343 ? 5.026 14.059 2.831 1.00 84.50 343 GLN A C 1
ATOM 2656 O O . GLN A 1 343 ? 4.951 15.196 2.361 1.00 84.50 343 GLN A O 1
ATOM 2661 N N . SER A 1 344 ? 4.214 13.073 2.447 1.00 89.06 344 SER A N 1
ATOM 2662 C CA . SER A 1 344 ? 3.100 13.272 1.521 1.00 89.06 344 SER A CA 1
ATOM 2663 C C . SER A 1 344 ? 1.903 13.888 2.248 1.00 89.06 344 SER A C 1
ATOM 2665 O O . SER A 1 344 ? 1.367 14.894 1.785 1.00 89.06 344 SER A O 1
ATOM 2667 N N . LEU A 1 345 ? 1.528 13.343 3.413 1.00 85.62 345 LEU A N 1
ATOM 2668 C CA . LEU A 1 345 ? 0.360 13.801 4.175 1.00 85.62 345 LEU A CA 1
ATOM 2669 C C . LEU A 1 345 ? 0.535 15.181 4.812 1.00 85.62 345 LEU A C 1
ATOM 2671 O O . LEU A 1 345 ? -0.403 15.974 4.771 1.00 85.62 345 LEU A O 1
ATOM 2675 N N . LYS A 1 346 ? 1.727 15.524 5.321 1.00 82.69 346 LYS A N 1
ATOM 2676 C CA . LYS A 1 346 ? 1.975 16.832 5.960 1.00 82.69 346 LYS A CA 1
ATOM 2677 C C . LYS A 1 346 ? 1.710 18.020 5.031 1.00 82.69 346 LYS A C 1
ATOM 2679 O O . LYS A 1 346 ? 1.438 19.127 5.477 1.00 82.69 346 LYS A O 1
ATOM 2684 N N . ARG A 1 347 ? 1.751 17.783 3.717 1.00 80.56 347 ARG A N 1
ATOM 2685 C CA . ARG A 1 347 ? 1.502 18.793 2.681 1.00 80.56 347 ARG A CA 1
ATOM 2686 C C . ARG A 1 347 ? 0.019 19.010 2.382 1.00 80.56 347 ARG A C 1
ATOM 2688 O O . ARG A 1 347 ? -0.303 19.926 1.629 1.00 80.56 347 ARG A O 1
ATOM 2695 N N . ILE A 1 348 ? -0.867 18.171 2.921 1.00 79.50 348 ILE A N 1
ATOM 2696 C CA . ILE A 1 348 ? -2.313 18.227 2.685 1.00 79.50 348 ILE A CA 1
ATOM 2697 C C . ILE A 1 348 ? -3.049 18.119 4.032 1.00 79.50 348 ILE A C 1
ATOM 2699 O O . ILE A 1 348 ? -3.744 17.139 4.288 1.00 79.50 348 ILE A O 1
ATOM 2703 N N . PRO A 1 349 ? -2.926 19.123 4.918 1.00 67.56 349 PRO A N 1
ATOM 2704 C CA . PRO A 1 349 ? -3.449 19.038 6.286 1.00 67.56 349 PRO A CA 1
ATOM 2705 C C . PRO A 1 349 ? -4.971 18.831 6.350 1.00 67.56 349 PRO A C 1
ATOM 2707 O O . PRO A 1 349 ? -5.473 18.228 7.288 1.00 67.56 349 PRO A O 1
ATOM 2710 N N . LYS A 1 350 ? -5.710 19.281 5.326 1.00 77.81 350 LYS A N 1
ATOM 2711 C CA . LYS A 1 350 ? -7.176 19.158 5.232 1.00 77.81 350 LYS A CA 1
ATOM 2712 C C . LYS A 1 350 ? -7.652 17.881 4.529 1.00 77.81 350 LYS A C 1
ATOM 2714 O O . LYS A 1 350 ? -8.792 17.818 4.086 1.00 77.81 350 LYS A O 1
ATOM 2719 N N . ILE A 1 351 ? -6.776 16.887 4.360 1.00 81.31 351 ILE A N 1
ATOM 2720 C CA . ILE A 1 351 ? -7.123 15.641 3.666 1.00 81.31 351 ILE A CA 1
ATOM 2721 C C . ILE A 1 351 ? -8.141 14.798 4.438 1.00 81.31 351 ILE A C 1
ATOM 2723 O O . ILE A 1 351 ? -8.937 14.098 3.819 1.00 81.31 351 ILE A O 1
ATOM 2727 N N . ILE A 1 352 ? -8.111 14.871 5.772 1.00 84.12 352 ILE A N 1
ATOM 2728 C CA . ILE A 1 352 ? -9.066 14.197 6.647 1.00 84.12 352 ILE A CA 1
ATOM 2729 C C . ILE A 1 352 ? -10.114 15.227 7.092 1.00 84.12 352 ILE A C 1
ATOM 2731 O O . ILE A 1 352 ? -9.750 16.175 7.793 1.00 84.12 352 ILE A O 1
ATOM 2735 N N . PRO A 1 353 ? -11.387 15.059 6.697 1.00 82.56 353 PRO A N 1
ATOM 2736 C CA . PRO A 1 353 ? -12.494 15.864 7.203 1.00 82.56 353 PRO A CA 1
ATOM 2737 C C . PRO A 1 353 ? -12.569 15.883 8.739 1.00 82.56 353 PRO A C 1
ATOM 2739 O O . PRO A 1 353 ? -12.328 14.866 9.393 1.00 82.56 353 PRO A O 1
ATOM 2742 N N . GLU A 1 354 ? -12.934 17.028 9.326 1.00 80.69 354 GLU A N 1
ATOM 2743 C CA . GLU A 1 354 ? -13.047 17.202 10.790 1.00 80.69 354 GLU A CA 1
ATOM 2744 C C . GLU A 1 354 ? -14.097 16.267 11.414 1.00 80.69 354 GLU A C 1
ATOM 2746 O O . GLU A 1 354 ? -13.916 15.768 12.524 1.00 80.69 354 GLU A O 1
ATOM 2751 N N . GLU A 1 355 ? -15.146 15.924 10.663 1.00 83.31 355 GLU A N 1
ATOM 2752 C CA . GLU A 1 355 ? -16.156 14.918 11.029 1.00 83.31 355 GLU A CA 1
ATOM 2753 C C . GLU A 1 355 ? -15.568 13.522 11.315 1.00 83.31 355 GLU A C 1
ATOM 2755 O O . GLU A 1 355 ? -16.186 12.704 12.001 1.00 83.31 355 GLU A O 1
ATOM 2760 N N . PHE A 1 356 ? -14.349 13.241 10.843 1.00 85.62 356 PHE A N 1
ATOM 2761 C CA . PHE A 1 356 ? -13.646 11.986 11.099 1.00 85.62 356 PHE A CA 1
ATOM 2762 C C . PHE A 1 356 ? -12.604 12.080 12.215 1.00 85.62 356 PHE A C 1
ATOM 2764 O O . PHE A 1 356 ? -11.926 11.088 12.485 1.00 85.62 356 PHE A O 1
ATOM 2771 N N . ALA A 1 357 ? -12.484 13.213 12.915 1.00 75.62 357 ALA A N 1
ATOM 2772 C CA . ALA A 1 357 ? -11.437 13.432 13.914 1.00 75.62 357 ALA A CA 1
ATOM 2773 C C . ALA A 1 357 ? -11.396 12.372 15.037 1.00 75.62 357 ALA A C 1
ATOM 2775 O O . ALA A 1 357 ? -10.325 11.980 15.504 1.00 75.62 357 ALA A O 1
ATOM 2776 N N . GLY A 1 358 ? -12.560 11.841 15.430 1.00 80.25 358 GLY A N 1
ATOM 2777 C CA . GLY A 1 358 ? -12.683 10.760 16.417 1.00 80.25 358 GLY A CA 1
ATOM 2778 C C . GLY A 1 358 ? -12.516 9.339 15.860 1.00 80.25 358 GLY A C 1
ATOM 2779 O O . GLY A 1 358 ? -12.418 8.391 16.637 1.00 80.25 358 GLY A O 1
ATOM 2780 N N . ARG A 1 359 ? -12.498 9.176 14.532 1.00 88.12 359 ARG A N 1
ATOM 2781 C CA . ARG A 1 359 ? -12.508 7.872 13.844 1.00 88.12 359 ARG A CA 1
ATOM 2782 C C . ARG A 1 359 ? -11.245 7.603 13.033 1.00 88.12 359 ARG A C 1
ATOM 2784 O O . ARG A 1 359 ? -10.973 6.446 12.732 1.00 88.12 359 ARG A O 1
ATOM 2791 N N . VAL A 1 360 ? -10.467 8.635 12.714 1.00 89.31 360 VAL A N 1
ATOM 2792 C CA . VAL A 1 360 ? -9.193 8.528 11.998 1.00 89.31 360 VAL A CA 1
ATOM 2793 C C . VAL A 1 360 ? -8.031 8.765 12.957 1.00 89.31 360 VAL A C 1
ATOM 2795 O O . VAL A 1 360 ? -8.045 9.680 13.784 1.00 89.31 360 VAL A O 1
ATOM 2798 N N . ARG A 1 361 ? -7.020 7.905 12.853 1.00 86.19 361 ARG A N 1
ATOM 2799 C CA . ARG A 1 361 ? -5.846 7.866 13.719 1.00 86.19 361 ARG A CA 1
ATOM 2800 C C . ARG A 1 361 ? -4.589 7.733 12.861 1.00 86.19 361 ARG A C 1
ATOM 2802 O O . ARG A 1 361 ? -4.366 6.709 12.216 1.00 86.19 361 ARG A O 1
ATOM 2809 N N . LEU A 1 362 ? -3.755 8.770 12.833 1.00 85.62 362 LEU A N 1
ATOM 2810 C CA . LEU A 1 362 ? -2.512 8.796 12.051 1.00 85.62 362 LEU A CA 1
ATOM 2811 C C . LEU A 1 362 ? -1.307 8.701 12.991 1.00 85.62 362 LEU A C 1
ATOM 2813 O O . LEU A 1 362 ? -1.193 9.495 13.921 1.00 85.62 362 LEU A O 1
ATOM 2817 N N . MET A 1 363 ? -0.445 7.705 12.787 1.00 83.62 363 MET A N 1
ATOM 2818 C CA . MET A 1 363 ? 0.711 7.435 13.645 1.00 83.62 363 MET A CA 1
ATOM 2819 C C . MET A 1 363 ? 1.998 7.528 12.849 1.00 83.62 363 MET A C 1
ATOM 2821 O O . MET A 1 363 ? 2.153 6.855 11.828 1.00 83.62 363 MET A O 1
ATOM 2825 N N . VAL A 1 364 ? 2.930 8.326 13.361 1.00 83.50 364 VAL A N 1
ATOM 2826 C CA . VAL A 1 364 ? 4.309 8.375 12.878 1.00 83.50 364 VAL A CA 1
ATOM 2827 C C . VAL A 1 364 ? 5.195 7.783 13.963 1.00 83.50 364 VAL A C 1
ATOM 2829 O O . VAL A 1 364 ? 5.258 8.310 15.075 1.00 83.50 364 VAL A O 1
ATOM 2832 N N . PHE A 1 365 ? 5.859 6.669 13.658 1.00 80.62 365 PHE A N 1
ATOM 2833 C CA . PHE A 1 365 ? 6.758 6.029 14.616 1.00 80.62 365 PHE A CA 1
ATOM 2834 C C . PHE A 1 365 ? 8.021 6.866 14.837 1.00 80.62 365 PHE A C 1
ATOM 2836 O O . PHE A 1 365 ? 8.505 7.504 13.898 1.00 80.62 365 PHE A O 1
ATOM 2843 N N . PRO A 1 366 ? 8.573 6.870 16.063 1.00 72.56 366 PRO A N 1
ATOM 2844 C CA . PRO A 1 366 ? 9.727 7.688 16.403 1.00 72.56 366 PRO A CA 1
ATOM 2845 C C . PRO A 1 366 ? 11.000 7.218 15.691 1.00 72.56 366 PRO A C 1
ATOM 2847 O O . PRO A 1 366 ? 11.168 6.051 15.336 1.00 72.56 366 PRO A O 1
ATOM 2850 N N . LEU A 1 367 ? 11.945 8.146 15.535 1.00 69.75 367 LEU A N 1
ATOM 2851 C CA . LEU A 1 367 ? 13.207 7.917 14.831 1.00 69.75 367 LEU A CA 1
ATOM 2852 C C . LEU A 1 367 ? 14.072 6.809 15.469 1.00 69.75 367 LEU A C 1
ATOM 2854 O O . LEU A 1 367 ? 14.682 6.024 14.745 1.00 69.75 367 LEU A O 1
ATOM 2858 N N . ASN A 1 368 ? 14.137 6.739 16.804 1.00 66.19 368 ASN A N 1
ATOM 2859 C CA . ASN A 1 368 ? 15.135 5.951 17.541 1.00 66.19 368 ASN A CA 1
ATOM 2860 C C . ASN A 1 368 ? 14.544 4.985 18.585 1.00 66.19 368 ASN A C 1
ATOM 2862 O O . ASN A 1 368 ? 15.105 4.841 19.668 1.00 66.19 368 ASN A O 1
ATOM 2866 N N . ASP A 1 369 ? 13.468 4.269 18.265 1.00 66.19 369 ASP A N 1
ATOM 2867 C CA . ASP A 1 369 ? 12.948 3.214 19.146 1.00 66.19 369 ASP A CA 1
ATOM 2868 C C . ASP A 1 369 ? 13.288 1.819 18.592 1.00 66.19 369 ASP A C 1
ATOM 2870 O O . ASP A 1 369 ? 13.035 1.512 17.430 1.00 66.19 369 ASP A O 1
ATOM 2874 N N . ARG A 1 370 ? 13.931 0.976 19.412 1.00 60.03 370 ARG A N 1
ATOM 2875 C CA . ARG A 1 370 ? 14.318 -0.396 19.030 1.00 60.03 370 ARG A CA 1
ATOM 2876 C C . ARG A 1 370 ? 13.143 -1.371 19.039 1.00 60.03 370 ARG A C 1
ATOM 2878 O O . ARG A 1 370 ? 13.262 -2.429 18.431 1.00 60.03 370 ARG A O 1
ATOM 2885 N N . ASN A 1 371 ? 12.062 -1.028 19.732 1.00 64.31 371 ASN A N 1
ATOM 2886 C CA . ASN A 1 371 ? 10.888 -1.876 19.917 1.00 64.31 371 ASN A CA 1
ATOM 2887 C C . ASN A 1 371 ? 9.734 -1.478 18.983 1.00 64.31 371 ASN A C 1
ATOM 2889 O O . ASN A 1 371 ? 8.636 -2.023 19.085 1.00 64.31 371 ASN A O 1
ATOM 2893 N N . ARG A 1 372 ? 9.962 -0.515 18.086 1.00 74.38 372 ARG A N 1
ATOM 2894 C CA . ARG A 1 372 ? 8.972 0.010 17.143 1.00 74.38 372 ARG A CA 1
ATOM 2895 C C . ARG A 1 372 ? 9.475 -0.131 15.705 1.00 74.38 372 ARG A C 1
ATOM 2897 O O . ARG A 1 372 ? 10.682 -0.272 15.507 1.00 74.38 372 ARG A O 1
ATOM 2904 N N . PRO A 1 373 ? 8.571 -0.075 14.710 1.00 78.69 373 PRO A N 1
ATOM 2905 C CA . PRO A 1 373 ? 8.935 -0.119 13.304 1.00 78.69 373 PRO A CA 1
ATOM 2906 C C . PRO A 1 373 ? 10.011 0.897 12.955 1.00 78.69 373 PRO A C 1
ATOM 2908 O O . PRO A 1 373 ? 9.843 2.101 13.158 1.00 78.69 373 PRO A O 1
ATOM 2911 N N . PHE A 1 374 ? 11.112 0.386 12.418 1.00 78.75 374 PHE A N 1
ATOM 2912 C CA . PHE A 1 374 ? 12.243 1.184 11.986 1.00 78.75 374 PHE A CA 1
ATOM 2913 C C . PHE A 1 374 ? 12.390 1.128 10.456 1.00 78.75 374 PHE A C 1
ATOM 2915 O O . PHE A 1 374 ? 12.687 2.138 9.820 1.00 78.75 374 PHE A O 1
ATOM 2922 N N . GLU A 1 375 ? 12.150 -0.041 9.870 1.00 83.44 375 GLU A N 1
ATOM 2923 C CA . GLU A 1 375 ? 12.107 -0.303 8.432 1.00 83.44 375 GLU A CA 1
ATOM 2924 C C . GLU A 1 375 ? 10.665 -0.558 7.976 1.00 83.44 375 GLU A C 1
ATOM 2926 O O . GLU A 1 375 ? 9.792 -0.942 8.761 1.00 83.44 375 GLU A O 1
ATOM 2931 N N . HIS A 1 376 ? 10.394 -0.411 6.679 1.00 83.69 376 HIS A N 1
ATOM 2932 C CA . HIS A 1 376 ? 9.050 -0.602 6.125 1.00 83.69 376 HIS A CA 1
ATOM 2933 C C . HIS A 1 376 ? 8.547 -2.046 6.297 1.00 83.69 376 HIS A C 1
ATOM 2935 O O . HIS A 1 376 ? 7.344 -2.318 6.384 1.00 83.69 376 HIS A O 1
ATOM 2941 N N . GLY A 1 377 ? 9.477 -3.000 6.377 1.00 81.38 377 GLY A N 1
ATOM 2942 C CA . GLY A 1 377 ? 9.191 -4.405 6.665 1.00 81.38 377 GLY A CA 1
ATOM 2943 C C . GLY A 1 377 ? 8.805 -4.703 8.121 1.00 81.38 377 GLY A C 1
ATOM 2944 O O . GLY A 1 377 ? 8.194 -5.751 8.372 1.00 81.38 377 GLY A O 1
ATOM 2945 N N . ASP A 1 378 ? 9.118 -3.805 9.060 1.00 83.31 378 ASP A N 1
ATOM 2946 C CA . ASP A 1 378 ? 8.960 -4.042 10.500 1.00 83.31 378 ASP A CA 1
ATOM 2947 C C . ASP A 1 378 ? 7.510 -3.924 10.966 1.00 83.31 378 ASP A C 1
ATOM 2949 O O . ASP A 1 378 ? 7.129 -4.573 11.938 1.00 83.31 378 ASP A O 1
ATOM 2953 N N . PHE A 1 379 ? 6.665 -3.169 10.250 1.00 83.50 379 PHE A N 1
ATOM 2954 C CA . PHE A 1 379 ? 5.253 -3.012 10.614 1.00 83.50 379 PHE A CA 1
ATOM 2955 C C . PHE A 1 379 ? 4.521 -4.348 10.779 1.00 83.50 379 PHE A C 1
ATOM 2957 O O . PHE A 1 379 ? 3.676 -4.499 11.656 1.00 83.50 379 PHE A O 1
ATOM 2964 N N . GLY A 1 380 ? 4.856 -5.336 9.943 1.00 74.50 380 GLY A N 1
ATOM 2965 C CA . GLY A 1 380 ? 4.252 -6.667 10.001 1.00 74.50 380 GLY A CA 1
ATOM 2966 C C . GLY A 1 380 ? 4.724 -7.523 11.181 1.00 74.50 380 GLY A C 1
ATOM 2967 O O . GLY A 1 380 ? 4.322 -8.679 11.261 1.00 74.50 380 GLY A O 1
ATOM 2968 N N . GLY A 1 381 ? 5.628 -7.016 12.022 1.00 73.06 381 GLY A N 1
ATOM 2969 C CA . GLY A 1 381 ? 6.067 -7.639 13.271 1.00 73.06 381 GLY A CA 1
ATOM 2970 C C . GLY A 1 381 ? 5.468 -7.001 14.526 1.00 73.06 381 GLY A C 1
ATOM 2971 O O . GLY A 1 381 ? 5.785 -7.456 15.618 1.00 73.06 381 GLY A O 1
ATOM 2972 N N . CYS A 1 382 ? 4.641 -5.965 14.383 1.00 80.56 382 CYS A N 1
ATOM 2973 C CA . CYS A 1 382 ? 3.939 -5.333 15.495 1.00 80.56 382 CYS A CA 1
ATOM 2974 C C . CYS A 1 382 ? 2.588 -5.990 15.763 1.00 80.56 382 CYS A C 1
ATOM 2976 O O . CYS A 1 382 ? 1.960 -6.509 14.840 1.00 80.56 382 CYS A O 1
ATOM 2978 N N . ASP A 1 383 ? 2.096 -5.835 16.991 1.00 84.06 383 ASP A N 1
ATOM 2979 C CA . ASP A 1 383 ? 0.806 -6.358 17.449 1.00 84.06 383 ASP A CA 1
ATOM 2980 C C . ASP A 1 383 ? -0.374 -5.514 16.936 1.00 84.06 383 ASP A C 1
ATOM 2982 O O . ASP A 1 383 ? -1.213 -5.034 17.693 1.00 84.06 383 ASP A O 1
ATOM 2986 N N . PHE A 1 384 ? -0.464 -5.312 15.619 1.00 84.88 384 PHE A N 1
ATOM 2987 C CA . PHE A 1 384 ? -1.538 -4.541 14.975 1.00 84.88 384 PHE A CA 1
ATOM 2988 C C . PHE A 1 384 ? -2.943 -5.122 15.231 1.00 84.88 384 PHE A C 1
ATOM 2990 O O . PHE A 1 384 ? -3.945 -4.473 14.944 1.00 84.88 384 PHE A O 1
ATOM 2997 N N . TRP A 1 385 ? -3.026 -6.357 15.731 1.00 85.19 385 TRP A N 1
ATOM 2998 C CA . TRP A 1 385 ? -4.263 -7.041 16.106 1.00 85.19 385 TRP A CA 1
ATOM 2999 C C . TRP A 1 385 ? -4.711 -6.759 17.548 1.00 85.19 385 TRP A C 1
ATOM 3001 O O . TRP A 1 385 ? -5.841 -7.101 17.905 1.00 85.19 385 TRP A O 1
ATOM 3011 N N . ASP A 1 386 ? -3.860 -6.179 18.395 1.00 86.00 386 ASP A N 1
ATOM 3012 C CA . ASP A 1 386 ? -4.247 -5.707 19.725 1.00 86.00 386 ASP A CA 1
ATOM 3013 C C . ASP A 1 386 ? -4.670 -4.239 19.626 1.00 86.00 386 ASP A C 1
ATOM 3015 O O . ASP A 1 386 ? -3.883 -3.323 19.847 1.00 86.00 386 ASP A O 1
ATOM 3019 N N . LEU A 1 387 ? -5.932 -4.013 19.258 1.00 81.88 387 LEU A N 1
ATOM 3020 C CA . LEU A 1 387 ? -6.477 -2.667 19.086 1.00 81.88 387 LEU A CA 1
ATOM 3021 C C . LEU A 1 387 ? -6.467 -1.844 20.373 1.00 81.88 387 LEU A C 1
ATOM 3023 O O . LEU A 1 387 ? -6.367 -0.626 20.288 1.00 81.88 387 LEU A O 1
ATOM 3027 N N . ASP A 1 388 ? -6.519 -2.474 21.547 1.00 81.69 388 ASP A N 1
ATOM 3028 C CA . ASP A 1 388 ? -6.400 -1.745 22.807 1.00 81.69 388 ASP A CA 1
ATOM 3029 C C . ASP A 1 388 ? -4.963 -1.254 22.994 1.00 81.69 388 ASP A C 1
ATOM 3031 O O . ASP A 1 388 ? -4.750 -0.122 23.425 1.00 81.69 388 ASP A O 1
ATOM 3035 N N . ALA A 1 389 ? -3.962 -2.065 22.629 1.00 76.69 389 ALA A N 1
ATOM 3036 C CA . ALA A 1 389 ? -2.582 -1.594 22.546 1.00 76.69 389 ALA A CA 1
ATOM 3037 C C . ALA A 1 389 ? -2.426 -0.506 21.482 1.00 76.69 389 ALA A C 1
ATOM 3039 O O . ALA A 1 389 ? -1.733 0.476 21.736 1.00 76.69 389 ALA A O 1
ATOM 3040 N N . VAL A 1 390 ? -3.092 -0.636 20.329 1.00 75.31 390 VAL A N 1
ATOM 3041 C CA . VAL A 1 390 ? -3.101 0.407 19.298 1.00 75.31 390 VAL A CA 1
ATOM 3042 C C . VAL A 1 390 ? -3.661 1.716 19.838 1.00 75.31 390 VAL A C 1
ATOM 3044 O O . VAL A 1 390 ? -2.991 2.734 19.730 1.00 75.31 390 VAL A O 1
ATOM 3047 N N . GLU A 1 391 ? -4.826 1.712 20.474 1.00 79.50 391 GLU A N 1
ATOM 3048 C CA . GLU A 1 391 ? -5.420 2.921 21.057 1.00 79.50 391 GLU A CA 1
ATOM 3049 C C . GLU A 1 391 ? -4.544 3.500 22.179 1.00 79.50 391 GLU A C 1
ATOM 3051 O O . GLU A 1 391 ? -4.306 4.705 22.199 1.00 79.50 391 GLU A O 1
ATOM 3056 N N . ARG A 1 392 ? -3.957 2.660 23.048 1.00 74.44 392 ARG A N 1
ATOM 3057 C CA . ARG A 1 392 ? -2.987 3.116 24.066 1.00 74.44 392 ARG A CA 1
ATOM 3058 C C . ARG A 1 392 ? -1.781 3.819 23.443 1.00 74.44 392 ARG A C 1
ATOM 3060 O O . ARG A 1 392 ? -1.365 4.861 23.944 1.00 74.44 392 ARG A O 1
ATOM 3067 N N . MET A 1 393 ? -1.271 3.298 22.323 1.00 69.44 393 MET A N 1
ATOM 3068 C CA . MET A 1 393 ? -0.200 3.949 21.569 1.00 69.44 393 MET A CA 1
ATOM 3069 C C . MET A 1 393 ? -0.606 5.359 21.112 1.00 69.44 393 MET A C 1
ATOM 3071 O O . MET A 1 393 ? 0.199 6.278 21.226 1.00 69.44 393 MET A O 1
ATOM 3075 N N . TYR A 1 394 ? -1.834 5.556 20.623 1.00 68.75 394 TYR A N 1
ATOM 3076 C CA . TYR A 1 394 ? -2.314 6.886 20.220 1.00 68.75 394 TYR A CA 1
ATOM 3077 C C . TYR A 1 394 ? -2.539 7.830 21.405 1.00 68.75 394 TYR A C 1
ATOM 3079 O O . TYR A 1 394 ? -2.282 9.025 21.290 1.00 68.75 394 TYR A O 1
ATOM 3087 N N . ASP A 1 395 ? -2.968 7.291 22.542 1.00 67.50 395 ASP A N 1
ATOM 3088 C CA . ASP A 1 395 ? -3.217 8.055 23.766 1.00 67.50 395 ASP A CA 1
ATOM 3089 C C . ASP A 1 395 ? -1.934 8.402 24.546 1.00 67.50 395 ASP A C 1
ATOM 3091 O O . ASP A 1 395 ? -2.011 9.051 25.591 1.00 67.50 395 ASP A O 1
ATOM 3095 N N . GLY A 1 396 ? -0.762 7.954 24.081 1.00 57.69 396 GLY A N 1
ATOM 3096 C CA . GLY A 1 396 ? 0.519 8.163 24.761 1.00 57.69 396 GLY A CA 1
ATOM 3097 C C . GLY A 1 396 ? 0.650 7.407 26.090 1.00 57.69 396 GLY A C 1
ATOM 3098 O O . GLY A 1 396 ? 1.361 7.875 26.979 1.00 57.69 396 GLY A O 1
ATOM 3099 N N . ARG A 1 397 ? -0.055 6.276 26.241 1.00 44.72 397 ARG A N 1
ATOM 3100 C CA . ARG A 1 397 ? -0.117 5.461 27.467 1.00 44.72 397 ARG A CA 1
ATOM 3101 C C . ARG A 1 397 ? 0.655 4.151 27.384 1.00 44.72 397 ARG A C 1
ATOM 3103 O O . ARG A 1 397 ? 0.677 3.527 26.297 1.00 44.72 397 ARG A O 1
#

Foldseek 3Di:
DDDDDDPDPPPDQFQEEEEAEAAAQDAQVRQVVLCVVCCVVQDDPRYHYHYDDDGRRLVVLLVCLQAADDPLDGDPRVSVVCNVVVVVVLVVQLVVCLVVLCVVLVVLVVCLVPPDQPCVLAPPQQDDPPRLAAGEQRDHFPPPPPVVVVVVLVVLQVVLVVLQSVFRSSCQRSRQSSVVSSVSRLVCQFAPPLLVDPPHDDDPPPPDNPQPRHDHVNSVVVVVVLVVLVVVPALSRYEYAYEAQACRVVNQQVCCVSCLRHRYQEYEYQLYNAFLLSCCNGVLVSCVVNVRHAYEAEAERQSLQSAPCPPSVSYRGGAPLVSCPPGNDDQPDLRRGGPRYPVSCVVPSPSHPSVCNVRYYYYYDHQDDPVDDRGSVCSSVDPPSPVVVVVCSSVVD

Secondary structure (DSSP, 8-state):
----------TT-PEEEEEEE--TT--HHHHHHHHHHHHHHH-BTTEEEEEE-----HHHHHHHHHHTEETTEE--HHHHHHHHHHHHHHHHHHHHHHHHHHHHHHHHHHHHHHSPS-GGGTT-B---TT--S-EEEEPP------HHHHHHHHHHHHHHHHHHHHHHHHHHHHHHHHHHHHHHHHHHTTS-HHHH-TTSPPPTTSS-TT-TT-SSHHHHHHHHHHHHHHHTTGGGTEEEEEEEETTHHHHHHHHHHH-TTS-EEEEEEES--SBHHHHIIIIIHHHHH-TT-EEEEEE--HHHHHH--GGGGTSPSS-HHHHIIIII---SSGGGSBTT-HHHHTT-GGGS-GGGTTTEEEEE--TT-TTS--STTGGGGS-TT-HHHHHHHHTT-

pLDDT: mean 79.87, std 16.63, range [27.55, 97.5]

Sequence (397 aa):
MPAQTSGEISEGRYKEILIFFHGGLNSNADSLARTRKLIPDIKTPCRYPIFVNWRSGGFSSYKDHLIRIRQGEPKGWIAKLSSPLYLVTDMAQAVVGAPKAWLTQGAHAVTSATEPPDAELSGLSVCGPGITQPCLATFEPLCETGSNRRQLRKAIWLATSPSKLVVTPVVYEMGKPAWDVMLHRSNTMIWTTCDLDPSCPKDPDTKSAADPMGSGGLARLLREVHDLTVMEGGAANYRITLVGHSMGAIIINRLVTLLPELPVRNIIFLGSADSIRNTQSGVLHFLEHAENAKFYSWMLHPDNEERELSARGLLPSGSLLTWIDNMYTSPETLLDKRFGRWQSLKRIPKIIPEEFAGRVRLMVFPLNDRNRPFEHGDFGGCDFWDLDAVERMYDGR

Radius of gyration: 22.5 Å; chains: 1; bounding box: 58×61×58 Å

=== Feature glossary ===
Feature key, reading from the visual/contextual features back to the raw sequence:

Rendered structure images. Structure images are PyMOL renders from six orthogonal camera directions. Cartoon representation draws helices as coils and strands as arrows; sticks shows the backbone as bonds; surface shows the solvent-excluded envelope. Rainbow coloring maps sequence position to hue (blue→red, N→C); chain coloring assigns a distinct color per polypeptide.

Contact-map, Ramachandran, and PAE plots. Three diagnostic plots accompany the record. The Cα contact map visualizes the tertiary structure as a 2D adjacency matrix (8 Å cutoff, sequence-local contacts suppressed). The Ramachandran plot shows the distribution of backbone (φ, ψ) torsions, with points in the α and β basins reflecting secondary structure content. The PAE plot shows AlphaFold's inter-residue confidence as a color matrix.

InterPro / GO / CATH / organism. The annotation block draws on four external resources. InterPro: which protein families and domains the sequence belongs to. GO: standardized terms for what the protein does, what process it participates in, and where in the cell it acts. CATH: which structural fold it has in the CATH hierarchy. Organism: the species of origin.

Nearest PDB structures. Structural nearest neighbors (via Foldseek easy-search vs the PDB). Reported per hit: target PDB id, E-value, and alignment TM-score. A TM-score above ~0.5 is the conventional threshold for 'same fold'.

Predicted aligned error. Predicted aligned error is AlphaFold's pairwise confidence. Unlike pLDDT (per-residue), PAE is per-residue-pair and captures whether two parts of the structure are correctly placed relative to each other. Units are ångströms of expected positional error.

Solvent-accessible surface area. SASA measures how much of the protein is reachable by solvent. It is computed by rolling a water-sized probe over the atomic surface and summing the exposed area (Å²). Per-residue SASA distinguishes core (buried, low SASA) from surface (exposed, high SASA) residues; total SASA is a whole-molecule size measure.

B-factor. Crystallographic B-factors measure how much each atom's electron density is smeared out, in Å². They rise in mobile loops and surface residues and fall in the buried interior. In AlphaFold models this column is repurposed to hold pLDDT instead.

pLDDT. For AlphaFold models, the B-factor field carries pLDDT — the model's own estimate of local accuracy on a 0–100 scale. Regions with pLDDT<50 should be treated as essentially unmodeled; they often correspond to intrinsically disordered segments.

Backbone torsions (φ/ψ). φ (phi) and ψ (psi) are the two rotatable backbone dihedrals per residue: φ is the C(i-1)–N–Cα–C torsion, ψ is the N–Cα–C–N(i+1) torsion, both in degrees on (−180°, 180°]. α-helical residues cluster near (−60°, −45°); β-strand residues near (−120°, +130°). A Ramachandran plot is simply a scatter of (φ, ψ) for every residue.

Radius of gyration, Cα contacts, bounding box. Radius of gyration (Rg) is the root-mean-square distance of Cα atoms from their centroid — a single number for overall size and compactness. A globular domain of N residues has Rg ≈ 2.2·N^0.38 Å; an extended or disordered chain has a much larger Rg. The Cα contact count is the number of residue pairs whose Cα atoms are within 8 Å and are more than four positions apart in sequence — a standard proxy for tertiary packing density. The bounding box is the smallest axis-aligned box enclosing all Cα atoms.

Secondary structure (3-state, P-SEA). Three-state secondary structure (P-SEA) collapses the eight DSSP classes into helix (a), strand (b), and coil (c). P-SEA assigns these from Cα geometry alone — distances and angles — without requiring backbone oxygens, so it works on any Cα trace.

Secondary structure (8-state, DSSP). Secondary structure is the local, repeating backbone conformation. DSSP classifies it into eight states by reading the hydrogen-bond network: three helix types (H, G, I), two β types (E, B), two non-regular types (T, S), and unstructured coil (-).

Foldseek 3Di. The Foldseek 3Di string encodes local tertiary geometry as a 20-letter alphabet — one character per residue — derived from the relative positions of nearby Cα atoms. Unlike the amino-acid sequence, 3Di is a direct function of the 3D structure, so two proteins with the same fold have similar 3Di strings even at low sequence identity.

mmCIF coordinates. Structure coordinates are given as an mmCIF _atom_site loop: one row per atom with element, residue name, chain id, sequence number, and x/y/z position in Å. Only the four main-chain atoms per residue are included here; side chains are omitted to keep the record compact.

Sequence. This is the polypeptide sequence — one letter per residue, N-terminus first. Length ranges from a few dozen residues for small domains to over a thousand for large multi-domain proteins.